Protein AF-F8B644-F1 (afdb_monomer_lite)

Radius of gyration: 28.54 Å; chains: 1; bounding box: 84×73×82 Å

Sequence (512 aa):
MIDGAVVVDAVVHPYNLAPANQNPKARDQLEAVYGAHVLATDQNRPEYLLTHDEFFSDFPFEAIADSLFVESPVDLAVIHALPNLGFARGHVTAPERAAAFRDRYPDRFRLFATVDTPITQLEQQVTQFGVDGLKLYPAFFYDDVGRGWRLDDADYATPLLEAARDLGIRNVAVHKALWLPPAPRSAFSLDDLDLPLERFPDINFHVVHAGAAFLEETATLLRRHRNLYATLESVFAYVVVRPLVFAKILGTLLRACGADQLMFGSGSNLSHPAPLLAAFDGYELPDDLVAEHGYPQLTAEDRRGPPRTAEDRRGPPRTAAGSSAGTRCACSASTQPPLPAASRTTSSPASACAVWPGPGDSYARARQRYGDEPPGRACAQSSSEERGRRRGAEPTERIGGPVNRTETAAPTEERIREALRSVPEPCGLLMRTPIDICEMGLVDEIECHAGNVRVVLVLTDTSCVHFSGLKRYITDVLTALPGVESVEVTVSTTQLWTPDRRQPAPGSPHPP

Foldseek 3Di:
DPPPFAAEAAEAEQFAQAPVFFDPVCVLVLVLLLVLLVLLDFPVCCLFRFDPNLLNHSPDPVLVVCLAVQQAVHQAYEYEWAASLLGTPGTRHDLVVLLVVCVVVVRHYAYADEDDPDLCSVVVSCVPRVHQAHEYEQWDADPSATEGDACQDPPHNVVSVVVCVVSVHQEYEYEALDDDPPHDNVSRDPPRPQVVLVVCLSHQYEYECCSLNVQLVSLVSLLVGVSYAYENASVLSCLNNFVLSNLLSVQSNCVRHNLQRYHYHPNPSSGRVHVSVVSCVVDWRDPVCCVPVVGDIQDPCSVSHDDQDPVNVPDPPPPDPDPPDDDDDDDDDDDDDDDDDDDDDDDDDDDDPPPRDDNSVSSVVSVVVPPDDDPDDDDDDDDDDDDDDDDDDDDDDDDDDDDPPDQFAADDPVVLLVLQQVAWDPVCVVVVNTGTCQQQLQFDDWDTDQQEIETEGAEQDQSPSCVVVSQVVSQVSSVPDPRHDYYHYYYDSPHHDDRVSRDDDPPDDDDD

Organism: NCBI:txid2716812

Structure (mmCIF, N/CA/C/O backbone):
data_AF-F8B644-F1
#
_entry.id   AF-F8B644-F1
#
loop_
_atom_site.group_PDB
_atom_site.id
_atom_site.type_symbol
_atom_site.label_atom_id
_atom_site.label_alt_id
_atom_site.label_comp_id
_atom_site.label_asym_id
_atom_site.label_entity_id
_atom_site.label_seq_id
_atom_site.pdbx_PDB_ins_code
_atom_site.Cartn_x
_atom_site.Cartn_y
_atom_site.Cartn_z
_atom_site.occupancy
_atom_site.B_iso_or_equiv
_atom_site.auth_seq_id
_atom_site.auth_comp_id
_atom_site.auth_asym_id
_atom_site.auth_atom_id
_atom_site.pdbx_PDB_model_num
ATOM 1 N N . MET A 1 1 ? -19.567 -8.239 -2.163 1.00 79.94 1 MET A N 1
ATOM 2 C CA . MET A 1 1 ? -19.772 -9.147 -1.013 1.00 79.94 1 MET A CA 1
ATOM 3 C C . MET A 1 1 ? -19.348 -10.561 -1.366 1.00 79.94 1 MET A C 1
ATOM 5 O O . MET A 1 1 ? -19.700 -11.032 -2.443 1.00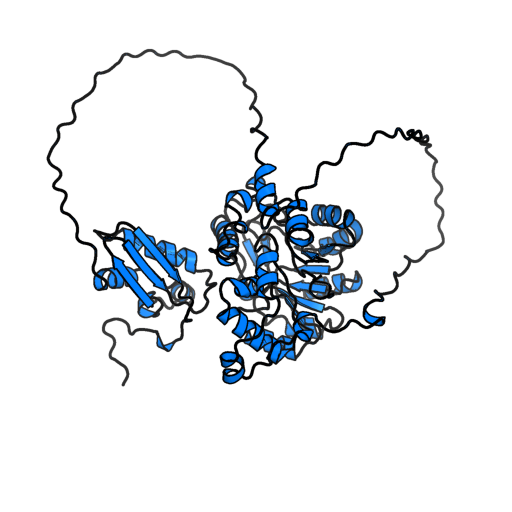 79.94 1 MET A O 1
ATOM 9 N N . ILE A 1 2 ? -18.667 -11.243 -0.446 1.00 83.81 2 ILE A N 1
ATOM 10 C CA . ILE A 1 2 ? -18.356 -12.683 -0.507 1.00 83.81 2 ILE A CA 1
ATOM 11 C C . ILE A 1 2 ? -19.071 -13.335 0.679 1.00 83.81 2 ILE A C 1
ATOM 13 O O . ILE A 1 2 ? -18.949 -12.845 1.799 1.00 83.81 2 ILE A O 1
ATOM 17 N N . ASP A 1 3 ? -19.892 -14.361 0.440 1.00 83.50 3 ASP A N 1
ATOM 18 C CA . ASP A 1 3 ? -20.683 -15.051 1.477 1.00 83.50 3 ASP A CA 1
ATOM 19 C C . ASP A 1 3 ? -21.485 -14.121 2.411 1.00 83.50 3 ASP A C 1
ATOM 21 O O . ASP A 1 3 ? -21.617 -14.350 3.614 1.00 83.50 3 ASP A O 1
ATOM 25 N N . GLY A 1 4 ? -22.020 -13.027 1.858 1.00 81.50 4 GLY A N 1
ATOM 26 C CA . GLY A 1 4 ? -22.786 -12.026 2.610 1.00 81.50 4 GLY A CA 1
ATOM 27 C C . GLY A 1 4 ? -21.948 -11.086 3.489 1.00 81.50 4 GLY A C 1
ATOM 28 O O . GLY A 1 4 ? -22.524 -10.244 4.179 1.00 81.50 4 GLY A O 1
ATOM 29 N N . ALA A 1 5 ? -20.616 -11.189 3.458 1.00 86.38 5 ALA A N 1
ATOM 30 C CA . ALA A 1 5 ? -19.706 -10.244 4.096 1.00 86.38 5 ALA A CA 1
ATOM 31 C C . ALA A 1 5 ? -19.356 -9.081 3.157 1.00 86.38 5 ALA A C 1
ATOM 33 O O . ALA A 1 5 ? -19.179 -9.262 1.949 1.00 86.38 5 ALA A O 1
ATOM 34 N N . VAL A 1 6 ? -19.245 -7.882 3.735 1.00 91.56 6 VAL A N 1
ATOM 35 C CA . VAL A 1 6 ? -18.803 -6.667 3.038 1.00 91.56 6 VAL A CA 1
ATOM 36 C C . VAL A 1 6 ? -17.295 -6.740 2.833 1.00 91.56 6 VAL A C 1
ATOM 38 O O . VAL A 1 6 ? -16.551 -6.877 3.801 1.00 91.56 6 VAL A O 1
ATOM 41 N N . VAL A 1 7 ? -16.846 -6.600 1.590 1.00 94.94 7 VAL A N 1
ATOM 42 C CA . VAL A 1 7 ? -15.426 -6.578 1.235 1.00 94.94 7 VAL A CA 1
ATOM 43 C C . VAL A 1 7 ? -14.971 -5.128 1.113 1.00 94.94 7 VAL A C 1
ATOM 45 O O . VAL A 1 7 ? -15.496 -4.366 0.297 1.00 94.94 7 VAL A O 1
ATOM 48 N N . VAL A 1 8 ? -13.993 -4.746 1.932 1.00 96.31 8 VAL A N 1
ATOM 49 C CA . VAL A 1 8 ? -13.410 -3.401 1.923 1.00 96.31 8 VAL A CA 1
ATOM 50 C C . VAL A 1 8 ? -11.985 -3.470 1.400 1.00 96.31 8 VAL A C 1
ATOM 52 O O . VAL A 1 8 ? -11.148 -4.139 1.997 1.00 96.31 8 VAL A O 1
ATOM 55 N N . ASP A 1 9 ? -11.706 -2.745 0.323 1.00 97.56 9 ASP A N 1
ATOM 56 C CA . ASP A 1 9 ? -10.340 -2.500 -0.129 1.00 97.56 9 ASP A CA 1
ATOM 57 C C . ASP A 1 9 ? -9.771 -1.289 0.625 1.00 97.56 9 ASP A C 1
ATOM 59 O O . ASP A 1 9 ? -10.172 -0.142 0.395 1.00 97.56 9 ASP A O 1
ATOM 63 N N . ALA A 1 10 ? -8.880 -1.543 1.585 1.00 97.25 10 ALA A N 1
ATOM 64 C CA . ALA A 1 10 ? -8.388 -0.516 2.498 1.00 97.25 10 ALA A CA 1
ATOM 65 C C . ALA A 1 10 ? -7.405 0.473 1.852 1.00 97.25 10 ALA A C 1
ATOM 67 O O . ALA A 1 10 ? -7.054 1.460 2.497 1.00 97.25 10 ALA A O 1
ATOM 68 N N . VAL A 1 11 ? -6.940 0.228 0.621 1.00 95.94 11 VAL A N 1
ATOM 69 C CA . VAL A 1 11 ? -6.047 1.154 -0.080 1.00 95.94 11 VAL A CA 1
ATOM 70 C C . VAL A 1 11 ? -6.108 0.971 -1.595 1.00 95.94 11 VAL A C 1
ATOM 72 O O . VAL A 1 11 ? -5.698 -0.047 -2.149 1.00 95.94 11 VAL A O 1
ATOM 75 N N . VAL A 1 12 ? -6.551 2.022 -2.283 1.00 96.19 12 VAL A N 1
ATOM 76 C CA . VAL A 1 12 ? -6.514 2.112 -3.747 1.00 96.19 12 VAL A CA 1
ATOM 77 C C . VAL A 1 12 ? -5.897 3.429 -4.197 1.00 96.19 12 VAL A C 1
ATOM 79 O O . VAL A 1 12 ? -6.034 4.458 -3.522 1.00 96.19 12 VAL A O 1
ATOM 82 N N . HIS A 1 13 ? -5.237 3.402 -5.356 1.00 91.62 13 HIS A N 1
ATOM 83 C CA . HIS A 1 13 ? -4.507 4.548 -5.873 1.00 91.62 13 HIS A CA 1
ATOM 84 C C . HIS A 1 13 ? -4.771 4.802 -7.368 1.00 91.62 13 HIS A C 1
ATOM 86 O O . HIS A 1 13 ? -4.123 4.217 -8.228 1.00 91.62 13 HIS A O 1
ATOM 92 N N . PRO A 1 14 ? -5.653 5.754 -7.709 1.00 91.88 14 PRO A N 1
ATOM 93 C CA . PRO A 1 14 ? -5.725 6.308 -9.058 1.00 91.88 14 PRO A CA 1
ATOM 94 C C . PRO A 1 14 ? -4.452 7.085 -9.380 1.00 91.88 14 PRO A C 1
ATOM 96 O O . PRO A 1 14 ? -4.345 8.274 -9.063 1.00 91.88 14 PRO A O 1
ATOM 99 N N . TYR A 1 15 ? -3.464 6.397 -9.955 1.00 94.50 15 TYR A N 1
ATOM 100 C CA . TYR A 1 15 ? -2.196 7.004 -10.336 1.00 94.50 15 TYR A CA 1
ATOM 101 C C . TYR A 1 15 ? -2.357 7.900 -11.560 1.00 94.50 15 TYR A C 1
ATOM 103 O O . TYR A 1 15 ? -2.866 7.486 -12.596 1.00 94.50 15 TYR A O 1
ATOM 111 N N . ASN A 1 16 ? -1.811 9.105 -11.467 1.00 96.25 16 ASN A N 1
ATOM 112 C CA . ASN A 1 16 ? -1.447 9.919 -12.608 1.00 96.25 16 ASN A CA 1
ATOM 113 C C . ASN A 1 16 ? 0.064 9.826 -12.819 1.00 96.25 16 ASN A C 1
ATOM 115 O O . ASN A 1 16 ? 0.829 10.609 -12.254 1.00 96.25 16 ASN A O 1
ATOM 119 N N . LEU A 1 17 ? 0.491 8.869 -13.638 1.00 95.69 17 LEU A N 1
ATOM 120 C CA . LEU A 1 17 ? 1.884 8.708 -14.060 1.00 95.69 17 LEU A CA 1
ATOM 121 C C . LEU A 1 17 ? 2.045 8.951 -15.561 1.00 95.69 17 LEU A C 1
ATOM 123 O O . LEU A 1 17 ? 3.005 8.472 -16.163 1.00 95.69 17 LEU A O 1
ATOM 127 N N . ALA A 1 18 ? 1.139 9.732 -16.159 1.00 96.75 18 ALA A N 1
ATOM 128 C CA . ALA A 1 18 ? 1.263 10.184 -17.537 1.00 96.75 18 ALA A CA 1
ATOM 129 C C . ALA A 1 18 ? 2.616 10.885 -17.759 1.00 96.75 18 ALA A C 1
ATOM 131 O O . ALA A 1 18 ? 3.085 11.586 -16.854 1.00 96.75 18 ALA A O 1
ATOM 132 N N . PRO A 1 19 ? 3.209 10.832 -18.968 1.00 96.62 19 PRO A N 1
ATOM 133 C CA . PRO A 1 19 ? 4.499 11.468 -19.255 1.00 96.62 19 PRO A CA 1
ATOM 134 C C . PRO A 1 19 ? 4.579 12.949 -18.851 1.00 96.62 19 PRO A C 1
ATOM 136 O O . PRO A 1 19 ? 5.635 13.445 -18.461 1.00 96.62 19 PRO A O 1
ATOM 139 N N . ALA A 1 20 ? 3.454 13.671 -18.890 1.00 96.75 20 ALA A N 1
ATOM 140 C CA . ALA A 1 20 ? 3.376 15.066 -18.459 1.00 96.75 20 ALA A CA 1
ATOM 141 C C . ALA A 1 20 ? 3.604 15.263 -16.946 1.00 96.75 20 ALA A C 1
ATOM 143 O O . ALA A 1 20 ? 4.133 16.306 -16.547 1.00 96.75 20 ALA A O 1
ATOM 144 N N . ASN A 1 21 ? 3.234 14.279 -16.122 1.00 96.62 21 ASN A N 1
ATOM 145 C CA . ASN A 1 21 ? 3.392 14.307 -14.671 1.00 96.62 21 ASN A CA 1
ATOM 146 C C . ASN A 1 21 ? 4.681 13.626 -14.191 1.00 96.62 21 ASN A C 1
ATOM 148 O O . ASN A 1 21 ? 4.992 13.723 -13.017 1.00 96.62 21 ASN A O 1
ATOM 152 N N . GLN A 1 22 ? 5.454 12.962 -15.050 1.00 95.75 22 GLN A N 1
ATOM 153 C CA . GLN A 1 22 ? 6.680 12.272 -14.636 1.00 95.75 22 GLN A CA 1
ATOM 154 C C . GLN A 1 22 ? 7.840 13.242 -14.364 1.00 95.75 22 GLN A C 1
ATOM 156 O O . GLN A 1 22 ? 8.078 14.200 -15.112 1.00 95.75 22 GLN A O 1
ATOM 161 N N . ASN A 1 23 ? 8.619 12.964 -13.317 1.00 92.81 23 ASN A N 1
ATOM 162 C CA . ASN A 1 23 ? 9.933 13.570 -13.141 1.00 92.81 23 ASN A CA 1
ATOM 163 C C . ASN A 1 23 ? 10.922 12.906 -14.123 1.00 92.81 23 ASN A C 1
ATOM 165 O O . ASN A 1 23 ? 11.224 11.722 -13.969 1.00 92.81 23 ASN A O 1
ATOM 169 N N . PRO A 1 24 ? 11.481 13.639 -15.106 1.00 91.44 24 PRO A N 1
ATOM 170 C CA . PRO A 1 24 ? 12.366 13.055 -16.117 1.00 91.44 24 PRO A CA 1
ATOM 171 C C . PRO A 1 24 ? 13.668 12.476 -15.543 1.00 91.44 24 PRO A C 1
ATOM 173 O O . PRO A 1 24 ? 14.325 11.683 -16.214 1.00 91.44 24 PRO A O 1
ATOM 176 N N . LYS A 1 25 ? 14.060 12.863 -14.322 1.00 90.75 25 LYS A N 1
ATOM 177 C CA . LYS A 1 25 ? 15.243 12.325 -13.635 1.00 90.75 25 LYS A CA 1
ATOM 178 C C . LYS A 1 25 ? 14.959 11.040 -12.856 1.00 90.75 25 LYS A C 1
ATOM 180 O O . LYS A 1 25 ? 15.902 10.381 -12.438 1.00 90.75 25 LYS A O 1
ATOM 185 N N . ALA A 1 26 ? 13.690 10.678 -12.679 1.00 91.44 26 ALA A N 1
ATOM 186 C CA . ALA A 1 26 ? 13.265 9.555 -11.850 1.00 91.44 26 ALA A CA 1
ATOM 187 C C . ALA A 1 26 ? 12.878 8.314 -12.675 1.00 91.44 26 ALA A C 1
ATOM 189 O O . ALA A 1 26 ? 11.984 7.557 -12.293 1.00 91.44 26 ALA A O 1
ATOM 190 N N . ARG A 1 27 ? 13.506 8.119 -13.844 1.00 90.69 27 ARG A N 1
ATOM 191 C CA . ARG A 1 27 ? 13.156 7.022 -14.760 1.00 90.69 27 ARG A CA 1
ATOM 192 C C . ARG A 1 27 ? 13.306 5.657 -14.093 1.00 90.69 27 ARG A C 1
ATOM 194 O O . ARG A 1 27 ? 12.400 4.843 -14.197 1.00 90.69 27 ARG A O 1
ATOM 201 N N . ASP A 1 28 ? 14.401 5.428 -13.377 1.00 87.44 28 ASP A N 1
ATOM 202 C CA . ASP A 1 28 ? 14.649 4.140 -12.720 1.00 87.44 28 ASP A CA 1
ATOM 203 C C . ASP A 1 28 ? 13.602 3.846 -11.632 1.00 87.44 28 ASP A C 1
ATOM 205 O O . ASP A 1 28 ? 13.178 2.705 -11.473 1.00 87.44 28 ASP A O 1
ATOM 209 N N . GLN A 1 29 ? 13.133 4.874 -10.918 1.00 88.50 29 GLN A N 1
ATOM 210 C CA . GLN A 1 29 ? 12.059 4.764 -9.931 1.00 88.50 29 GLN A CA 1
ATOM 211 C C . GLN A 1 29 ? 10.724 4.432 -10.592 1.00 88.50 29 GLN A C 1
ATOM 213 O O . GLN A 1 29 ? 10.024 3.540 -10.124 1.00 88.50 29 GLN A O 1
ATOM 218 N N . LEU A 1 30 ? 10.377 5.127 -11.679 1.00 91.25 30 LEU A N 1
ATOM 219 C CA . LEU A 1 30 ? 9.156 4.860 -12.440 1.00 91.25 30 LEU A CA 1
ATOM 220 C C . LEU A 1 30 ? 9.148 3.416 -12.952 1.00 91.25 30 LEU A C 1
ATOM 222 O O . LEU A 1 30 ? 8.190 2.686 -12.707 1.00 91.25 30 LEU A O 1
ATOM 226 N N . GLU A 1 31 ? 10.244 2.970 -13.569 1.00 91.75 31 GLU A N 1
ATOM 227 C CA . GLU A 1 31 ? 10.385 1.589 -14.042 1.00 91.75 31 GLU A CA 1
ATOM 228 C C . GLU A 1 31 ? 10.365 0.569 -12.893 1.00 91.75 31 GLU A C 1
ATOM 230 O O . GLU A 1 31 ? 9.839 -0.528 -13.061 1.00 91.75 31 GLU A O 1
ATOM 235 N N . ALA A 1 32 ? 10.876 0.911 -11.703 1.00 87.38 32 ALA A N 1
ATOM 236 C CA . ALA A 1 32 ? 10.754 0.053 -10.524 1.00 87.38 32 ALA A CA 1
ATOM 237 C C . ALA A 1 32 ? 9.293 -0.092 -10.060 1.00 87.38 32 ALA A C 1
ATOM 239 O O . ALA A 1 32 ? 8.879 -1.191 -9.691 1.00 87.38 32 ALA A O 1
ATOM 240 N N . VAL A 1 33 ? 8.500 0.983 -10.117 1.00 89.62 33 VAL A N 1
ATOM 241 C CA . VAL A 1 33 ? 7.067 0.957 -9.780 1.00 89.62 33 VAL A CA 1
ATOM 242 C C . VAL A 1 33 ? 6.277 0.121 -10.796 1.00 89.62 33 VAL A C 1
ATOM 244 O O . VAL A 1 33 ? 5.447 -0.693 -10.395 1.00 89.62 33 VAL A O 1
ATOM 247 N N . TYR A 1 34 ? 6.581 0.227 -12.094 1.00 92.81 34 TYR A N 1
ATOM 248 C CA . TYR A 1 34 ? 6.000 -0.671 -13.103 1.00 92.81 34 TYR A CA 1
ATOM 249 C C . TYR A 1 34 ? 6.461 -2.122 -12.917 1.00 92.81 34 TYR A C 1
ATOM 251 O O . TYR A 1 34 ? 5.656 -3.048 -12.970 1.00 92.81 34 TYR A O 1
ATOM 259 N N . GLY A 1 35 ? 7.742 -2.336 -12.611 1.00 89.31 35 GLY A N 1
ATOM 260 C CA . GLY A 1 35 ? 8.277 -3.654 -12.277 1.00 89.31 35 GLY A CA 1
ATOM 261 C C . GLY A 1 35 ? 7.550 -4.301 -11.096 1.00 89.31 35 GLY A C 1
ATOM 262 O O . GLY A 1 35 ? 7.285 -5.500 -11.136 1.00 89.31 35 GLY A O 1
ATOM 263 N N . ALA A 1 36 ? 7.161 -3.519 -10.084 1.00 88.44 36 ALA A N 1
ATOM 264 C CA . ALA A 1 36 ? 6.342 -4.004 -8.977 1.00 88.44 36 ALA A CA 1
ATOM 265 C C . ALA A 1 36 ? 4.959 -4.481 -9.450 1.00 88.44 36 ALA A C 1
ATOM 267 O O . ALA A 1 36 ? 4.531 -5.556 -9.039 1.00 88.44 36 ALA A O 1
ATOM 268 N N . HIS A 1 37 ? 4.299 -3.754 -10.358 1.00 92.56 37 HIS A N 1
ATOM 269 C CA . HIS A 1 37 ? 3.037 -4.196 -10.964 1.00 92.56 37 HIS A CA 1
ATOM 270 C C . HIS A 1 37 ? 3.191 -5.510 -11.745 1.00 92.56 37 HIS A C 1
ATOM 272 O O . HIS A 1 37 ? 2.410 -6.445 -11.549 1.00 92.56 37 HIS A O 1
ATOM 278 N N . VAL A 1 38 ? 4.233 -5.621 -12.575 1.00 90.06 38 VAL A N 1
ATOM 279 C CA . VAL A 1 38 ? 4.526 -6.852 -13.327 1.00 90.06 38 VAL A CA 1
ATOM 280 C C . VAL A 1 38 ? 4.739 -8.028 -12.370 1.00 90.06 38 VAL A C 1
ATOM 282 O O . VAL A 1 38 ? 4.159 -9.092 -12.566 1.00 90.06 38 VAL A O 1
ATOM 285 N N . LEU A 1 39 ? 5.534 -7.836 -11.312 1.00 86.62 39 LEU A N 1
ATOM 286 C CA . LEU A 1 39 ? 5.834 -8.872 -10.318 1.00 86.62 39 LEU A CA 1
ATOM 287 C C . LEU A 1 39 ? 4.641 -9.235 -9.428 1.00 86.62 39 LEU A C 1
ATOM 289 O O . LEU A 1 39 ? 4.623 -10.332 -8.876 1.00 86.62 39 LEU A O 1
ATOM 293 N N . ALA A 1 40 ? 3.675 -8.332 -9.273 1.00 88.12 40 ALA A N 1
ATOM 294 C CA . ALA A 1 40 ? 2.455 -8.553 -8.507 1.00 88.12 40 ALA A CA 1
ATOM 295 C C . ALA A 1 40 ? 1.319 -9.167 -9.351 1.00 88.12 40 ALA A C 1
ATOM 297 O O . ALA A 1 40 ? 0.276 -9.535 -8.812 1.00 88.12 40 ALA A O 1
ATOM 298 N N . THR A 1 41 ? 1.523 -9.313 -10.663 1.00 89.31 41 THR A N 1
ATOM 299 C CA . THR A 1 41 ? 0.541 -9.884 -11.589 1.00 89.31 41 THR A CA 1
ATOM 300 C C . THR A 1 41 ? 0.885 -11.335 -11.922 1.00 89.31 41 THR A C 1
ATOM 302 O O . THR A 1 41 ? 2.013 -11.652 -12.309 1.00 89.31 41 THR A O 1
ATOM 305 N N . ASP A 1 42 ? -0.101 -12.229 -11.804 1.00 88.75 42 ASP A N 1
ATOM 306 C CA . ASP A 1 42 ? 0.033 -13.625 -12.231 1.00 88.75 42 ASP A CA 1
ATOM 307 C C . ASP A 1 42 ? 0.259 -13.693 -13.747 1.00 88.75 42 ASP A C 1
ATOM 309 O O . ASP A 1 42 ? -0.585 -13.283 -14.543 1.00 88.75 42 ASP A O 1
ATOM 313 N N . GLN A 1 43 ? 1.406 -14.239 -14.150 1.00 85.06 43 GLN A N 1
ATOM 314 C CA . GLN A 1 43 ? 1.815 -14.329 -15.553 1.00 85.06 43 GLN A CA 1
ATOM 315 C C . GLN A 1 43 ? 0.923 -15.276 -16.373 1.00 85.06 43 GLN A C 1
ATOM 317 O O . GLN A 1 43 ? 0.893 -15.180 -17.598 1.00 85.06 43 GLN A O 1
ATOM 322 N N . ASN A 1 44 ? 0.156 -16.154 -15.715 1.00 88.06 44 ASN A N 1
ATOM 323 C CA . ASN A 1 44 ? -0.857 -16.986 -16.370 1.00 88.06 44 ASN A CA 1
ATOM 324 C C . ASN A 1 44 ? -2.170 -16.234 -16.629 1.00 88.06 44 ASN A C 1
ATOM 326 O O . ASN A 1 44 ? -3.071 -16.781 -17.267 1.00 88.06 44 ASN A O 1
ATOM 330 N N . ARG A 1 45 ? -2.286 -14.995 -16.137 1.00 89.94 45 ARG A N 1
ATOM 331 C CA . ARG A 1 45 ? -3.461 -14.129 -16.274 1.00 89.94 45 ARG A CA 1
ATOM 332 C C . ARG A 1 45 ? -3.086 -12.767 -16.870 1.00 89.94 45 ARG A C 1
ATOM 334 O O . ARG A 1 45 ? -3.252 -11.732 -16.215 1.00 89.94 45 ARG A O 1
ATOM 341 N N . PRO A 1 46 ? -2.567 -12.744 -18.113 1.00 89.12 46 PRO A N 1
ATOM 342 C CA . PRO A 1 46 ? -2.104 -11.519 -18.762 1.00 89.12 46 PRO A CA 1
ATOM 343 C C . PRO A 1 46 ? -3.223 -10.492 -18.988 1.00 89.12 46 PRO A C 1
ATOM 345 O O . PRO A 1 46 ? -2.930 -9.330 -19.253 1.00 89.12 46 PRO A O 1
ATOM 348 N N . GLU A 1 47 ? -4.500 -10.872 -18.863 1.00 91.69 47 GLU A N 1
ATOM 349 C CA . GLU A 1 47 ? -5.627 -9.937 -18.910 1.00 91.69 47 GLU A CA 1
ATOM 350 C C . GLU A 1 47 ? -5.580 -8.860 -17.811 1.00 91.69 47 GLU A C 1
ATOM 352 O O . GLU A 1 47 ? -6.110 -7.769 -18.018 1.00 91.69 47 GLU A O 1
ATOM 357 N N . TYR A 1 48 ? -4.908 -9.130 -16.686 1.00 93.31 48 TYR A N 1
ATOM 358 C CA . TYR A 1 48 ? -4.735 -8.178 -15.581 1.00 93.31 48 TYR A CA 1
ATOM 359 C C . TYR A 1 48 ? -3.412 -7.414 -15.616 1.00 93.31 48 TYR A C 1
ATOM 361 O O . TYR A 1 48 ? -3.179 -6.564 -14.755 1.00 93.31 48 TYR A O 1
ATOM 369 N N . LEU A 1 49 ? -2.549 -7.704 -16.591 1.00 92.31 49 LEU A N 1
ATOM 370 C CA . LEU A 1 49 ? -1.300 -6.983 -16.781 1.00 92.31 49 LEU A CA 1
ATOM 371 C C . LEU A 1 49 ? -1.576 -5.710 -17.588 1.00 92.31 49 LEU A C 1
ATOM 373 O O . LEU A 1 49 ? -1.980 -5.775 -18.753 1.00 92.31 49 LEU A O 1
ATOM 377 N N . LEU A 1 50 ? -1.347 -4.554 -16.970 1.00 92.06 50 LEU A N 1
ATOM 378 C CA . LEU A 1 50 ? -1.311 -3.280 -17.675 1.00 92.06 50 LEU A CA 1
ATOM 379 C C . LEU A 1 50 ? -0.057 -3.240 -18.540 1.00 92.06 50 LEU A C 1
ATOM 381 O O . LEU A 1 50 ? 1.040 -3.578 -18.089 1.00 92.06 50 LEU A O 1
ATOM 385 N N . THR A 1 51 ? -0.206 -2.800 -19.784 1.00 93.38 51 THR A N 1
ATOM 386 C CA . THR A 1 51 ? 0.963 -2.481 -20.608 1.00 93.38 51 THR A CA 1
ATOM 387 C C . THR A 1 51 ? 1.713 -1.282 -20.023 1.00 93.38 51 THR A C 1
ATOM 389 O O . THR A 1 51 ? 1.176 -0.526 -19.213 1.00 93.38 51 THR A O 1
ATOM 392 N N . HIS A 1 52 ? 2.964 -1.081 -20.446 1.00 93.12 52 HIS A N 1
ATOM 393 C CA . HIS A 1 52 ? 3.781 0.053 -19.997 1.00 93.12 52 HIS A CA 1
ATOM 394 C C . HIS A 1 52 ? 3.057 1.393 -20.223 1.00 93.12 52 HIS A C 1
ATOM 396 O O . HIS A 1 52 ? 2.909 2.172 -19.286 1.00 93.12 52 HIS A O 1
ATOM 402 N N . ASP A 1 53 ? 2.492 1.605 -21.415 1.00 93.56 53 ASP A N 1
ATOM 403 C CA . ASP A 1 53 ? 1.755 2.831 -21.750 1.00 93.56 53 ASP A CA 1
ATOM 404 C C . ASP A 1 53 ? 0.452 2.986 -20.943 1.00 93.56 53 ASP A C 1
ATOM 406 O O . ASP A 1 53 ? 0.097 4.093 -20.537 1.00 93.56 53 ASP A O 1
ATOM 410 N N . GLU A 1 54 ? -0.262 1.886 -20.677 1.00 91.81 54 GLU A N 1
ATOM 411 C CA . GLU A 1 54 ? -1.468 1.899 -19.836 1.00 91.81 54 GLU A CA 1
ATOM 412 C C . GLU A 1 54 ? -1.132 2.265 -18.386 1.00 91.81 54 GLU A C 1
ATOM 414 O O . GLU A 1 54 ? -1.831 3.072 -17.768 1.00 91.81 54 GLU A O 1
ATOM 419 N N . PHE A 1 55 ? -0.054 1.692 -17.850 1.00 93.75 55 PHE A N 1
ATOM 420 C CA . PHE A 1 55 ? 0.409 1.948 -16.492 1.00 93.75 55 PHE A CA 1
ATOM 421 C C . PHE A 1 55 ? 0.893 3.394 -16.325 1.00 93.75 55 PHE A C 1
ATOM 423 O O . PHE A 1 55 ? 0.550 4.069 -15.352 1.00 93.75 55 PHE A O 1
ATOM 430 N N . PHE A 1 56 ? 1.643 3.905 -17.304 1.00 95.06 56 PHE A N 1
ATOM 431 C CA . PHE A 1 56 ? 2.135 5.281 -17.344 1.00 95.06 56 PHE A CA 1
ATOM 432 C C . PHE A 1 56 ? 1.143 6.240 -18.017 1.00 95.06 56 PHE A C 1
ATOM 434 O O . PHE A 1 56 ? 1.497 7.029 -18.894 1.00 95.06 56 PHE A O 1
ATOM 441 N N . SER A 1 57 ? -0.106 6.212 -17.554 1.00 94.31 57 SER A N 1
ATOM 442 C CA . SER A 1 57 ? -1.187 7.098 -17.993 1.00 94.31 57 SER A CA 1
ATOM 443 C C . SER A 1 57 ? -1.733 7.958 -16.842 1.00 94.31 57 SER A C 1
ATOM 445 O O . SER A 1 57 ? -1.302 7.852 -15.689 1.00 94.31 57 SER A O 1
ATOM 447 N N . ASP A 1 58 ? -2.671 8.859 -17.149 1.00 95.00 58 ASP A N 1
ATOM 448 C CA . ASP A 1 58 ? -3.529 9.472 -16.128 1.00 95.00 58 ASP A CA 1
ATOM 449 C C . ASP A 1 58 ? -4.686 8.507 -15.859 1.00 95.00 58 ASP A C 1
ATOM 451 O O . ASP A 1 58 ? -5.748 8.617 -16.478 1.00 95.00 58 ASP A O 1
ATOM 455 N N . PHE A 1 59 ? -4.437 7.501 -15.016 1.00 92.06 59 PHE A N 1
ATOM 456 C CA . PHE A 1 59 ? -5.285 6.321 -14.933 1.00 92.06 59 PHE A CA 1
ATOM 457 C C . PHE A 1 59 ? -6.727 6.706 -14.561 1.00 92.06 59 PHE A C 1
ATOM 459 O O . PHE A 1 59 ? -6.952 7.368 -13.538 1.00 92.06 59 PHE A O 1
ATOM 466 N N . PRO A 1 60 ? -7.736 6.326 -15.368 1.00 91.31 60 PRO A N 1
ATOM 467 C CA . PRO A 1 60 ? -9.101 6.777 -15.139 1.00 91.31 60 PRO A CA 1
ATOM 468 C C . PRO A 1 60 ? -9.671 6.253 -13.818 1.00 91.31 60 PRO A C 1
ATOM 470 O O . PRO A 1 60 ? -9.678 5.051 -13.556 1.00 91.31 60 PRO A O 1
ATOM 473 N N . PHE A 1 61 ? -10.262 7.143 -13.021 1.00 93.62 61 PHE A N 1
ATOM 474 C CA . PHE A 1 61 ? -10.955 6.755 -11.788 1.00 93.62 61 PHE A CA 1
ATOM 475 C C . PHE A 1 61 ? -12.117 5.787 -12.058 1.00 93.62 61 PHE A C 1
ATOM 477 O O . PHE A 1 61 ? -12.382 4.899 -11.251 1.00 93.62 61 PHE A O 1
ATOM 484 N N . GLU A 1 62 ? -12.798 5.928 -13.200 1.00 93.38 62 GLU A N 1
ATOM 485 C CA . GLU A 1 62 ? -13.847 4.991 -13.605 1.00 93.38 62 GLU A CA 1
ATOM 486 C C . GLU A 1 62 ? -13.298 3.579 -13.864 1.00 93.38 62 GLU A C 1
ATOM 488 O O . GLU A 1 62 ? -13.959 2.614 -13.498 1.00 93.38 62 GLU A O 1
ATOM 493 N N . ALA A 1 63 ? -12.078 3.441 -14.400 1.00 92.12 63 ALA A N 1
ATOM 494 C CA . ALA A 1 63 ? -11.455 2.128 -14.586 1.00 92.12 63 ALA A CA 1
ATOM 495 C C . ALA A 1 63 ? -11.151 1.460 -13.236 1.00 92.12 63 ALA A C 1
ATOM 497 O O . ALA A 1 63 ? -11.390 0.266 -13.072 1.00 92.12 63 ALA A O 1
ATOM 498 N N . ILE A 1 64 ? -10.718 2.236 -12.234 1.00 92.12 64 ILE A N 1
ATOM 499 C CA . ILE A 1 64 ? -10.582 1.731 -10.860 1.00 92.12 64 ILE A CA 1
ATOM 500 C C . ILE A 1 64 ? -11.933 1.293 -10.298 1.00 92.12 64 ILE A C 1
ATOM 502 O O . ILE A 1 64 ? -12.034 0.191 -9.764 1.00 92.12 64 ILE A O 1
ATOM 506 N N . ALA A 1 65 ? -12.980 2.107 -10.434 1.00 94.69 65 ALA A N 1
ATOM 507 C CA . ALA A 1 65 ? -14.305 1.739 -9.940 1.00 94.69 65 ALA A CA 1
ATOM 508 C C . ALA A 1 65 ? -14.848 0.462 -10.603 1.00 94.69 65 ALA A C 1
ATOM 510 O O . ALA A 1 65 ? -15.405 -0.381 -9.901 1.00 94.69 65 ALA A O 1
ATOM 511 N N . ASP A 1 66 ? -14.643 0.291 -11.910 1.00 94.31 66 ASP A N 1
ATOM 512 C CA . ASP A 1 66 ? -15.025 -0.929 -12.624 1.00 94.31 66 ASP A CA 1
ATOM 513 C C . ASP A 1 66 ? -14.223 -2.140 -12.121 1.00 94.31 66 ASP A C 1
ATOM 515 O O . ASP A 1 66 ? -14.819 -3.162 -11.770 1.00 94.31 66 ASP A O 1
ATOM 519 N N . SER A 1 67 ? -12.897 -2.004 -11.981 1.00 94.88 67 SER A N 1
ATOM 520 C CA . SER A 1 67 ? -12.036 -3.078 -11.464 1.00 94.88 67 SER A CA 1
ATOM 521 C C . SER A 1 67 ? -12.460 -3.537 -10.064 1.00 94.88 67 SER A C 1
ATOM 523 O O . SER A 1 67 ? -12.452 -4.732 -9.770 1.00 94.88 67 SER A O 1
ATOM 525 N N . LEU A 1 68 ? -12.889 -2.600 -9.211 1.00 95.62 68 LEU A N 1
ATOM 526 C CA . LEU A 1 68 ? -13.281 -2.855 -7.827 1.00 95.62 68 LEU A CA 1
ATOM 527 C C . LEU A 1 68 ? -14.697 -3.420 -7.716 1.00 95.62 68 LEU A C 1
ATOM 529 O O . LEU A 1 68 ? -14.893 -4.430 -7.052 1.00 95.62 68 LEU A O 1
ATOM 533 N N . PHE A 1 69 ? -15.687 -2.758 -8.317 1.00 95.94 69 PHE A N 1
ATOM 534 C CA . PHE A 1 69 ? -17.102 -2.994 -8.004 1.00 95.94 69 PHE A CA 1
ATOM 535 C C . PHE A 1 69 ? -17.869 -3.757 -9.076 1.00 95.94 69 PHE A C 1
ATOM 537 O O . PHE A 1 69 ? -19.007 -4.159 -8.828 1.00 95.94 69 PHE A O 1
ATOM 544 N N . VAL A 1 70 ? -17.302 -3.881 -10.276 1.00 95.12 70 VAL A N 1
ATOM 545 C CA . VAL A 1 70 ? -17.931 -4.598 -11.387 1.00 95.12 70 VAL A CA 1
ATOM 546 C C . VAL A 1 70 ? -17.218 -5.921 -11.619 1.00 95.12 70 VAL A C 1
ATOM 548 O O . VAL A 1 70 ? -17.866 -6.958 -11.720 1.00 95.12 70 VAL A O 1
ATOM 551 N N . GLU A 1 71 ? -15.889 -5.891 -11.667 1.00 94.88 71 GLU A N 1
ATOM 552 C CA . GLU A 1 71 ? -15.061 -7.061 -11.980 1.00 94.88 71 GLU A CA 1
ATOM 553 C C . GLU A 1 71 ? -14.598 -7.819 -10.733 1.00 94.88 71 GLU A C 1
ATOM 555 O O . GLU A 1 71 ? -14.202 -8.980 -10.829 1.00 94.88 71 GLU A O 1
ATOM 560 N N . SER A 1 72 ? -14.678 -7.188 -9.560 1.00 95.31 72 SER A N 1
ATOM 561 C CA . SER A 1 72 ? -14.309 -7.786 -8.277 1.00 95.31 72 SER A CA 1
ATOM 562 C C . SER A 1 72 ? -15.467 -7.687 -7.277 1.00 95.31 72 SER A C 1
ATOM 564 O O . SER A 1 72 ? -16.346 -6.837 -7.413 1.00 95.31 72 SER A O 1
ATOM 566 N N . PRO A 1 73 ? -15.496 -8.534 -6.235 1.00 95.00 73 PRO A N 1
ATOM 567 C CA . PRO A 1 73 ? -16.561 -8.511 -5.238 1.00 95.00 73 PRO A CA 1
ATOM 568 C C . PRO A 1 73 ? -16.342 -7.452 -4.137 1.00 95.00 73 PRO A C 1
ATOM 570 O O . PRO A 1 73 ? -16.812 -7.661 -3.016 1.00 95.00 73 PRO A O 1
ATOM 573 N N . VAL A 1 74 ? -15.650 -6.340 -4.431 1.00 96.62 74 VAL A N 1
ATOM 574 C CA . VAL A 1 74 ? -15.423 -5.236 -3.479 1.00 96.62 74 VAL A CA 1
ATOM 575 C C . VAL A 1 74 ? -16.717 -4.438 -3.307 1.00 96.62 74 VAL A C 1
ATOM 577 O O . VAL A 1 74 ? -17.480 -4.254 -4.251 1.00 96.62 74 VAL A O 1
ATOM 580 N N . ASP A 1 75 ? -16.984 -3.961 -2.094 1.00 96.50 75 ASP A N 1
ATOM 581 C CA . ASP A 1 75 ? -18.186 -3.186 -1.762 1.00 96.50 75 ASP A CA 1
ATOM 582 C C . ASP A 1 75 ? -17.860 -1.742 -1.352 1.00 96.50 75 ASP A C 1
ATOM 584 O O . ASP A 1 75 ? -18.670 -0.840 -1.563 1.00 96.50 75 ASP A O 1
ATOM 588 N N . LEU A 1 76 ? -16.674 -1.513 -0.782 1.00 97.56 76 LEU A N 1
ATOM 589 C CA . LEU A 1 76 ? -16.168 -0.201 -0.378 1.00 97.56 76 LEU A CA 1
ATOM 590 C C . LEU A 1 76 ? -14.660 -0.139 -0.644 1.00 97.56 76 LEU A C 1
ATOM 592 O O . LEU A 1 76 ? -13.958 -1.112 -0.388 1.00 97.56 76 LEU A O 1
ATOM 596 N N . ALA A 1 77 ? -14.151 1.004 -1.094 1.00 97.94 77 ALA A N 1
ATOM 597 C CA . ALA A 1 77 ? -12.716 1.224 -1.247 1.00 97.94 77 ALA A CA 1
ATOM 598 C C . ALA A 1 77 ? -12.265 2.541 -0.605 1.00 97.94 77 ALA A C 1
ATOM 600 O O . ALA A 1 77 ? -13.015 3.520 -0.556 1.00 97.94 77 ALA A O 1
ATOM 601 N N . VAL A 1 78 ? -11.027 2.581 -0.118 1.00 98.38 78 VAL A N 1
ATOM 602 C CA . VAL A 1 78 ? -10.427 3.783 0.470 1.00 98.38 78 VAL A CA 1
ATOM 603 C C . VAL A 1 78 ? -9.377 4.339 -0.485 1.00 98.38 78 VAL A C 1
ATOM 605 O O . VAL A 1 78 ? -8.309 3.759 -0.672 1.00 98.38 78 VAL A O 1
ATOM 608 N N . ILE A 1 79 ? -9.680 5.480 -1.101 1.00 98.06 79 ILE A N 1
ATOM 609 C CA . ILE A 1 79 ? -8.729 6.183 -1.957 1.00 98.06 79 ILE A CA 1
ATOM 610 C C . ILE A 1 79 ? -7.699 6.852 -1.060 1.00 98.06 79 ILE A C 1
ATOM 612 O O . ILE A 1 79 ? -8.037 7.690 -0.225 1.00 98.06 79 ILE A O 1
ATOM 616 N N . HIS A 1 80 ? -6.434 6.514 -1.256 1.00 97.69 80 HIS A N 1
ATOM 617 C CA . HIS A 1 80 ? -5.331 7.218 -0.625 1.00 97.69 80 HIS A CA 1
ATOM 618 C C . HIS A 1 80 ? -4.776 8.243 -1.610 1.00 97.69 80 HIS A C 1
ATOM 620 O O . HIS A 1 80 ? -4.202 7.868 -2.638 1.00 97.69 80 HIS A O 1
ATOM 626 N N . ALA A 1 81 ? -4.929 9.531 -1.293 1.00 96.69 81 ALA A N 1
ATOM 627 C CA . ALA A 1 81 ? -4.198 10.566 -2.006 1.00 96.69 81 ALA A CA 1
ATOM 628 C C . ALA A 1 81 ? -2.686 10.349 -1.839 1.00 96.69 81 ALA A C 1
ATOM 630 O O . ALA A 1 81 ? -2.227 9.796 -0.835 1.00 96.69 81 ALA A O 1
ATOM 631 N N . LEU A 1 82 ? -1.917 10.765 -2.842 1.00 94.38 82 LEU A N 1
ATOM 632 C CA . LEU A 1 82 ? -0.475 10.559 -2.889 1.00 94.38 82 LEU A CA 1
ATOM 633 C C . LEU A 1 82 ? 0.219 11.834 -3.359 1.00 94.38 82 LEU A C 1
ATOM 635 O O . LEU A 1 82 ? -0.199 12.395 -4.380 1.00 94.38 82 LEU A O 1
ATOM 639 N N . PRO A 1 83 ? 1.294 12.265 -2.676 1.00 93.38 83 PRO A N 1
ATOM 640 C CA . PRO A 1 83 ? 2.079 13.411 -3.098 1.00 93.38 83 PRO A CA 1
ATOM 641 C C . PRO A 1 83 ? 2.912 13.036 -4.330 1.00 93.38 83 PRO A C 1
ATOM 643 O O . PRO A 1 83 ? 2.655 12.034 -4.998 1.00 93.38 83 PRO A O 1
ATOM 646 N N . ASN A 1 84 ? 3.904 13.851 -4.674 1.00 91.38 84 ASN A N 1
ATOM 647 C CA . ASN A 1 84 ? 4.707 13.623 -5.875 1.00 91.38 84 ASN A CA 1
ATOM 648 C C . ASN A 1 84 ? 5.685 12.434 -5.767 1.00 91.38 84 ASN A C 1
ATOM 650 O O . ASN A 1 84 ? 6.128 11.903 -6.786 1.00 91.38 84 ASN A O 1
ATOM 654 N N . LEU A 1 85 ? 6.013 12.004 -4.541 1.00 89.81 85 LEU A N 1
ATOM 655 C CA . LEU A 1 85 ? 6.879 10.854 -4.243 1.00 89.81 85 LEU A CA 1
ATOM 656 C C . LEU A 1 85 ? 8.280 10.897 -4.896 1.00 89.81 85 LEU A C 1
ATOM 658 O O . LEU A 1 85 ? 8.969 9.882 -4.967 1.00 89.81 85 LEU A O 1
ATOM 662 N N . GLY A 1 86 ? 8.711 12.062 -5.388 1.00 89.69 86 GLY A N 1
ATOM 663 C CA . GLY A 1 86 ? 9.984 12.283 -6.076 1.00 89.69 86 GLY A CA 1
ATOM 664 C C . GLY A 1 86 ? 10.012 11.853 -7.543 1.00 89.69 86 GLY A C 1
ATOM 665 O O . GLY A 1 86 ? 10.866 12.326 -8.294 1.00 89.69 86 GLY A O 1
ATOM 666 N N . PHE A 1 87 ? 9.078 11.002 -7.973 1.00 91.25 87 PHE A N 1
ATOM 667 C CA . PHE A 1 87 ? 8.987 10.519 -9.353 1.00 91.25 87 PHE A CA 1
ATOM 668 C C . PHE A 1 87 ? 7.868 11.163 -10.178 1.00 91.25 87 PHE A C 1
ATOM 670 O O . PHE A 1 87 ? 7.852 11.004 -11.400 1.00 91.25 87 PHE A O 1
ATOM 677 N N . ALA A 1 88 ? 6.986 11.942 -9.551 1.00 92.81 88 ALA A N 1
ATOM 678 C CA . ALA A 1 88 ? 6.037 12.814 -10.229 1.00 92.81 88 ALA A CA 1
ATOM 679 C C . ALA A 1 88 ? 6.389 14.306 -10.044 1.00 92.81 88 ALA A C 1
ATOM 681 O O . ALA A 1 88 ? 7.190 14.677 -9.189 1.00 92.81 88 ALA A O 1
ATOM 682 N N . ARG A 1 89 ? 5.811 15.177 -10.877 1.00 92.31 89 ARG A N 1
ATOM 683 C CA . ARG A 1 89 ? 5.920 16.643 -10.790 1.00 92.31 89 ARG A CA 1
ATOM 684 C C . ARG A 1 89 ? 4.852 17.225 -9.868 1.00 92.31 89 ARG A C 1
ATOM 686 O O . ARG A 1 89 ? 5.135 18.146 -9.110 1.00 92.31 89 ARG A O 1
ATOM 693 N N . GLY A 1 90 ? 3.629 16.709 -9.961 1.00 92.81 90 GLY A N 1
ATOM 694 C CA . GLY A 1 90 ? 2.524 16.982 -9.047 1.00 92.81 90 GLY A CA 1
ATOM 695 C C . GLY A 1 90 ? 2.151 15.734 -8.254 1.00 92.81 90 GLY A C 1
ATOM 696 O O . GLY A 1 90 ? 2.937 14.800 -8.151 1.00 92.81 90 GLY A O 1
ATOM 697 N N . HIS A 1 91 ? 0.936 15.697 -7.713 1.00 94.56 91 HIS A N 1
ATOM 698 C CA . HIS A 1 91 ? 0.421 14.517 -7.023 1.00 94.56 91 HIS A CA 1
ATOM 699 C C . HIS A 1 91 ? 0.411 13.286 -7.934 1.00 94.56 91 HIS A C 1
ATOM 701 O O . HIS A 1 91 ? -0.004 13.368 -9.093 1.00 94.56 91 HIS A O 1
ATOM 707 N N . VAL A 1 92 ? 0.792 12.134 -7.384 1.00 95.12 92 VAL A N 1
ATOM 708 C CA . VAL A 1 92 ? 0.512 10.836 -8.011 1.00 95.12 92 VAL A CA 1
ATOM 709 C C . VAL A 1 92 ? -0.985 10.537 -7.923 1.00 95.12 92 VAL A C 1
ATOM 711 O O . VAL A 1 92 ? -1.562 10.040 -8.881 1.00 95.12 92 VAL A O 1
ATOM 714 N N . THR A 1 93 ? -1.648 10.925 -6.832 1.00 95.81 93 THR A N 1
ATOM 715 C CA . THR A 1 93 ? -3.111 10.882 -6.705 1.00 95.81 93 THR A CA 1
ATOM 716 C C . THR A 1 93 ? -3.589 12.191 -6.091 1.00 95.81 93 THR A C 1
ATOM 718 O O . THR A 1 93 ? -3.418 12.422 -4.895 1.00 95.81 93 THR A O 1
ATOM 721 N N . ALA A 1 94 ? -4.168 13.057 -6.923 1.00 95.69 94 ALA A N 1
ATOM 722 C CA . ALA A 1 94 ? -4.568 14.407 -6.535 1.00 95.69 94 ALA A CA 1
ATOM 723 C C . ALA A 1 94 ? -5.794 14.405 -5.589 1.00 95.69 94 ALA A C 1
ATOM 725 O O . ALA A 1 94 ? -6.836 13.853 -5.975 1.00 95.69 94 ALA A O 1
ATOM 726 N N . PRO A 1 95 ? -5.715 15.027 -4.392 1.00 96.75 95 PRO A N 1
ATOM 727 C CA . PRO A 1 95 ? -6.816 15.067 -3.425 1.00 96.75 95 PRO A CA 1
ATOM 728 C C . PRO A 1 95 ? -8.129 15.611 -3.993 1.00 96.75 95 PRO A C 1
ATOM 730 O O . PRO A 1 95 ? -9.187 15.036 -3.757 1.00 96.75 95 PRO A O 1
ATOM 733 N N . GLU A 1 96 ? -8.075 16.676 -4.791 1.00 97.12 96 GLU A N 1
ATOM 734 C CA . GLU A 1 96 ? -9.246 17.341 -5.362 1.00 97.12 96 GLU A CA 1
ATOM 735 C C . GLU A 1 96 ? -9.985 16.458 -6.379 1.00 97.12 96 GLU A C 1
ATOM 737 O O . GLU A 1 96 ? -11.218 16.412 -6.396 1.00 97.12 96 GLU A O 1
ATOM 742 N N . ARG A 1 97 ? -9.245 15.693 -7.193 1.00 97.25 97 ARG A N 1
ATOM 743 C CA . ARG A 1 97 ? -9.829 14.739 -8.151 1.00 97.25 97 ARG A CA 1
ATOM 744 C C . ARG A 1 97 ? -10.426 13.544 -7.419 1.00 97.25 97 ARG A C 1
ATOM 746 O O . ARG A 1 97 ? -11.521 13.102 -7.768 1.00 97.25 97 ARG A O 1
ATOM 753 N N . ALA A 1 98 ? -9.730 13.058 -6.391 1.00 97.69 98 ALA A N 1
ATOM 754 C CA . ALA A 1 98 ? -10.204 11.964 -5.558 1.00 97.69 98 ALA A CA 1
ATOM 755 C C . ALA A 1 98 ? -11.476 12.333 -4.786 1.00 97.69 98 ALA A C 1
ATOM 757 O O . ALA A 1 98 ? -12.426 11.552 -4.780 1.00 97.69 98 ALA A O 1
ATOM 758 N N . ALA A 1 99 ? -11.543 13.543 -4.230 1.00 98.19 99 ALA A N 1
ATOM 759 C CA . ALA A 1 99 ? -12.729 14.075 -3.568 1.00 98.19 99 ALA A CA 1
ATOM 760 C C . ALA A 1 99 ? -13.909 14.177 -4.538 1.00 98.19 99 ALA A C 1
ATOM 762 O O . ALA A 1 99 ? -14.964 13.598 -4.291 1.00 98.19 99 ALA A O 1
ATOM 763 N N . ALA A 1 100 ? -13.701 14.800 -5.703 1.00 97.88 100 ALA A N 1
ATOM 764 C CA . ALA A 1 100 ? -14.737 14.930 -6.724 1.00 97.88 100 ALA A CA 1
ATOM 765 C C . ALA A 1 100 ? -15.237 13.575 -7.261 1.00 97.88 100 ALA A C 1
ATOM 767 O O . ALA A 1 100 ? -16.368 13.470 -7.742 1.00 97.88 100 ALA A O 1
ATOM 768 N N . PHE A 1 101 ? -14.407 12.528 -7.238 1.00 97.50 101 PHE A N 1
ATOM 769 C CA . PHE A 1 101 ? -14.836 11.172 -7.584 1.00 97.50 101 PHE A CA 1
ATOM 770 C C . PHE A 1 101 ? -15.597 10.496 -6.438 1.00 97.50 101 PHE A C 1
ATOM 772 O O . PHE A 1 101 ? -16.685 9.967 -6.664 1.00 97.50 101 PHE A O 1
ATOM 779 N N . ARG A 1 102 ? -15.083 10.574 -5.205 1.00 97.56 102 ARG A N 1
ATOM 780 C CA . ARG A 1 102 ? -15.748 10.066 -3.995 1.00 97.56 102 ARG A CA 1
ATOM 781 C C . ARG A 1 102 ? -17.137 10.673 -3.829 1.00 97.56 102 ARG A C 1
ATOM 783 O O . ARG A 1 102 ? -18.079 9.941 -3.563 1.00 97.56 102 ARG A O 1
ATOM 790 N N . ASP A 1 103 ? -17.292 11.974 -4.057 1.00 97.44 103 ASP A N 1
ATOM 791 C CA . ASP A 1 103 ? -18.566 12.690 -3.904 1.00 97.44 103 ASP A CA 1
ATOM 792 C C . ASP A 1 103 ? -19.642 12.238 -4.907 1.00 97.44 103 ASP A C 1
ATOM 794 O O . ASP A 1 103 ? -20.835 12.357 -4.628 1.00 97.44 103 ASP A O 1
ATOM 798 N N . ARG A 1 104 ? -19.242 11.673 -6.057 1.00 96.88 104 ARG A N 1
ATOM 799 C CA . ARG A 1 104 ? -20.168 11.029 -7.007 1.00 96.88 104 ARG A CA 1
ATOM 800 C C . ARG A 1 104 ? -20.656 9.665 -6.513 1.00 96.88 104 ARG A C 1
ATOM 802 O O . ARG A 1 104 ? -21.751 9.250 -6.881 1.00 96.88 104 ARG A O 1
ATOM 809 N N . TYR A 1 105 ? -19.866 8.988 -5.678 1.00 96.06 105 TYR A N 1
ATOM 810 C CA . TYR A 1 105 ? -20.136 7.642 -5.164 1.00 96.06 105 TYR A CA 1
ATOM 811 C C . TYR A 1 105 ? -19.841 7.536 -3.651 1.00 96.06 105 TYR A C 1
ATOM 813 O O . TYR A 1 105 ? -19.015 6.719 -3.225 1.00 96.06 105 TYR A O 1
ATOM 821 N N . PRO A 1 106 ? -20.511 8.344 -2.806 1.00 95.31 106 PRO A N 1
ATOM 822 C CA . PRO A 1 106 ? -20.149 8.505 -1.397 1.00 95.31 106 PRO A CA 1
ATOM 823 C C . PRO A 1 106 ? -20.413 7.254 -0.553 1.00 95.31 106 PRO A C 1
ATOM 825 O O . PRO A 1 106 ? -19.858 7.123 0.531 1.00 95.31 106 PRO A O 1
ATOM 828 N N . ASP A 1 107 ? -21.214 6.305 -1.036 1.00 95.38 107 ASP A N 1
ATOM 829 C CA . ASP A 1 107 ? -21.447 5.022 -0.361 1.00 95.38 107 ASP A CA 1
ATOM 830 C C . ASP A 1 107 ? -20.426 3.941 -0.753 1.00 95.38 107 ASP A C 1
ATOM 832 O O . ASP A 1 107 ? -20.446 2.845 -0.199 1.00 95.38 107 ASP A O 1
ATOM 836 N N . ARG A 1 108 ? -19.538 4.239 -1.710 1.00 96.12 108 ARG A N 1
ATOM 837 C CA . ARG A 1 108 ? -18.566 3.293 -2.279 1.00 96.12 108 ARG A CA 1
ATOM 838 C C . ARG A 1 108 ? -17.116 3.675 -2.030 1.00 96.12 108 ARG A C 1
ATOM 840 O O . ARG A 1 108 ? -16.267 2.791 -1.979 1.00 96.12 108 ARG A O 1
ATOM 847 N N . PHE A 1 109 ? -16.835 4.960 -1.834 1.00 97.94 109 PHE A N 1
ATOM 848 C CA . PHE A 1 109 ? -15.482 5.430 -1.567 1.00 97.94 109 PHE A CA 1
ATOM 849 C C . PHE A 1 109 ? -15.361 6.195 -0.255 1.00 97.94 109 PHE A C 1
ATOM 851 O O . PHE A 1 109 ? -16.238 6.966 0.140 1.00 97.94 109 PHE A O 1
ATOM 858 N N . ARG A 1 110 ? -14.219 6.011 0.398 1.00 98.19 110 ARG A N 1
ATOM 859 C CA . ARG A 1 110 ? -13.671 6.915 1.415 1.00 98.19 110 ARG A CA 1
ATOM 860 C C . ARG A 1 110 ? -12.397 7.551 0.871 1.00 98.19 110 ARG A C 1
ATOM 862 O O . ARG A 1 110 ? -11.814 7.027 -0.077 1.00 98.19 110 ARG A O 1
ATOM 869 N N . LEU A 1 111 ? -11.980 8.673 1.444 1.00 98.31 111 LEU A N 1
ATOM 870 C CA . LEU A 1 111 ? -10.805 9.414 0.987 1.00 98.31 111 LEU A CA 1
ATOM 871 C C . LEU A 1 111 ? -9.860 9.713 2.142 1.00 98.31 111 LEU A C 1
ATOM 873 O O . LEU A 1 111 ? -10.252 10.360 3.107 1.00 98.31 111 LEU A O 1
ATOM 877 N N . PHE A 1 112 ? -8.601 9.308 2.022 1.00 98.44 112 PHE A N 1
ATOM 878 C CA . PHE A 1 112 ? -7.540 9.766 2.910 1.00 98.44 112 PHE A CA 1
ATOM 879 C C . PHE A 1 112 ? -6.787 10.924 2.254 1.00 98.44 112 PHE A C 1
ATOM 881 O O . PHE A 1 112 ? -6.384 10.829 1.092 1.00 98.44 112 PHE A O 1
ATOM 888 N N . ALA A 1 113 ? -6.592 12.004 3.013 1.00 97.94 113 ALA A N 1
ATOM 889 C CA . ALA A 1 113 ? -5.731 13.118 2.632 1.00 97.94 113 ALA A CA 1
ATOM 890 C C . ALA A 1 113 ? -4.277 12.665 2.478 1.00 97.94 113 ALA A C 1
ATOM 892 O O . ALA A 1 113 ? -3.880 11.630 3.007 1.00 97.94 113 ALA A O 1
ATOM 893 N N . THR A 1 114 ? -3.467 13.487 1.824 1.00 95.25 114 THR A N 1
ATOM 894 C CA . THR A 1 114 ? -2.004 13.364 1.842 1.00 95.25 114 THR A CA 1
ATOM 895 C C . THR A 1 114 ? -1.388 14.675 2.285 1.00 95.25 114 THR A C 1
ATOM 897 O O . THR A 1 114 ? -1.950 15.731 2.019 1.00 95.25 114 THR A O 1
ATOM 900 N N . VAL A 1 115 ? -0.239 14.640 2.948 1.00 90.69 115 VAL A N 1
ATOM 901 C CA . VAL A 1 115 ? 0.424 15.852 3.441 1.00 90.69 115 VAL A CA 1
ATOM 902 C C . VAL A 1 115 ? 1.908 15.794 3.104 1.00 90.69 115 VAL A C 1
ATOM 904 O O . VAL A 1 115 ? 2.549 14.774 3.347 1.00 90.69 115 VAL A O 1
ATOM 907 N N . ASP A 1 116 ? 2.428 16.897 2.567 1.00 79.12 116 ASP A N 1
ATOM 908 C CA . ASP A 1 116 ? 3.860 17.188 2.480 1.00 79.12 116 ASP A CA 1
ATOM 909 C C . ASP A 1 116 ? 4.209 18.273 3.527 1.00 79.12 116 ASP A C 1
ATOM 911 O O . ASP A 1 116 ? 3.850 18.175 4.703 1.00 79.12 116 ASP A O 1
ATOM 915 N N . THR A 1 117 ? 4.903 19.344 3.135 1.00 73.69 117 THR A N 1
ATOM 916 C CA . THR A 1 117 ? 5.024 20.558 3.950 1.00 73.69 117 THR A CA 1
ATOM 917 C C . THR A 1 117 ? 4.387 21.733 3.206 1.00 73.69 117 THR A C 1
ATOM 919 O O . THR A 1 117 ? 4.563 21.834 1.989 1.00 73.69 117 THR A O 1
ATOM 922 N N . PRO A 1 118 ? 3.658 22.639 3.891 1.00 84.31 118 PRO A N 1
ATOM 923 C CA . PRO A 1 118 ? 3.374 22.693 5.336 1.00 84.31 118 PRO A CA 1
ATOM 924 C C . PRO A 1 118 ? 2.178 21.826 5.797 1.00 84.31 118 PRO A C 1
ATOM 926 O O . PRO A 1 118 ? 1.304 21.486 5.006 1.00 84.31 118 PRO A O 1
ATOM 929 N N . ILE A 1 119 ? 2.087 21.562 7.112 1.00 86.38 119 ILE A N 1
ATOM 930 C CA . ILE A 1 119 ? 0.996 20.790 7.762 1.00 86.38 119 ILE A CA 1
ATOM 931 C C . ILE A 1 119 ? -0.399 21.383 7.490 1.00 86.38 119 ILE A C 1
ATOM 933 O O . ILE A 1 119 ? -1.382 20.647 7.439 1.00 86.38 119 ILE A O 1
ATOM 937 N N . THR A 1 120 ? -0.500 22.693 7.235 1.00 88.19 120 THR A N 1
ATOM 938 C CA . THR A 1 120 ? -1.769 23.376 6.915 1.00 88.19 120 THR A CA 1
ATOM 939 C C . THR A 1 120 ? -2.469 22.823 5.668 1.00 88.19 120 THR A C 1
ATOM 941 O O . THR A 1 120 ? -3.669 23.034 5.495 1.00 88.19 120 THR A O 1
ATOM 944 N N . GLN A 1 121 ? -1.770 22.055 4.823 1.00 92.00 121 GLN A N 1
ATOM 945 C CA . GLN A 1 121 ? -2.383 21.272 3.745 1.00 92.00 121 GLN A CA 1
ATOM 946 C C . GLN A 1 121 ? -3.452 20.290 4.253 1.00 92.00 121 GLN A C 1
ATOM 948 O O . GLN A 1 121 ? -4.423 20.032 3.540 1.00 92.00 121 GLN A O 1
ATOM 953 N N . LEU A 1 122 ? -3.300 19.756 5.472 1.00 95.31 122 LEU A N 1
ATOM 954 C CA . LEU A 1 122 ? -4.276 18.851 6.075 1.00 95.31 122 LEU A CA 1
ATOM 955 C C . LEU A 1 122 ? -5.593 19.567 6.375 1.00 95.31 122 LEU A C 1
ATOM 957 O O . LEU A 1 122 ? -6.652 19.120 5.944 1.00 95.31 122 LEU A O 1
ATOM 961 N N . GLU A 1 123 ? -5.520 20.710 7.060 1.00 95.25 123 GLU A N 1
ATOM 962 C CA . GLU A 1 123 ? -6.682 21.548 7.379 1.00 95.25 123 GLU A CA 1
ATOM 963 C C . GLU A 1 123 ? -7.429 21.974 6.111 1.00 95.25 123 GLU A C 1
ATOM 965 O O . GLU A 1 123 ? -8.662 21.939 6.066 1.00 95.25 123 GLU A O 1
ATOM 970 N N . GLN A 1 124 ? -6.684 22.332 5.059 1.00 94.94 124 GLN A N 1
ATOM 971 C CA . GLN A 1 124 ? -7.250 22.680 3.757 1.00 94.94 124 GLN A CA 1
ATOM 972 C C . GLN A 1 124 ? -8.020 21.507 3.151 1.00 94.94 124 GLN A C 1
ATOM 974 O O . GLN A 1 124 ? -9.167 21.688 2.747 1.00 94.94 124 GLN A O 1
ATOM 979 N N . GLN A 1 125 ? -7.439 20.305 3.131 1.00 97.31 125 GLN A N 1
ATOM 980 C CA . GLN A 1 125 ? -8.101 19.119 2.584 1.00 97.31 125 GLN A CA 1
ATOM 981 C C . GLN A 1 125 ? -9.312 18.690 3.415 1.00 97.31 125 GLN A C 1
ATOM 983 O O . GLN A 1 125 ? -10.352 18.372 2.844 1.00 97.31 125 GLN A O 1
ATOM 988 N N . VAL A 1 126 ? -9.238 18.738 4.747 1.00 97.12 126 VAL A N 1
ATOM 989 C CA . VAL A 1 126 ? -10.399 18.469 5.612 1.00 97.12 126 VAL A CA 1
ATOM 990 C C . VAL A 1 126 ? -11.523 19.465 5.328 1.00 97.12 126 VAL A C 1
ATOM 992 O O . VAL A 1 126 ? -12.662 19.056 5.114 1.00 97.12 126 VAL A O 1
ATOM 995 N N . THR A 1 127 ? -11.205 20.759 5.257 1.00 96.50 127 THR A N 1
ATOM 996 C CA . THR A 1 127 ? -12.204 21.821 5.068 1.00 96.50 127 THR A CA 1
ATOM 997 C C . THR A 1 127 ? -12.821 21.805 3.671 1.00 96.50 127 THR A C 1
ATOM 999 O O . THR A 1 127 ? -14.025 22.007 3.527 1.00 96.50 127 THR A O 1
ATOM 1002 N N . GLN A 1 128 ? -12.010 21.593 2.633 1.00 97.25 128 GLN A N 1
ATOM 1003 C CA . GLN A 1 128 ? -12.461 21.673 1.242 1.00 97.25 128 GLN A CA 1
ATOM 1004 C C . GLN A 1 128 ? -13.061 20.362 0.744 1.00 97.25 128 GLN A C 1
ATOM 1006 O O . GLN A 1 128 ? -14.004 20.390 -0.043 1.00 97.25 128 GLN A O 1
ATOM 1011 N N . PHE A 1 129 ? -12.518 19.226 1.184 1.00 97.44 129 PHE A N 1
ATOM 1012 C CA . PHE A 1 129 ? -12.831 17.920 0.609 1.00 97.44 129 PHE A CA 1
ATOM 1013 C C . PHE A 1 129 ? -13.499 16.958 1.588 1.00 97.44 129 PHE A C 1
ATOM 1015 O O . PHE A 1 129 ? -14.011 15.940 1.141 1.00 97.44 129 PHE A O 1
ATOM 1022 N N . GLY A 1 130 ? -13.524 17.230 2.897 1.00 96.38 130 GLY A N 1
ATOM 1023 C CA . GLY A 1 130 ? -14.136 16.327 3.879 1.00 96.38 130 GLY A CA 1
ATOM 1024 C C . GLY A 1 130 ? -13.534 14.920 3.825 1.00 96.38 130 GLY A C 1
ATOM 1025 O O . GLY A 1 130 ? -14.200 13.969 3.406 1.00 96.38 130 GLY A O 1
ATOM 1026 N N . VAL A 1 131 ? -12.256 14.805 4.183 1.00 97.56 131 VAL A N 1
ATOM 1027 C CA . VAL A 1 131 ? -11.510 13.537 4.170 1.00 97.56 131 VAL A CA 1
ATOM 1028 C C . VAL A 1 131 ? -11.831 12.663 5.389 1.00 97.56 131 VAL A C 1
ATOM 1030 O O . VAL A 1 131 ? -12.191 13.160 6.452 1.00 97.56 131 VAL A O 1
ATOM 1033 N N . ASP A 1 132 ? -11.679 11.351 5.228 1.00 97.94 132 ASP A N 1
ATOM 1034 C CA . ASP A 1 132 ? -11.982 10.307 6.217 1.00 97.94 132 ASP A CA 1
ATOM 1035 C C . ASP A 1 132 ? -10.736 9.813 6.986 1.00 97.94 132 ASP A C 1
ATOM 1037 O O . ASP A 1 132 ? -10.847 9.102 7.990 1.00 97.94 132 ASP A O 1
ATOM 1041 N N . GLY A 1 133 ? -9.539 10.158 6.505 1.00 98.25 133 GLY A N 1
ATOM 1042 C CA . GLY A 1 133 ? -8.267 9.718 7.073 1.00 98.25 133 GLY A CA 1
ATOM 1043 C C . GLY A 1 133 ? -7.066 10.467 6.507 1.00 98.25 133 GLY A C 1
ATOM 1044 O O . GLY A 1 133 ? -7.216 11.422 5.742 1.00 98.25 133 GLY A O 1
ATOM 1045 N N . LEU A 1 134 ? -5.868 10.017 6.872 1.00 98.44 134 LEU A N 1
ATOM 1046 C CA . LEU A 1 134 ? -4.597 10.609 6.460 1.00 98.44 134 LEU A CA 1
ATOM 1047 C C . LEU A 1 134 ? -3.631 9.524 5.973 1.00 98.44 134 LEU A C 1
ATOM 1049 O O . LEU A 1 134 ? -3.384 8.546 6.670 1.00 98.44 134 LEU A O 1
ATOM 1053 N N . LYS A 1 135 ? -3.059 9.706 4.785 1.00 97.56 135 LYS A N 1
ATOM 1054 C CA . LYS A 1 135 ? -1.980 8.896 4.224 1.00 97.56 135 LYS A CA 1
ATOM 1055 C C . LYS A 1 135 ? -0.668 9.672 4.309 1.00 97.56 135 LYS A C 1
ATOM 1057 O O . LYS A 1 135 ? -0.577 10.807 3.853 1.00 97.56 135 LYS A O 1
ATOM 1062 N N . LEU A 1 136 ? 0.357 9.033 4.865 1.00 96.38 136 LEU A N 1
ATOM 1063 C CA . LEU A 1 136 ? 1.684 9.598 5.078 1.00 96.38 136 LEU A CA 1
ATOM 1064 C C . LEU A 1 136 ? 2.758 8.794 4.351 1.00 96.38 136 LEU A C 1
ATOM 1066 O O . LEU A 1 136 ? 2.751 7.556 4.351 1.00 96.38 136 LEU A O 1
ATOM 1070 N N . TYR A 1 137 ? 3.705 9.527 3.774 1.00 94.19 137 TYR A N 1
ATOM 1071 C CA . TYR A 1 137 ? 4.966 9.010 3.261 1.00 94.19 137 TYR A CA 1
ATOM 1072 C C . TYR A 1 137 ? 6.117 9.587 4.091 1.00 94.19 137 TYR A C 1
ATOM 1074 O O . TYR A 1 137 ? 6.223 10.810 4.161 1.00 94.19 137 TYR A O 1
ATOM 1082 N N . PRO A 1 138 ? 6.998 8.755 4.681 1.00 93.75 138 PRO A N 1
ATOM 1083 C CA . PRO A 1 138 ? 8.126 9.196 5.514 1.00 93.75 138 PRO A CA 1
ATOM 1084 C C . PRO A 1 138 ? 9.243 9.960 4.785 1.00 93.75 138 PRO A C 1
ATOM 1086 O O . PRO A 1 138 ? 10.388 9.974 5.229 1.00 93.75 138 PRO A O 1
ATOM 1089 N N . ALA A 1 139 ? 8.964 10.570 3.638 1.00 92.62 139 ALA A N 1
ATOM 1090 C CA . ALA A 1 139 ? 9.915 11.400 2.925 1.00 92.62 139 ALA A CA 1
ATOM 1091 C C . ALA A 1 139 ? 9.194 12.508 2.167 1.00 92.62 139 ALA A C 1
ATOM 1093 O O . ALA A 1 139 ? 8.172 12.266 1.530 1.00 92.62 139 ALA A O 1
ATOM 1094 N N . PHE A 1 140 ? 9.781 13.699 2.196 1.00 90.81 140 PHE A N 1
ATOM 1095 C CA . PHE A 1 140 ? 9.428 14.776 1.285 1.00 90.81 140 PHE A CA 1
ATOM 1096 C C . PHE A 1 140 ? 10.395 14.814 0.121 1.00 90.81 140 PHE A C 1
ATOM 1098 O O . PHE A 1 140 ? 11.570 14.472 0.271 1.00 90.81 140 PHE A O 1
ATOM 1105 N N . PHE A 1 141 ? 9.920 15.312 -1.010 1.00 88.44 141 PHE A N 1
ATOM 1106 C CA . PHE A 1 141 ? 10.718 15.418 -2.216 1.00 88.44 141 PHE A CA 1
ATOM 1107 C C . PHE A 1 141 ? 10.659 16.846 -2.743 1.00 88.44 141 PHE A C 1
ATOM 1109 O O . PHE A 1 141 ? 9.606 17.317 -3.173 1.00 88.44 141 PHE A O 1
ATOM 1116 N N . TYR A 1 142 ? 11.805 17.522 -2.693 1.00 83.94 142 TYR A N 1
ATOM 1117 C CA . TYR A 1 142 ? 11.993 18.885 -3.187 1.00 83.94 142 TYR A CA 1
ATOM 1118 C C . TYR A 1 142 ? 13.295 18.939 -3.976 1.00 83.94 142 TYR A C 1
ATOM 1120 O O . TYR A 1 142 ? 14.296 18.393 -3.520 1.00 83.94 142 TYR A O 1
ATOM 1128 N N . ASP A 1 143 ? 13.286 19.579 -5.147 1.00 79.94 143 ASP A N 1
ATOM 1129 C CA . ASP A 1 143 ? 14.482 19.770 -5.981 1.00 79.94 143 ASP A CA 1
ATOM 1130 C C . ASP A 1 143 ? 15.292 18.475 -6.218 1.00 79.94 143 ASP A C 1
ATOM 1132 O O . ASP A 1 143 ? 16.519 18.465 -6.141 1.00 79.94 143 ASP A O 1
ATOM 1136 N N . ASP A 1 144 ? 14.593 17.361 -6.477 1.00 74.31 144 ASP A N 1
ATOM 1137 C CA . ASP A 1 144 ? 15.152 16.005 -6.642 1.00 74.31 144 ASP A CA 1
ATOM 1138 C C . ASP A 1 144 ? 15.847 15.413 -5.395 1.00 74.31 144 ASP A C 1
ATOM 1140 O O . ASP A 1 144 ? 16.485 14.361 -5.469 1.00 74.31 144 ASP A O 1
ATOM 1144 N N . VAL A 1 145 ? 15.699 16.047 -4.229 1.00 79.94 145 VAL A N 1
ATOM 1145 C CA . VAL A 1 145 ? 16.213 15.569 -2.941 1.00 79.94 145 VAL A CA 1
ATOM 1146 C C . VAL A 1 145 ? 15.083 14.954 -2.123 1.00 79.94 145 VAL A C 1
ATOM 1148 O O . VAL A 1 145 ? 14.095 15.614 -1.799 1.00 79.94 145 VAL A O 1
ATOM 1151 N N . GLY A 1 146 ? 15.256 13.686 -1.742 1.00 87.06 146 GLY A N 1
ATOM 1152 C CA . GLY A 1 146 ? 14.394 13.013 -0.776 1.00 87.06 146 GLY A CA 1
ATOM 1153 C C . GLY A 1 146 ? 14.853 13.298 0.654 1.00 87.06 146 GLY A C 1
ATOM 1154 O O . GLY A 1 146 ? 15.895 12.804 1.083 1.00 87.06 146 GLY A O 1
ATOM 1155 N N . ARG A 1 147 ? 14.081 14.073 1.419 1.00 91.19 147 ARG A N 1
ATOM 1156 C CA . ARG A 1 147 ? 14.324 14.317 2.847 1.00 91.19 147 ARG A CA 1
ATOM 1157 C C . ARG A 1 147 ? 13.398 13.446 3.684 1.00 91.19 147 ARG A C 1
ATOM 1159 O O . ARG A 1 147 ? 12.197 13.688 3.738 1.00 91.19 147 ARG A O 1
ATOM 1166 N N . GLY A 1 148 ? 13.976 12.457 4.356 1.00 92.81 148 GLY A N 1
ATOM 1167 C CA . GLY A 1 148 ? 13.244 11.600 5.283 1.00 92.81 148 GLY A CA 1
ATOM 1168 C C . GLY A 1 148 ? 12.842 12.316 6.568 1.00 92.81 148 GLY A C 1
ATOM 1169 O O . GLY A 1 148 ? 13.524 13.245 7.005 1.00 92.81 148 GLY A O 1
ATOM 1170 N N . TRP A 1 149 ? 11.765 11.840 7.181 1.00 94.25 149 TRP A N 1
ATOM 1171 C CA . TRP A 1 149 ? 11.305 12.238 8.510 1.00 94.25 149 TRP A CA 1
ATOM 1172 C C . TRP A 1 149 ? 10.802 11.002 9.269 1.00 94.25 149 TRP A C 1
ATOM 1174 O O . TRP A 1 149 ? 10.548 9.960 8.663 1.00 94.25 149 TRP A O 1
ATOM 1184 N N . ARG A 1 150 ? 10.714 11.098 10.598 1.00 96.00 150 ARG A N 1
ATOM 1185 C CA . ARG A 1 150 ? 10.317 9.989 11.479 1.00 96.00 150 ARG A CA 1
ATOM 1186 C C . ARG A 1 150 ? 8.949 10.247 12.094 1.00 96.00 150 ARG A C 1
ATOM 1188 O O . ARG A 1 150 ? 8.624 11.390 12.396 1.00 96.00 150 ARG A O 1
ATOM 1195 N N . LEU A 1 151 ? 8.166 9.200 12.329 1.00 96.75 151 LEU A N 1
ATOM 1196 C CA . LEU A 1 151 ? 6.834 9.322 12.930 1.00 96.75 151 LEU A CA 1
ATOM 1197 C C . LEU A 1 151 ? 6.876 9.706 14.422 1.00 96.75 151 LEU A C 1
ATOM 1199 O O . LEU A 1 151 ? 5.903 10.248 14.938 1.00 96.75 151 LEU A O 1
ATOM 1203 N N . ASP A 1 152 ? 8.007 9.487 15.094 1.00 96.75 152 ASP A N 1
ATOM 1204 C CA . ASP A 1 152 ? 8.265 9.921 16.471 1.00 96.75 152 ASP A CA 1
ATOM 1205 C C . ASP A 1 152 ? 8.893 11.327 16.574 1.00 96.75 152 ASP A C 1
ATOM 1207 O O . ASP A 1 152 ? 9.204 11.785 17.676 1.00 96.75 152 ASP A O 1
ATOM 1211 N N . ASP A 1 153 ? 9.056 12.033 15.449 1.00 95.50 153 ASP A N 1
ATOM 1212 C CA . ASP A 1 153 ? 9.628 13.378 15.408 1.00 95.50 153 ASP A CA 1
ATOM 1213 C C . ASP A 1 153 ? 8.736 14.381 16.168 1.00 95.50 153 ASP A C 1
ATOM 1215 O O . ASP A 1 153 ? 7.532 14.522 15.913 1.00 95.50 153 ASP A O 1
ATOM 1219 N N . ALA A 1 154 ? 9.334 15.076 17.137 1.00 95.25 154 ALA A N 1
ATOM 1220 C CA . ALA A 1 154 ? 8.627 16.014 18.002 1.00 95.25 154 ALA A CA 1
ATOM 1221 C C . ALA A 1 154 ? 8.288 17.344 17.309 1.00 95.25 154 ALA A C 1
ATOM 1223 O O . ALA A 1 154 ? 7.318 17.989 17.701 1.00 95.25 154 ALA A O 1
ATOM 1224 N N . ASP A 1 155 ? 9.051 17.738 16.290 1.00 92.75 155 ASP A N 1
ATOM 1225 C CA . ASP A 1 155 ? 8.947 19.045 15.639 1.00 92.75 155 ASP A CA 1
ATOM 1226 C C . ASP A 1 155 ? 8.021 19.009 14.415 1.00 92.75 155 ASP A C 1
ATOM 1228 O O . ASP A 1 155 ? 7.425 20.026 14.056 1.00 92.75 155 ASP A O 1
ATOM 1232 N N . TYR A 1 156 ? 7.880 17.847 13.770 1.00 93.00 156 TYR A N 1
ATOM 1233 C CA . TYR A 1 156 ? 7.011 17.671 12.604 1.00 93.00 156 TYR A CA 1
ATOM 1234 C C . TYR A 1 156 ? 5.868 16.677 12.829 1.00 93.00 156 TYR A C 1
ATOM 1236 O O . TYR A 1 156 ? 4.698 17.040 12.690 1.00 93.00 156 TYR A O 1
ATOM 1244 N N . ALA A 1 157 ? 6.184 15.421 13.160 1.00 95.31 157 ALA A N 1
ATOM 1245 C CA . ALA A 1 157 ? 5.190 14.350 13.161 1.00 95.31 157 ALA A CA 1
ATOM 1246 C C . ALA A 1 157 ? 4.186 14.495 14.308 1.00 95.31 157 ALA A C 1
ATOM 1248 O O . ALA A 1 157 ? 2.988 14.316 14.101 1.00 95.31 157 ALA A O 1
ATOM 1249 N N . THR A 1 158 ? 4.653 14.884 15.497 1.00 96.31 158 THR A N 1
ATOM 1250 C CA . THR A 1 158 ? 3.770 15.126 16.646 1.00 96.31 158 THR A CA 1
ATOM 1251 C C . THR A 1 158 ? 2.748 16.238 16.359 1.00 96.31 158 THR A C 1
ATOM 1253 O O . THR A 1 158 ? 1.557 15.940 16.454 1.00 96.31 158 THR A O 1
ATOM 1256 N N . PRO A 1 159 ? 3.139 17.459 15.928 1.00 96.19 159 PRO A N 1
ATOM 1257 C CA . PRO A 1 159 ? 2.173 18.498 15.559 1.00 96.19 159 PRO A CA 1
ATOM 1258 C C . PRO A 1 159 ? 1.202 18.077 14.451 1.00 96.19 159 PRO A C 1
ATOM 1260 O O . PRO A 1 159 ? 0.028 18.436 14.485 1.00 96.19 159 PRO A O 1
ATOM 1263 N N . LEU A 1 160 ? 1.668 17.299 13.467 1.00 96.75 160 LEU A N 1
ATOM 1264 C CA . LEU A 1 160 ? 0.815 16.777 12.399 1.00 96.75 160 LEU A CA 1
ATOM 1265 C C . LEU A 1 160 ? -0.253 15.812 12.935 1.00 96.75 160 LEU A C 1
ATOM 1267 O O . LEU A 1 160 ? -1.413 15.906 12.537 1.00 96.75 160 LEU A O 1
ATOM 1271 N N . LEU A 1 161 ? 0.121 14.894 13.830 1.00 97.62 161 LEU A N 1
ATOM 1272 C CA . LEU A 1 161 ? -0.806 13.935 14.438 1.00 97.62 161 LEU A CA 1
ATOM 1273 C C . LEU A 1 161 ? -1.781 14.614 15.411 1.00 97.62 161 LEU A C 1
ATOM 1275 O O . LEU A 1 161 ? -2.955 14.249 15.440 1.00 97.62 161 LEU A O 1
ATOM 1279 N N . GLU A 1 162 ? -1.337 15.635 16.150 1.00 97.56 162 GLU A N 1
ATOM 1280 C CA . GLU A 1 162 ? -2.218 16.481 16.966 1.00 97.56 162 GLU A CA 1
ATOM 1281 C C . GLU A 1 162 ? -3.240 17.217 16.096 1.00 97.56 162 GLU A C 1
ATOM 1283 O O . GLU A 1 162 ? -4.438 17.132 16.363 1.00 97.56 162 GLU A O 1
ATOM 1288 N N . ALA A 1 163 ? -2.796 17.846 15.003 1.00 96.81 163 ALA A N 1
ATOM 1289 C CA . ALA A 1 163 ? -3.690 18.500 14.053 1.00 96.81 163 ALA A CA 1
ATOM 1290 C C . ALA A 1 163 ? -4.681 17.506 13.426 1.00 96.81 163 ALA A C 1
ATOM 1292 O O . ALA A 1 163 ? -5.872 17.797 13.329 1.00 96.81 163 ALA A O 1
ATOM 1293 N N . ALA A 1 164 ? -4.223 16.310 13.039 1.00 97.19 164 ALA A N 1
ATOM 1294 C CA . ALA A 1 164 ? -5.093 15.257 12.524 1.00 97.19 164 ALA A CA 1
ATOM 1295 C C . ALA A 1 164 ? -6.179 14.879 13.545 1.00 97.19 164 ALA A C 1
ATOM 1297 O O . ALA A 1 164 ? -7.364 14.875 13.203 1.00 97.19 164 ALA A O 1
ATOM 1298 N N . ARG A 1 165 ? -5.794 14.637 14.805 1.00 97.25 165 ARG A N 1
ATOM 1299 C CA . ARG A 1 165 ? -6.730 14.326 15.892 1.00 97.25 165 ARG A CA 1
ATOM 1300 C C . ARG A 1 165 ? -7.749 15.443 16.110 1.00 97.25 165 ARG A C 1
ATOM 1302 O O . ARG A 1 165 ? -8.945 15.163 16.192 1.00 97.25 165 ARG A O 1
ATOM 1309 N N . ASP A 1 166 ? -7.297 16.693 16.171 1.00 97.19 166 ASP A N 1
ATOM 1310 C CA . ASP A 1 166 ? -8.150 17.860 16.431 1.00 97.19 166 ASP A CA 1
ATOM 1311 C C . ASP A 1 166 ? -9.143 18.117 15.284 1.00 97.19 166 ASP A C 1
ATOM 1313 O O . ASP A 1 166 ? -10.274 18.550 15.513 1.00 97.19 166 ASP A O 1
ATOM 1317 N N . LEU A 1 167 ? -8.763 17.764 14.053 1.00 97.06 167 LEU A N 1
ATOM 1318 C CA . LEU A 1 167 ? -9.634 17.765 12.874 1.00 97.06 167 LEU A CA 1
ATOM 1319 C C . LEU A 1 167 ? -10.577 16.548 12.809 1.00 97.06 167 LEU A C 1
ATOM 1321 O O . LEU A 1 167 ? -11.389 16.446 11.890 1.00 97.06 167 LEU A O 1
ATOM 1325 N N . GLY A 1 168 ? -10.499 15.631 13.777 1.00 96.56 168 GLY A N 1
ATOM 1326 C CA . GLY A 1 168 ? -11.349 14.445 13.872 1.00 96.56 168 GLY A CA 1
ATOM 1327 C C . GLY A 1 168 ? -10.876 13.248 13.044 1.00 96.56 168 GLY A C 1
ATOM 1328 O O . GLY A 1 168 ? -11.628 12.281 12.899 1.00 96.56 168 GLY A O 1
ATOM 1329 N N . ILE A 1 169 ? -9.649 13.276 12.517 1.00 97.44 169 ILE A N 1
ATOM 1330 C CA . ILE A 1 169 ? -9.050 12.140 11.815 1.00 97.44 169 ILE A CA 1
ATOM 1331 C C . ILE A 1 169 ? -8.649 11.077 12.834 1.00 97.44 169 ILE A C 1
ATOM 1333 O O . ILE A 1 169 ? -7.882 11.331 13.758 1.00 97.44 169 ILE A O 1
ATOM 1337 N N . ARG A 1 170 ? -9.150 9.858 12.626 1.00 96.81 170 ARG A N 1
ATOM 1338 C CA . ARG A 1 170 ? -8.856 8.696 13.478 1.00 96.81 170 ARG A CA 1
ATOM 1339 C C . ARG A 1 170 ? -8.086 7.593 12.775 1.00 96.81 170 ARG A C 1
ATOM 1341 O O . ARG A 1 170 ? -7.726 6.632 13.429 1.00 96.81 170 ARG A O 1
ATOM 1348 N N . ASN A 1 171 ? -7.867 7.689 11.467 1.00 98.44 171 ASN A N 1
ATOM 1349 C CA . ASN A 1 171 ? -7.148 6.670 10.707 1.00 98.44 171 ASN A CA 1
ATOM 1350 C C . ASN A 1 171 ? -5.965 7.317 9.990 1.00 98.44 171 ASN A C 1
ATOM 1352 O O . ASN A 1 171 ? -6.155 8.218 9.169 1.00 98.44 171 ASN A O 1
ATOM 1356 N N . VAL A 1 172 ? -4.758 6.856 10.310 1.00 98.62 172 VAL A N 1
ATOM 1357 C CA . VAL A 1 172 ? -3.499 7.357 9.755 1.00 98.62 172 VAL A CA 1
ATOM 1358 C C . VAL A 1 172 ? -2.723 6.193 9.149 1.00 98.62 172 VAL A C 1
ATOM 1360 O O . VAL A 1 172 ? -2.152 5.368 9.854 1.00 98.62 172 VAL A O 1
ATOM 1363 N N . ALA A 1 173 ? -2.680 6.121 7.824 1.00 98.31 173 ALA A N 1
ATOM 1364 C CA . ALA A 1 173 ? -1.910 5.123 7.100 1.00 98.31 173 ALA A CA 1
ATOM 1365 C C . ALA A 1 173 ? -0.502 5.639 6.798 1.00 98.31 173 ALA A C 1
ATOM 1367 O O . ALA A 1 173 ? -0.341 6.683 6.175 1.00 98.31 173 ALA A O 1
ATOM 1368 N N . VAL A 1 174 ? 0.532 4.884 7.154 1.00 97.50 174 VAL A N 1
ATOM 1369 C CA . VAL A 1 174 ? 1.936 5.260 6.957 1.00 97.50 174 VAL A CA 1
ATOM 1370 C C . VAL A 1 174 ? 2.591 4.263 6.008 1.00 97.50 174 VAL A C 1
ATOM 1372 O O . VAL A 1 174 ? 2.449 3.049 6.150 1.00 97.50 174 VAL A O 1
ATOM 1375 N N . HIS A 1 175 ? 3.263 4.767 4.973 1.00 95.56 175 HIS A N 1
ATOM 1376 C CA . HIS A 1 175 ? 4.060 3.931 4.078 1.00 95.56 175 HIS A CA 1
ATOM 1377 C C . HIS A 1 175 ? 5.373 3.546 4.771 1.00 95.56 175 HIS A C 1
ATOM 1379 O O . HIS A 1 175 ? 6.198 4.411 5.041 1.00 95.56 175 HIS A O 1
ATOM 1385 N N . LYS A 1 176 ? 5.571 2.263 5.072 1.00 91.94 176 LYS A N 1
ATOM 1386 C CA . LYS A 1 176 ? 6.767 1.743 5.752 1.00 91.94 176 LYS A CA 1
ATOM 1387 C C . LYS A 1 176 ? 7.263 0.481 5.052 1.00 91.94 176 LYS A C 1
ATOM 1389 O O . LYS A 1 176 ? 6.561 -0.055 4.200 1.00 91.94 176 LYS A O 1
ATOM 1394 N N . ALA A 1 177 ? 8.460 0.024 5.420 1.00 84.50 177 ALA A N 1
ATOM 1395 C CA . ALA A 1 177 ? 9.129 -1.183 4.918 1.00 84.50 177 ALA A CA 1
ATOM 1396 C C . ALA A 1 177 ? 9.543 -1.175 3.434 1.00 84.50 177 ALA A C 1
ATOM 1398 O O . ALA A 1 177 ? 10.645 -1.621 3.121 1.00 84.50 177 ALA A O 1
ATOM 1399 N N . LEU A 1 178 ? 8.726 -0.627 2.535 1.00 83.94 178 LEU A N 1
ATOM 1400 C CA . LEU A 1 178 ? 9.055 -0.452 1.125 1.00 83.94 178 LEU A CA 1
ATOM 1401 C C . LEU A 1 178 ? 9.619 0.953 0.885 1.00 83.94 178 LEU A C 1
ATOM 1403 O O . LEU A 1 178 ? 9.037 1.946 1.313 1.00 83.94 178 LEU A O 1
ATOM 1407 N N . TRP A 1 179 ? 10.770 1.038 0.221 1.00 86.06 179 TRP A N 1
ATOM 1408 C CA . TRP A 1 179 ? 11.497 2.289 0.011 1.00 86.06 179 TRP A CA 1
ATOM 1409 C C . TRP A 1 179 ? 12.050 2.385 -1.412 1.00 86.06 179 TRP A C 1
ATOM 1411 O O . TRP A 1 179 ? 12.557 1.400 -1.949 1.00 86.06 179 TRP A O 1
ATOM 1421 N N . LEU A 1 180 ? 12.025 3.596 -1.979 1.00 80.75 180 LEU A N 1
ATOM 1422 C CA . LEU A 1 180 ? 12.677 3.935 -3.243 1.00 80.75 180 LEU A CA 1
ATOM 1423 C C . LEU A 1 180 ? 13.579 5.177 -3.082 1.00 80.75 180 LEU A C 1
ATOM 1425 O O . LEU A 1 180 ? 13.183 6.148 -2.426 1.00 80.75 180 LEU A O 1
ATOM 1429 N N . PRO A 1 181 ? 14.780 5.196 -3.693 1.00 79.31 181 PRO A N 1
ATOM 1430 C CA . PRO A 1 181 ? 15.606 6.402 -3.755 1.00 79.31 181 PRO A CA 1
ATOM 1431 C C . PRO A 1 181 ? 14.879 7.501 -4.550 1.00 79.31 181 PRO A C 1
ATOM 1433 O O . PRO A 1 181 ? 14.146 7.173 -5.480 1.00 79.31 181 PRO A O 1
ATOM 1436 N N . PRO A 1 182 ? 15.089 8.800 -4.270 1.00 82.38 182 PRO A N 1
ATOM 1437 C CA . PRO A 1 182 ? 16.155 9.374 -3.446 1.00 82.38 182 PRO A CA 1
ATOM 1438 C C . PRO A 1 182 ? 15.806 9.553 -1.961 1.00 82.38 182 PRO A C 1
ATOM 1440 O O . PRO A 1 182 ? 16.575 10.192 -1.245 1.00 82.38 182 PRO A O 1
ATOM 1443 N N . ALA A 1 183 ? 14.676 9.033 -1.470 1.00 87.56 183 ALA A N 1
ATOM 1444 C CA . ALA A 1 183 ? 14.405 9.082 -0.033 1.00 87.56 183 ALA A CA 1
ATOM 1445 C C . ALA A 1 183 ? 15.518 8.360 0.753 1.00 87.56 183 ALA A C 1
ATOM 1447 O O . ALA A 1 183 ? 16.193 7.503 0.194 1.00 87.56 183 ALA A O 1
ATOM 1448 N N . PRO A 1 184 ? 15.735 8.629 2.043 1.00 87.88 184 PRO A N 1
ATOM 1449 C CA . PRO A 1 184 ? 16.633 7.813 2.849 1.00 87.88 184 PRO A CA 1
ATOM 1450 C C . PRO A 1 184 ? 15.913 6.546 3.326 1.00 87.88 184 PRO A C 1
ATOM 1452 O O . PRO A 1 184 ? 14.832 6.621 3.909 1.00 87.88 184 PRO A O 1
ATOM 1455 N N . ARG A 1 185 ? 16.545 5.379 3.147 1.00 87.38 185 ARG A N 1
ATOM 1456 C CA . ARG A 1 185 ? 16.003 4.080 3.590 1.00 87.38 185 ARG A CA 1
ATOM 1457 C C . ARG A 1 185 ? 15.594 4.078 5.068 1.00 87.38 185 ARG A C 1
ATOM 1459 O O . ARG A 1 185 ? 14.585 3.476 5.420 1.00 87.38 185 ARG A O 1
ATOM 1466 N N . SER A 1 186 ? 16.352 4.763 5.926 1.00 88.94 186 SER A N 1
ATOM 1467 C CA . SER A 1 186 ? 16.109 4.809 7.374 1.00 88.94 186 SER A CA 1
ATOM 1468 C C . SER A 1 186 ? 14.741 5.377 7.756 1.00 88.94 186 SER A C 1
ATOM 1470 O O . SER A 1 186 ? 14.195 4.974 8.776 1.00 88.94 186 SER A O 1
ATOM 1472 N N . ALA A 1 187 ? 14.146 6.251 6.939 1.00 91.75 187 ALA A N 1
ATOM 1473 C CA . ALA A 1 187 ? 12.829 6.819 7.235 1.00 91.75 187 ALA A CA 1
ATOM 1474 C C . ALA A 1 187 ? 11.682 5.791 7.137 1.00 91.75 187 ALA A C 1
ATOM 1476 O O . ALA A 1 187 ? 10.593 5.998 7.671 1.00 91.75 187 ALA A O 1
ATOM 1477 N N . PHE A 1 188 ? 11.932 4.650 6.492 1.00 92.69 188 PHE A N 1
ATOM 1478 C CA . PHE A 1 188 ? 10.957 3.578 6.291 1.00 92.69 188 PHE A CA 1
ATOM 1479 C C . PHE A 1 188 ? 11.116 2.429 7.303 1.00 92.69 188 PHE A C 1
ATOM 1481 O O . PHE A 1 188 ? 10.381 1.445 7.209 1.00 92.69 188 PHE A O 1
ATOM 1488 N N . SER A 1 189 ? 12.036 2.571 8.272 1.00 90.69 189 SER A N 1
ATOM 1489 C CA . SER A 1 189 ? 12.158 1.704 9.457 1.00 90.69 189 SER A CA 1
ATOM 1490 C C . SER A 1 189 ? 10.893 1.762 10.322 1.00 90.69 189 SER A C 1
ATOM 1492 O O . SER A 1 189 ? 10.132 2.727 10.242 1.00 90.69 189 SER A O 1
ATOM 1494 N N . LEU A 1 190 ? 10.677 0.741 11.152 1.00 93.50 190 LEU A N 1
ATOM 1495 C CA . LEU A 1 190 ? 9.550 0.660 12.093 1.00 93.50 190 LEU A CA 1
ATOM 1496 C C . LEU A 1 190 ? 9.899 1.124 13.513 1.00 93.50 190 LEU A C 1
ATOM 1498 O O . LEU A 1 190 ? 9.019 1.192 14.369 1.00 93.50 190 LEU A O 1
ATOM 1502 N N . ASP A 1 191 ? 11.168 1.444 13.771 1.00 94.06 191 ASP A N 1
ATOM 1503 C CA . ASP A 1 191 ? 11.662 1.856 15.093 1.00 94.06 191 ASP A CA 1
ATOM 1504 C C . ASP A 1 191 ? 11.119 3.211 15.590 1.00 94.06 191 ASP A C 1
ATOM 1506 O O . ASP A 1 191 ? 11.392 3.599 16.722 1.00 94.06 191 ASP A O 1
ATOM 1510 N N . ASP A 1 192 ? 10.344 3.922 14.772 1.00 96.50 192 ASP A N 1
ATOM 1511 C CA . ASP A 1 192 ? 9.704 5.200 15.093 1.00 96.50 192 ASP A CA 1
ATOM 1512 C C . ASP A 1 192 ? 8.195 5.083 15.365 1.00 96.50 192 ASP A C 1
ATOM 1514 O O . ASP A 1 192 ? 7.523 6.100 15.528 1.00 96.50 192 ASP A O 1
ATOM 1518 N N . LEU A 1 193 ? 7.643 3.863 15.396 1.00 96.62 193 LEU A N 1
ATOM 1519 C CA . LEU A 1 193 ? 6.204 3.639 15.572 1.00 96.62 193 LEU A CA 1
ATOM 1520 C C . LEU A 1 193 ? 5.771 3.500 17.039 1.00 96.62 193 LEU A C 1
ATOM 1522 O O . LEU A 1 193 ? 4.657 3.893 17.368 1.00 96.62 193 LEU A O 1
ATOM 1526 N N . ASP A 1 194 ? 6.617 2.960 17.923 1.00 95.38 194 ASP A N 1
ATOM 1527 C CA . ASP A 1 194 ? 6.227 2.611 19.306 1.00 95.38 194 ASP A CA 1
ATOM 1528 C C . ASP A 1 194 ? 5.727 3.849 20.083 1.00 95.38 194 ASP A C 1
ATOM 1530 O O . ASP A 1 194 ? 4.640 3.837 20.656 1.00 95.38 194 ASP A O 1
ATOM 1534 N N . LEU A 1 195 ? 6.462 4.967 20.013 1.00 96.56 195 LEU A N 1
ATOM 1535 C CA . LEU A 1 195 ? 6.113 6.207 20.716 1.00 96.56 195 LEU A CA 1
ATOM 1536 C C . LEU A 1 195 ? 4.793 6.857 20.242 1.00 96.56 195 LEU A C 1
ATOM 1538 O O . LEU A 1 195 ? 3.969 7.191 21.098 1.00 96.56 195 LEU A O 1
ATOM 1542 N N . PRO A 1 196 ? 4.552 7.097 18.934 1.00 97.31 196 PRO A N 1
ATOM 1543 C CA . PRO A 1 196 ? 3.286 7.676 18.486 1.00 97.31 196 PRO A CA 1
ATOM 1544 C C . PRO A 1 196 ? 2.085 6.759 18.756 1.00 97.31 196 PRO A C 1
ATOM 1546 O O . PRO A 1 196 ? 1.015 7.275 19.079 1.00 97.31 196 PRO A O 1
ATOM 1549 N N . LEU A 1 197 ? 2.254 5.431 18.704 1.00 97.81 197 LEU A N 1
ATOM 1550 C CA . LEU A 1 197 ? 1.189 4.479 19.042 1.00 97.81 197 LEU A CA 1
ATOM 1551 C C . LEU A 1 197 ? 0.725 4.619 20.496 1.00 97.81 197 LEU A C 1
ATOM 1553 O O . LEU A 1 197 ? -0.481 4.634 20.745 1.00 97.81 197 LEU A O 1
ATOM 1557 N N . GLU A 1 198 ? 1.662 4.791 21.434 1.00 96.94 198 GLU A N 1
ATOM 1558 C CA . GLU A 1 198 ? 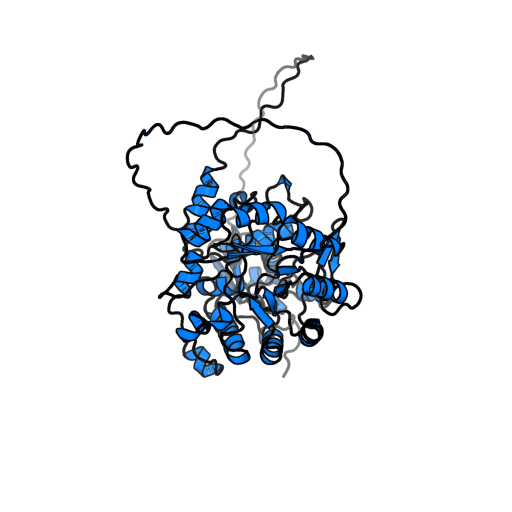1.353 5.039 22.849 1.00 96.94 198 GLU A CA 1
ATOM 1559 C C . GLU A 1 198 ? 0.778 6.440 23.089 1.00 96.94 198 GLU A C 1
ATOM 1561 O O . GLU A 1 198 ? -0.112 6.620 23.923 1.00 96.94 198 GLU A O 1
ATOM 1566 N N . ARG A 1 199 ? 1.289 7.449 22.373 1.00 97.44 199 ARG A N 1
ATOM 1567 C CA . ARG A 1 199 ? 0.888 8.852 22.551 1.00 97.44 199 ARG A CA 1
ATOM 1568 C C . ARG A 1 199 ? -0.516 9.142 22.022 1.00 97.44 199 ARG A C 1
ATOM 1570 O O . ARG A 1 199 ? -1.213 9.974 22.604 1.00 97.44 199 ARG A O 1
ATOM 1577 N N . PHE A 1 200 ? -0.917 8.483 20.938 1.00 98.00 200 PHE A N 1
ATOM 1578 C CA . PHE A 1 200 ? -2.192 8.703 20.254 1.00 98.00 200 PHE A CA 1
ATOM 1579 C C . PHE A 1 200 ? -3.034 7.416 20.218 1.00 98.00 200 PHE A C 1
ATOM 1581 O O . PHE A 1 200 ? -3.299 6.878 19.140 1.00 98.00 200 PHE A O 1
ATOM 1588 N N . PRO A 1 201 ? -3.482 6.901 21.381 1.00 96.69 201 PRO A N 1
ATOM 1589 C CA . PRO A 1 201 ? -4.242 5.650 21.454 1.00 96.69 201 PRO A CA 1
ATOM 1590 C C . PRO A 1 201 ? -5.626 5.741 20.788 1.00 96.69 201 PRO A C 1
ATOM 1592 O O . PRO A 1 201 ? -6.266 4.722 20.546 1.00 96.69 201 PRO A O 1
ATOM 1595 N N . ASP A 1 202 ? -6.104 6.956 20.513 1.00 95.69 202 ASP A N 1
ATOM 1596 C CA . ASP A 1 202 ? -7.364 7.254 19.833 1.00 95.69 202 ASP A CA 1
ATOM 1597 C C . ASP A 1 202 ? -7.247 7.332 18.299 1.00 95.69 202 ASP A C 1
ATOM 1599 O O . ASP A 1 202 ? -8.268 7.412 17.608 1.00 95.69 202 ASP A O 1
ATOM 1603 N N . ILE A 1 203 ? -6.022 7.266 17.766 1.00 98.31 203 ILE A N 1
ATOM 1604 C CA . ILE A 1 203 ? -5.742 7.135 16.335 1.00 98.31 203 ILE A CA 1
ATOM 1605 C C . ILE A 1 203 ? -5.413 5.673 16.021 1.00 98.31 203 ILE A C 1
ATOM 1607 O O . ILE A 1 203 ? -4.524 5.077 16.626 1.00 98.31 203 ILE A O 1
ATOM 1611 N N . ASN A 1 204 ? -6.090 5.124 15.016 1.00 98.44 204 ASN A N 1
ATOM 1612 C CA . ASN A 1 204 ? -5.735 3.877 14.356 1.00 98.44 204 ASN A CA 1
ATOM 1613 C C . ASN A 1 204 ? -4.628 4.141 13.331 1.00 98.44 204 ASN A C 1
ATOM 1615 O O . ASN A 1 204 ? -4.824 4.860 12.347 1.00 98.44 204 ASN A O 1
ATOM 1619 N N . PHE A 1 205 ? -3.468 3.536 13.538 1.00 98.62 205 PHE A N 1
ATOM 1620 C CA . PHE A 1 205 ? -2.343 3.605 12.619 1.00 98.62 205 PHE A CA 1
ATOM 1621 C C . PHE A 1 205 ? -2.333 2.391 11.707 1.00 98.62 205 PHE A C 1
ATOM 1623 O O . PHE A 1 205 ? -2.494 1.264 12.166 1.00 98.62 205 PHE A O 1
ATOM 1630 N N . HIS A 1 206 ? -2.128 2.602 10.410 1.00 98.06 206 HIS A N 1
ATOM 1631 C CA . HIS A 1 206 ? -2.017 1.517 9.443 1.00 98.06 206 HIS A CA 1
ATOM 1632 C C . HIS A 1 206 ? -0.591 1.465 8.897 1.00 98.06 206 HIS A C 1
ATOM 1634 O O . HIS A 1 206 ? -0.124 2.428 8.289 1.00 98.06 206 HIS A O 1
ATOM 1640 N N . VAL A 1 207 ? 0.093 0.337 9.057 1.00 97.44 207 VAL A N 1
ATOM 1641 C CA . VAL A 1 207 ? 1.369 0.072 8.386 1.00 97.44 207 VAL A CA 1
ATOM 1642 C C . VAL A 1 207 ? 1.056 -0.562 7.039 1.00 97.44 207 VAL A C 1
ATOM 1644 O O . VAL A 1 207 ? 0.584 -1.699 6.963 1.00 97.44 207 VAL A O 1
ATOM 1647 N N . VAL A 1 208 ? 1.275 0.200 5.968 1.00 95.62 208 VAL A N 1
ATOM 1648 C CA . VAL A 1 208 ? 1.050 -0.280 4.597 1.00 95.62 208 VAL A CA 1
ATOM 1649 C C . VAL A 1 208 ? 2.183 -1.219 4.175 1.00 95.62 208 VAL A C 1
ATOM 1651 O O . VAL A 1 208 ? 3.322 -1.022 4.596 1.00 95.62 208 VAL A O 1
ATOM 1654 N N . HIS A 1 209 ? 1.848 -2.248 3.388 1.00 92.00 209 HIS A N 1
ATOM 1655 C CA . HIS A 1 209 ? 2.687 -3.417 3.055 1.00 92.00 209 HIS A CA 1
ATOM 1656 C C . HIS A 1 209 ? 2.953 -4.343 4.241 1.00 92.00 209 HIS A C 1
ATOM 1658 O O . HIS A 1 209 ? 3.948 -5.066 4.266 1.00 92.00 209 HIS A O 1
ATOM 1664 N N . ALA A 1 210 ? 2.099 -4.261 5.264 1.00 93.31 210 ALA A N 1
ATOM 1665 C CA . ALA A 1 210 ? 2.173 -5.028 6.504 1.00 93.31 210 ALA A CA 1
ATOM 1666 C C . ALA A 1 210 ? 3.543 -5.013 7.201 1.00 93.31 210 ALA A C 1
ATOM 1668 O O . ALA A 1 210 ? 3.850 -5.918 7.969 1.00 93.31 210 ALA A O 1
ATOM 1669 N N . GLY A 1 211 ? 4.381 -4.014 6.903 1.00 90.00 211 GLY A N 1
ATOM 1670 C CA . GLY A 1 211 ? 5.741 -3.931 7.418 1.00 90.00 211 GLY A CA 1
ATOM 1671 C C . GLY A 1 211 ? 6.607 -5.133 7.029 1.00 90.00 211 GLY A C 1
ATOM 1672 O O . GLY A 1 211 ? 7.567 -5.425 7.730 1.00 90.00 211 GLY A O 1
ATOM 1673 N N . ALA A 1 212 ? 6.288 -5.839 5.937 1.00 87.75 212 ALA A N 1
ATOM 1674 C CA . ALA A 1 212 ? 6.792 -7.188 5.673 1.00 87.75 212 ALA A CA 1
ATOM 1675 C C . ALA A 1 212 ? 8.325 -7.313 5.591 1.00 87.75 212 ALA A C 1
ATOM 1677 O O . ALA A 1 212 ? 8.859 -8.357 5.954 1.00 87.75 212 ALA A O 1
ATOM 1678 N N . ALA A 1 213 ? 9.047 -6.258 5.192 1.00 84.25 213 ALA A N 1
ATOM 1679 C CA . ALA A 1 213 ? 10.519 -6.251 5.217 1.00 84.25 213 ALA A CA 1
ATOM 1680 C C . ALA A 1 213 ? 11.115 -6.284 6.645 1.00 84.25 213 ALA A C 1
ATOM 1682 O O . ALA A 1 213 ? 12.303 -6.543 6.814 1.00 84.25 213 ALA A O 1
ATOM 1683 N N . PHE A 1 214 ? 10.289 -6.017 7.658 1.00 89.06 214 PHE A N 1
ATOM 1684 C CA . PHE A 1 214 ? 10.578 -6.022 9.094 1.00 89.06 214 PHE A CA 1
ATOM 1685 C C . PHE A 1 214 ? 9.487 -6.834 9.818 1.00 89.06 214 PHE A C 1
ATOM 1687 O O . PHE A 1 214 ? 8.784 -6.339 10.705 1.00 89.06 214 PHE A O 1
ATOM 1694 N N . LEU A 1 215 ? 9.233 -8.055 9.331 1.00 91.50 215 LEU A N 1
ATOM 1695 C CA . LEU A 1 215 ? 8.059 -8.846 9.710 1.00 91.50 215 LEU A CA 1
ATOM 1696 C C . LEU A 1 215 ? 7.988 -9.129 11.217 1.00 91.50 215 LEU A C 1
ATOM 1698 O O . LEU A 1 215 ? 6.925 -8.968 11.811 1.00 91.50 215 LEU A O 1
ATOM 1702 N N . GLU A 1 216 ? 9.095 -9.526 11.845 1.00 91.62 216 GLU A N 1
ATOM 1703 C CA . GLU A 1 216 ? 9.123 -9.876 13.274 1.00 91.62 216 GLU A CA 1
ATOM 1704 C C . GLU A 1 216 ? 8.970 -8.637 14.172 1.00 91.62 216 GLU A C 1
ATOM 1706 O O . GLU A 1 216 ? 8.257 -8.667 15.182 1.00 91.62 216 GLU A O 1
ATOM 1711 N N . GLU A 1 217 ? 9.570 -7.510 13.782 1.00 94.62 217 GLU A N 1
ATOM 1712 C CA . GLU A 1 217 ? 9.378 -6.219 14.441 1.00 94.62 217 GLU A CA 1
ATOM 1713 C C . GLU A 1 217 ? 7.923 -5.755 14.314 1.00 94.62 217 GLU A C 1
ATOM 1715 O O . GLU A 1 217 ? 7.314 -5.340 15.303 1.00 94.62 217 GLU A O 1
ATOM 1720 N N . THR A 1 218 ? 7.330 -5.905 13.126 1.00 95.94 218 THR A N 1
ATOM 1721 C CA . THR A 1 218 ? 5.910 -5.607 12.896 1.00 95.94 218 THR A CA 1
ATOM 1722 C C . THR A 1 218 ? 5.019 -6.474 13.777 1.00 95.94 218 THR A C 1
ATOM 1724 O O . THR A 1 218 ? 4.125 -5.956 14.445 1.00 95.94 218 THR A O 1
ATOM 1727 N N . ALA A 1 219 ? 5.284 -7.782 13.843 1.00 96.31 219 ALA A N 1
ATOM 1728 C CA . ALA A 1 219 ? 4.534 -8.714 14.680 1.00 96.31 219 ALA A CA 1
ATOM 1729 C C . ALA A 1 219 ? 4.631 -8.334 16.170 1.00 96.31 219 ALA A C 1
ATOM 1731 O O . ALA A 1 219 ? 3.646 -8.406 16.910 1.00 96.31 219 ALA A O 1
ATOM 1732 N N . THR A 1 220 ? 5.806 -7.880 16.611 1.00 96.44 220 THR A N 1
ATOM 1733 C CA . THR A 1 220 ? 6.034 -7.410 17.984 1.00 96.44 220 THR A CA 1
ATOM 1734 C C . THR A 1 220 ? 5.225 -6.150 18.296 1.00 96.44 220 THR A C 1
ATOM 1736 O O . THR A 1 220 ? 4.588 -6.084 19.351 1.00 96.44 220 THR A O 1
ATOM 1739 N N . LEU A 1 221 ? 5.203 -5.175 17.382 1.00 97.56 221 LEU A N 1
ATOM 1740 C CA . LEU A 1 221 ? 4.408 -3.954 17.532 1.00 97.56 221 LEU A CA 1
ATOM 1741 C C . LEU A 1 221 ? 2.903 -4.253 17.537 1.00 97.56 221 LEU A C 1
ATOM 1743 O O . LEU A 1 221 ? 2.199 -3.779 18.425 1.00 97.56 221 LEU A O 1
ATOM 1747 N N . LEU A 1 222 ? 2.414 -5.083 16.611 1.00 97.44 222 LEU A N 1
ATOM 1748 C CA . LEU A 1 222 ? 0.996 -5.457 16.520 1.00 97.44 222 LEU A CA 1
ATOM 1749 C C . LEU A 1 222 ? 0.493 -6.161 17.785 1.00 97.44 222 LEU A C 1
ATOM 1751 O O . LEU A 1 222 ? -0.618 -5.898 18.236 1.00 97.44 222 LEU A O 1
ATOM 1755 N N . ARG A 1 223 ? 1.326 -7.012 18.401 1.00 96.12 223 ARG A N 1
ATOM 1756 C CA . ARG A 1 223 ? 0.992 -7.682 19.668 1.00 96.12 223 ARG A CA 1
ATOM 1757 C C . ARG A 1 223 ? 0.846 -6.699 20.834 1.00 96.12 223 ARG A C 1
ATOM 1759 O O . ARG A 1 223 ? 0.077 -6.957 21.759 1.00 96.12 223 ARG A O 1
ATOM 1766 N N . ARG A 1 224 ? 1.618 -5.608 20.826 1.00 96.38 224 ARG A N 1
ATOM 1767 C CA . ARG A 1 224 ? 1.638 -4.591 21.892 1.00 96.38 224 ARG A CA 1
ATOM 1768 C C . ARG A 1 224 ? 0.530 -3.554 21.724 1.00 96.38 224 ARG A C 1
ATOM 1770 O O . ARG A 1 224 ? -0.071 -3.152 22.717 1.00 96.38 224 ARG A O 1
ATOM 1777 N N . HIS A 1 225 ? 0.246 -3.150 20.487 1.00 97.19 225 HIS A N 1
ATOM 1778 C CA . HIS A 1 225 ? -0.574 -1.978 20.184 1.00 97.19 225 HIS A CA 1
ATOM 1779 C C . HIS A 1 225 ? -1.864 -2.357 19.474 1.00 97.19 225 HIS A C 1
ATOM 1781 O O . HIS A 1 225 ? -1.857 -2.723 18.303 1.00 97.19 225 HIS A O 1
ATOM 1787 N N . ARG A 1 226 ? -2.996 -2.217 20.171 1.00 95.56 226 ARG A N 1
ATOM 1788 C CA . ARG A 1 226 ? -4.332 -2.515 19.618 1.00 95.56 226 ARG A CA 1
ATOM 1789 C C . ARG A 1 226 ? -4.817 -1.491 18.590 1.00 95.56 226 ARG A C 1
ATOM 1791 O O . ARG A 1 226 ? -5.757 -1.779 17.860 1.00 95.56 226 ARG A O 1
ATOM 1798 N N . ASN A 1 227 ? -4.187 -0.321 18.537 1.00 97.81 227 ASN A N 1
ATOM 1799 C CA . ASN A 1 227 ? -4.450 0.734 17.562 1.00 97.81 227 ASN A CA 1
ATOM 1800 C C . ASN A 1 227 ? -3.516 0.671 16.337 1.00 97.81 227 ASN A C 1
ATOM 1802 O O . ASN A 1 227 ? -3.509 1.605 15.542 1.00 97.81 227 ASN A O 1
ATOM 1806 N N . LEU A 1 228 ? -2.738 -0.404 16.161 1.00 98.31 228 LEU A N 1
ATOM 1807 C CA . LEU A 1 228 ? -1.924 -0.639 14.966 1.00 98.31 228 LEU A CA 1
ATOM 1808 C C . LEU A 1 228 ? -2.576 -1.690 14.063 1.00 98.31 228 LEU A C 1
ATOM 1810 O O . LEU A 1 228 ? -2.969 -2.748 14.535 1.00 98.31 228 LEU A O 1
ATOM 1814 N N . TYR A 1 229 ? -2.633 -1.441 12.761 1.00 98.38 229 TYR A N 1
ATOM 1815 C CA . TYR A 1 229 ? -3.201 -2.356 11.774 1.00 98.38 229 TYR A CA 1
ATOM 1816 C C . TYR A 1 229 ? -2.204 -2.594 10.637 1.00 98.38 229 TYR A C 1
ATOM 1818 O O . TYR A 1 229 ? -1.570 -1.659 10.145 1.00 98.38 229 TYR A O 1
ATOM 1826 N N . ALA A 1 230 ? -2.077 -3.833 10.175 1.00 97.69 230 ALA A N 1
ATOM 1827 C CA . ALA A 1 230 ? -1.271 -4.191 9.015 1.00 97.69 230 ALA A CA 1
ATOM 1828 C C . ALA A 1 230 ? -2.143 -4.203 7.755 1.00 97.69 230 ALA A C 1
ATOM 1830 O O . ALA A 1 230 ? -3.044 -5.026 7.613 1.00 97.69 230 ALA A O 1
ATOM 1831 N N . THR A 1 231 ? -1.870 -3.293 6.818 1.00 97.31 231 THR A N 1
ATOM 1832 C CA . THR A 1 231 ? -2.521 -3.304 5.499 1.00 97.31 231 THR A CA 1
ATOM 1833 C C . THR A 1 231 ? -1.668 -4.113 4.538 1.00 97.31 231 THR A C 1
ATOM 1835 O O . THR A 1 231 ? -0.542 -3.708 4.250 1.00 97.31 231 THR A O 1
ATOM 1838 N N . LEU A 1 232 ? -2.187 -5.243 4.058 1.00 95.44 232 LEU A N 1
ATOM 1839 C CA . LEU A 1 232 ? -1.417 -6.208 3.274 1.00 95.44 232 LEU A CA 1
ATOM 1840 C C . LEU A 1 232 ? -1.007 -5.633 1.906 1.00 95.44 232 LEU A C 1
ATOM 1842 O O . LEU A 1 232 ? 0.153 -5.774 1.544 1.00 95.44 232 LEU A O 1
ATOM 1846 N N . GLU A 1 233 ? -1.892 -4.925 1.194 1.00 94.12 233 GLU A N 1
ATOM 1847 C CA . GLU A 1 233 ? -1.619 -4.296 -0.121 1.00 94.12 233 GLU A CA 1
ATOM 1848 C C . GLU A 1 233 ? -0.732 -5.158 -1.048 1.00 94.12 233 GLU A C 1
ATOM 1850 O O . GLU A 1 233 ? -1.137 -6.255 -1.421 1.00 94.12 233 GLU A O 1
ATOM 1855 N N . SER A 1 234 ? 0.489 -4.725 -1.375 1.00 89.94 234 SER A N 1
ATOM 1856 C CA . SER A 1 234 ? 1.444 -5.447 -2.224 1.00 89.94 234 SER A CA 1
ATOM 1857 C C . SER A 1 234 ? 1.781 -6.849 -1.714 1.00 89.94 234 SER A C 1
ATOM 1859 O O . SER A 1 234 ? 1.988 -7.761 -2.511 1.00 89.94 234 SER A O 1
ATOM 1861 N N . VAL A 1 235 ? 1.768 -7.066 -0.396 1.00 93.44 235 VAL A N 1
ATOM 1862 C CA . VAL A 1 235 ? 1.920 -8.399 0.206 1.00 93.44 235 VAL A CA 1
ATOM 1863 C C . VAL A 1 235 ? 0.734 -9.286 -0.143 1.00 93.44 235 VAL A C 1
ATOM 1865 O O . VAL A 1 235 ? 0.905 -10.488 -0.320 1.00 93.44 235 VAL A O 1
ATOM 1868 N N . PHE A 1 236 ? -0.469 -8.725 -0.278 1.00 96.25 236 PHE A N 1
ATOM 1869 C CA . PHE A 1 236 ? -1.652 -9.501 -0.636 1.00 96.25 236 PHE A CA 1
ATOM 1870 C C . PHE A 1 236 ? -1.539 -10.097 -2.040 1.00 96.25 236 PHE A C 1
ATOM 1872 O O . PHE A 1 236 ? -1.996 -11.215 -2.257 1.00 96.25 236 PHE A O 1
ATOM 1879 N N . ALA A 1 237 ? -0.850 -9.425 -2.969 1.00 93.88 237 ALA A N 1
ATOM 1880 C CA . ALA A 1 237 ? -0.577 -9.976 -4.296 1.00 93.88 237 ALA A CA 1
ATOM 1881 C C . ALA A 1 237 ? 0.193 -11.308 -4.242 1.00 93.88 237 ALA A C 1
ATOM 1883 O O . ALA A 1 237 ? 0.026 -12.169 -5.108 1.00 93.88 237 ALA A O 1
ATOM 1884 N N . TYR A 1 238 ? 0.987 -11.539 -3.190 1.00 94.44 238 TYR A N 1
ATOM 1885 C CA . TYR A 1 238 ? 1.728 -12.788 -3.022 1.00 94.44 238 TYR A CA 1
ATOM 1886 C C . TYR A 1 238 ? 0.824 -14.014 -2.904 1.00 94.44 238 TYR A C 1
ATOM 1888 O O . TYR A 1 238 ? 1.303 -15.108 -3.184 1.00 94.44 238 TYR A O 1
ATOM 1896 N N . VAL A 1 239 ? -0.465 -13.863 -2.578 1.00 95.94 239 VAL A N 1
ATOM 1897 C CA . VAL A 1 239 ? -1.409 -14.991 -2.585 1.00 95.94 239 VAL A CA 1
ATOM 1898 C C . VAL A 1 239 ? -1.453 -15.694 -3.949 1.00 95.94 239 VAL A C 1
ATOM 1900 O O . VAL A 1 239 ? -1.580 -16.914 -3.991 1.00 95.94 239 VAL A O 1
ATOM 1903 N N . VAL A 1 240 ? -1.267 -14.954 -5.054 1.00 94.12 240 VAL A N 1
ATOM 1904 C CA . VAL A 1 240 ? -1.227 -15.523 -6.412 1.00 94.12 240 VAL A CA 1
ATOM 1905 C C . VAL A 1 240 ? 0.193 -15.715 -6.940 1.00 94.12 240 VAL A C 1
ATOM 1907 O O . VAL A 1 240 ? 0.468 -16.734 -7.566 1.00 94.12 240 VAL A O 1
ATOM 1910 N N . VAL A 1 241 ? 1.118 -14.780 -6.685 1.00 90.00 241 VAL A N 1
ATOM 1911 C CA . VAL A 1 241 ? 2.465 -14.843 -7.293 1.00 90.00 241 VAL A CA 1
ATOM 1912 C C . VAL A 1 241 ? 3.508 -15.577 -6.444 1.00 90.00 241 VAL A C 1
ATOM 1914 O O . VAL A 1 241 ? 4.514 -16.042 -6.977 1.00 90.00 241 VAL A O 1
ATOM 1917 N N . ARG A 1 242 ? 3.320 -15.658 -5.118 1.00 90.38 242 ARG A N 1
ATOM 1918 C CA . ARG A 1 242 ? 4.292 -16.205 -4.145 1.00 90.38 242 ARG A CA 1
ATOM 1919 C C . ARG A 1 242 ? 3.587 -16.852 -2.932 1.00 90.38 242 ARG A C 1
ATOM 1921 O O . ARG A 1 242 ? 3.829 -16.436 -1.793 1.00 90.38 242 ARG A O 1
ATOM 1928 N N . PRO A 1 243 ? 2.737 -17.875 -3.128 1.00 91.81 243 PRO A N 1
ATOM 1929 C CA . PRO A 1 243 ? 1.809 -18.359 -2.099 1.00 91.81 243 PRO A CA 1
ATOM 1930 C C . PRO A 1 243 ? 2.492 -18.855 -0.814 1.00 91.81 243 PRO A C 1
ATOM 1932 O O . PRO A 1 243 ? 1.998 -18.596 0.279 1.00 91.81 243 PRO A O 1
ATOM 1935 N N . LEU A 1 244 ? 3.668 -19.490 -0.901 1.00 90.12 244 LEU A N 1
ATOM 1936 C CA . LEU A 1 244 ? 4.416 -19.920 0.293 1.00 90.12 244 LEU A CA 1
ATOM 1937 C C . LEU A 1 244 ? 4.956 -18.739 1.113 1.00 90.12 244 LEU A C 1
ATOM 1939 O O . LEU A 1 244 ? 4.969 -18.788 2.342 1.00 90.12 244 LEU A O 1
ATOM 1943 N N . VAL A 1 245 ? 5.390 -17.663 0.447 1.00 90.75 245 VAL A N 1
ATOM 1944 C CA . VAL A 1 245 ? 5.840 -16.435 1.123 1.00 90.75 245 VAL A CA 1
ATOM 1945 C C . VAL A 1 245 ? 4.647 -15.749 1.782 1.00 90.75 245 VAL A C 1
ATOM 1947 O O . VAL A 1 245 ? 4.734 -15.355 2.944 1.00 90.75 245 VAL A O 1
ATOM 1950 N N . PHE A 1 246 ? 3.519 -15.670 1.071 1.00 95.94 246 PHE A N 1
ATOM 1951 C CA . PHE A 1 246 ? 2.266 -15.156 1.617 1.00 95.94 246 PHE A CA 1
ATOM 1952 C C . PHE A 1 246 ? 1.834 -15.925 2.870 1.00 95.94 246 PHE A C 1
ATOM 1954 O O . PHE A 1 246 ? 1.565 -15.306 3.896 1.00 95.94 246 PHE A O 1
ATOM 1961 N N . ALA A 1 247 ? 1.850 -17.261 2.822 1.00 95.69 247 ALA A N 1
ATOM 1962 C CA . ALA A 1 247 ? 1.496 -18.113 3.952 1.00 95.69 247 ALA A CA 1
ATOM 1963 C C . ALA A 1 247 ? 2.376 -17.856 5.185 1.00 95.69 247 ALA A C 1
ATOM 1965 O O . ALA A 1 247 ? 1.855 -17.730 6.292 1.00 95.69 247 ALA A O 1
ATOM 1966 N N . LYS A 1 248 ? 3.696 -17.717 5.004 1.00 94.75 248 LYS A N 1
ATOM 1967 C CA . LYS A 1 248 ? 4.626 -17.408 6.104 1.00 94.75 248 LYS A CA 1
ATOM 1968 C C . LYS A 1 248 ? 4.366 -16.029 6.711 1.00 94.75 248 LYS A C 1
ATOM 1970 O O . LYS A 1 248 ? 4.312 -15.903 7.932 1.00 94.75 248 LYS A O 1
ATOM 1975 N N . ILE A 1 249 ? 4.162 -15.005 5.877 1.00 96.25 249 ILE A N 1
ATOM 1976 C CA . ILE A 1 249 ? 3.855 -13.649 6.355 1.00 96.25 249 ILE A CA 1
ATOM 1977 C C . ILE A 1 249 ? 2.522 -13.643 7.110 1.00 96.25 249 ILE A C 1
ATOM 1979 O O . ILE A 1 249 ? 2.469 -13.215 8.264 1.00 96.25 249 ILE A O 1
ATOM 1983 N N . LEU A 1 250 ? 1.459 -14.162 6.491 1.00 97.88 250 LEU A N 1
ATOM 1984 C CA . LEU A 1 250 ? 0.125 -14.190 7.078 1.00 97.88 250 LEU A CA 1
ATOM 1985 C C . LEU A 1 250 ? 0.096 -15.012 8.373 1.00 97.88 250 LEU A C 1
ATOM 1987 O O . LEU A 1 250 ? -0.433 -14.538 9.373 1.00 97.88 250 LEU A O 1
ATOM 1991 N N . GLY A 1 251 ? 0.715 -16.195 8.393 1.00 97.25 251 GLY A N 1
ATOM 1992 C CA . GLY A 1 251 ? 0.809 -17.043 9.583 1.00 97.25 251 GLY A CA 1
ATOM 1993 C C . GLY A 1 251 ? 1.529 -16.357 10.747 1.00 97.25 251 GLY A C 1
ATOM 1994 O O . GLY A 1 251 ? 1.042 -16.385 11.882 1.00 97.25 251 GLY A O 1
ATOM 1995 N N . THR A 1 252 ? 2.646 -15.670 10.478 1.00 97.06 252 THR A N 1
ATOM 1996 C CA . THR A 1 252 ? 3.369 -14.897 11.501 1.00 97.06 252 THR A CA 1
ATOM 1997 C C . THR A 1 252 ? 2.515 -13.757 12.062 1.00 97.06 252 THR A C 1
ATOM 1999 O O . THR A 1 252 ? 2.467 -13.580 13.283 1.00 97.06 252 THR A O 1
ATOM 2002 N N . LEU A 1 253 ? 1.802 -13.018 11.206 1.00 97.44 253 LEU A N 1
ATOM 2003 C CA . LEU A 1 253 ? 0.933 -11.915 11.625 1.00 97.44 253 LEU A CA 1
ATOM 2004 C C . LEU A 1 253 ? -0.297 -12.404 12.407 1.00 97.44 253 LEU A C 1
ATOM 2006 O O . LEU A 1 253 ? -0.589 -11.865 13.476 1.00 97.44 253 LEU A O 1
ATOM 2010 N N . LEU A 1 254 ? -0.964 -13.468 11.947 1.00 96.69 254 LEU A N 1
ATOM 2011 C CA . LEU A 1 254 ? -2.102 -14.078 12.647 1.00 96.69 254 LEU A CA 1
ATOM 2012 C C . LEU A 1 254 ? -1.703 -14.572 14.039 1.00 96.69 254 LEU A C 1
ATOM 2014 O O . LEU A 1 254 ? -2.405 -14.314 15.013 1.00 96.69 254 LEU A O 1
ATOM 2018 N N . ARG A 1 255 ? -0.539 -15.220 14.169 1.00 95.94 255 ARG A N 1
ATOM 2019 C CA . ARG A 1 255 ? -0.007 -15.637 15.475 1.00 95.94 255 ARG A CA 1
ATOM 2020 C C . ARG A 1 255 ? 0.244 -14.447 16.407 1.00 95.94 255 ARG A C 1
ATOM 2022 O O . ARG A 1 255 ? 0.193 -14.599 17.626 1.00 95.94 255 ARG A O 1
ATOM 2029 N N . ALA A 1 256 ? 0.570 -13.279 15.859 1.00 95.50 256 ALA A N 1
ATOM 2030 C CA . ALA A 1 256 ? 0.891 -12.099 16.647 1.00 95.50 256 ALA A CA 1
ATOM 2031 C C . ALA A 1 256 ? -0.335 -11.296 17.094 1.00 95.50 256 ALA A C 1
ATOM 2033 O O . ALA A 1 256 ? -0.334 -10.820 18.229 1.00 95.50 256 ALA A O 1
ATOM 2034 N N . CYS A 1 257 ? -1.343 -11.144 16.230 1.00 94.38 257 CYS A N 1
ATOM 2035 C CA . CYS A 1 257 ? -2.466 -10.226 16.462 1.00 94.38 257 CYS A CA 1
ATOM 2036 C C . CYS A 1 257 ? -3.855 -10.756 16.067 1.00 94.38 257 CYS A C 1
ATOM 2038 O O . CYS A 1 257 ? -4.845 -10.053 16.254 1.00 94.38 257 CYS A O 1
ATOM 2040 N N . GLY A 1 258 ? -3.955 -11.988 15.560 1.00 93.94 2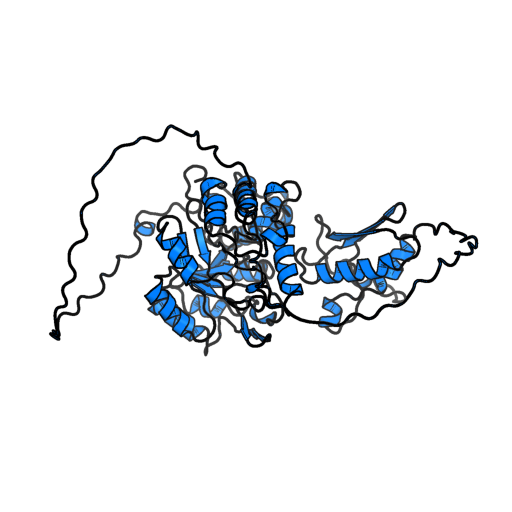58 GLY A N 1
ATOM 2041 C CA . GLY A 1 258 ? -5.190 -12.500 14.963 1.00 93.94 258 GLY A CA 1
ATOM 2042 C C . GLY A 1 258 ? -5.555 -11.766 13.669 1.00 93.94 258 GLY A C 1
ATOM 2043 O O . GLY A 1 258 ? -4.727 -11.070 13.083 1.00 93.94 258 GLY A O 1
ATOM 2044 N N . ALA A 1 259 ? -6.793 -11.936 13.204 1.00 94.06 259 ALA A N 1
ATOM 2045 C CA . ALA A 1 259 ? -7.268 -11.313 11.967 1.00 94.06 259 ALA A CA 1
ATOM 2046 C C . ALA A 1 259 ? -7.765 -9.866 12.147 1.00 94.06 259 ALA A C 1
ATOM 2048 O O . ALA A 1 259 ? -7.764 -9.099 11.188 1.00 94.06 259 ALA A O 1
ATOM 2049 N N . ASP A 1 260 ? -8.131 -9.462 13.369 1.00 91.06 260 ASP A N 1
ATOM 2050 C CA . ASP A 1 260 ? -8.761 -8.161 13.661 1.00 91.06 260 ASP A CA 1
ATOM 2051 C C . ASP A 1 260 ? -7.899 -6.945 13.288 1.00 91.06 260 ASP A C 1
ATOM 2053 O O . ASP A 1 260 ? -8.426 -5.861 13.036 1.00 91.06 260 ASP A O 1
ATOM 2057 N N . GLN A 1 261 ? -6.574 -7.109 13.278 1.00 95.38 261 GLN A N 1
ATOM 2058 C CA . GLN A 1 261 ? -5.615 -6.048 12.962 1.00 95.38 261 GLN A CA 1
ATOM 2059 C C . GLN A 1 261 ? -5.061 -6.157 11.533 1.00 95.38 261 GLN A C 1
ATOM 2061 O O . GLN A 1 261 ? -4.138 -5.423 11.179 1.00 95.38 261 GLN A O 1
ATOM 2066 N N . LEU A 1 262 ? -5.603 -7.048 10.697 1.00 96.69 262 LEU A N 1
ATOM 2067 C CA . LEU A 1 262 ? -5.158 -7.263 9.320 1.00 96.69 262 LEU A CA 1
ATOM 2068 C C . LEU A 1 262 ? -6.183 -6.704 8.335 1.00 96.69 262 LEU A C 1
ATOM 2070 O O . LEU A 1 262 ? -7.386 -6.893 8.486 1.00 96.69 262 LEU A O 1
ATOM 2074 N N . MET A 1 263 ? -5.705 -6.014 7.302 1.00 96.50 263 MET A N 1
ATOM 2075 C CA . MET A 1 263 ? -6.565 -5.401 6.293 1.00 96.50 263 MET A CA 1
ATOM 2076 C C . MET A 1 263 ? -6.142 -5.803 4.886 1.00 96.50 263 MET A C 1
ATOM 2078 O O . MET A 1 263 ? -4.973 -5.680 4.510 1.00 96.50 263 MET A O 1
ATOM 2082 N N . PHE A 1 264 ? -7.122 -6.232 4.093 1.00 96.62 264 PHE A N 1
ATOM 2083 C CA . PHE A 1 264 ? -6.971 -6.383 2.653 1.00 96.62 264 PHE A CA 1
ATOM 2084 C C . PHE A 1 264 ? -6.788 -5.011 1.991 1.00 96.62 264 PHE A C 1
ATOM 2086 O O . PHE A 1 264 ? -7.459 -4.038 2.338 1.00 96.62 264 PHE A O 1
ATOM 2093 N N . GLY A 1 265 ? -5.899 -4.953 1.006 1.00 95.62 265 GLY A N 1
ATOM 2094 C CA . GLY A 1 265 ? -5.830 -3.858 0.052 1.00 95.62 265 GLY A CA 1
ATOM 2095 C C . GLY A 1 265 ? -5.304 -4.379 -1.276 1.00 95.62 265 GLY A C 1
ATOM 2096 O O . GLY A 1 265 ? -4.477 -5.290 -1.272 1.00 95.62 265 GLY A O 1
ATOM 2097 N N . SER A 1 266 ? -5.768 -3.832 -2.396 1.00 94.25 266 SER A N 1
ATOM 2098 C CA . SER A 1 266 ? -5.211 -4.179 -3.714 1.00 94.25 266 SER A CA 1
ATOM 2099 C C . SER A 1 266 ? -4.094 -3.238 -4.154 1.00 94.25 266 SER A C 1
ATOM 2101 O O . SER A 1 266 ? -3.241 -3.629 -4.947 1.00 94.25 266 SER A O 1
ATOM 2103 N N . GLY A 1 267 ? -4.118 -1.983 -3.689 1.00 87.31 267 GLY A N 1
ATOM 2104 C CA . GLY A 1 267 ? -3.265 -0.930 -4.237 1.00 87.31 267 GLY A CA 1
ATOM 2105 C C . GLY A 1 267 ? -3.609 -0.598 -5.694 1.00 87.31 267 GLY A C 1
ATOM 2106 O O . GLY A 1 267 ? -2.713 -0.204 -6.436 1.00 87.31 267 GLY A O 1
ATOM 2107 N N . SER A 1 268 ? -4.873 -0.818 -6.107 1.00 73.94 268 SER A N 1
ATOM 2108 C CA . SER A 1 268 ? -5.364 -0.768 -7.500 1.00 73.94 268 SER A CA 1
ATOM 2109 C C . SER A 1 268 ? -4.625 0.246 -8.372 1.00 73.94 268 SER A C 1
ATOM 2111 O O . SER A 1 268 ? -4.543 1.413 -7.999 1.00 73.94 268 SER A O 1
ATOM 2113 N N . ASN A 1 269 ? -4.140 -0.265 -9.512 1.00 80.62 269 ASN A N 1
ATOM 2114 C CA . ASN A 1 269 ? -3.011 0.131 -10.372 1.00 80.62 269 ASN A CA 1
ATOM 2115 C C . ASN A 1 269 ? -1.786 -0.775 -10.186 1.00 80.62 269 ASN A C 1
ATOM 2117 O O . ASN A 1 269 ? -1.178 -1.146 -11.183 1.00 80.62 269 ASN A O 1
ATOM 2121 N N . LEU A 1 270 ? -1.456 -1.204 -8.961 1.00 85.62 270 LEU A N 1
ATOM 2122 C CA . LEU A 1 270 ? -0.399 -2.205 -8.736 1.00 85.62 270 LEU A CA 1
ATOM 2123 C C . LEU A 1 270 ? -0.883 -3.642 -8.946 1.00 85.62 270 LEU A C 1
ATOM 2125 O O . LEU A 1 270 ? -0.148 -4.470 -9.481 1.00 85.62 270 LEU A O 1
ATOM 2129 N N . SER A 1 271 ? -2.109 -3.967 -8.542 1.00 91.44 271 SER A N 1
ATOM 2130 C CA . SER A 1 271 ? -2.697 -5.292 -8.752 1.00 91.44 271 SER A CA 1
ATOM 2131 C C . SER A 1 271 ? -4.206 -5.200 -8.911 1.00 91.44 271 SER A C 1
ATOM 2133 O O . SER A 1 271 ? -4.872 -4.445 -8.201 1.00 91.44 271 SER A O 1
ATOM 2135 N N . HIS A 1 272 ? -4.756 -5.989 -9.833 1.00 95.19 272 HIS A N 1
ATOM 2136 C CA . HIS A 1 272 ? -6.201 -6.091 -9.992 1.00 95.19 272 HIS A CA 1
ATOM 2137 C C . HIS A 1 272 ? -6.796 -6.908 -8.824 1.00 95.19 272 HIS A C 1
ATOM 2139 O O . HIS A 1 272 ? -6.281 -7.988 -8.537 1.00 95.19 272 HIS A O 1
ATOM 2145 N N . PRO A 1 273 ? -7.879 -6.465 -8.155 1.00 95.69 273 PRO A N 1
ATOM 2146 C CA . PRO A 1 273 ? -8.403 -7.149 -6.966 1.00 95.69 273 PRO A CA 1
ATOM 2147 C C . PRO A 1 273 ? -9.021 -8.528 -7.251 1.00 95.69 273 PRO A C 1
ATOM 2149 O O . PRO A 1 273 ? -8.881 -9.436 -6.435 1.00 95.69 273 PRO A O 1
ATOM 2152 N N . ALA A 1 274 ? -9.673 -8.710 -8.404 1.00 95.31 274 ALA A N 1
ATOM 2153 C CA . ALA A 1 274 ? -10.360 -9.955 -8.771 1.00 95.31 274 ALA A CA 1
ATOM 2154 C C . ALA A 1 274 ? -9.521 -11.241 -8.612 1.00 95.31 274 ALA A C 1
ATOM 2156 O O . ALA A 1 274 ? -9.975 -12.136 -7.897 1.00 95.31 274 ALA A O 1
ATOM 2157 N N . PRO A 1 275 ? -8.324 -11.384 -9.224 1.00 95.19 275 PRO A N 1
ATOM 2158 C CA . PRO A 1 275 ? -7.521 -12.598 -9.067 1.00 95.19 275 PRO A CA 1
ATOM 2159 C C . PRO A 1 275 ? -7.075 -12.822 -7.619 1.00 95.19 275 PRO A C 1
ATOM 2161 O O . PRO A 1 275 ? -7.008 -13.966 -7.180 1.00 95.19 275 PRO A O 1
ATOM 2164 N N . LEU A 1 276 ? -6.817 -11.748 -6.870 1.00 95.88 276 LEU A N 1
ATOM 2165 C CA . LEU A 1 276 ? -6.358 -11.838 -5.487 1.00 95.88 276 LEU A CA 1
ATOM 2166 C C . LEU A 1 276 ? -7.463 -12.351 -4.566 1.00 95.88 276 LEU A C 1
ATOM 2168 O O . LEU A 1 276 ? -7.257 -13.290 -3.804 1.00 95.88 276 LEU A O 1
ATOM 2172 N N . LEU A 1 277 ? -8.653 -11.754 -4.664 1.00 95.88 277 LEU A N 1
ATOM 2173 C CA . LEU A 1 277 ? -9.811 -12.153 -3.869 1.00 95.88 277 LEU A CA 1
ATOM 2174 C C . LEU A 1 277 ? -10.295 -13.554 -4.251 1.00 95.88 277 LEU A C 1
ATOM 2176 O O . LEU A 1 277 ? -10.678 -14.307 -3.366 1.00 95.88 277 LEU A O 1
ATOM 2180 N N . ALA A 1 278 ? -10.222 -13.930 -5.532 1.00 94.88 278 ALA A N 1
ATOM 2181 C CA . ALA A 1 278 ? -10.549 -15.285 -5.972 1.00 94.88 278 ALA A CA 1
ATOM 2182 C C . ALA A 1 278 ? -9.583 -16.339 -5.406 1.00 94.88 278 ALA A C 1
ATOM 2184 O O . ALA A 1 278 ? -10.018 -17.425 -5.046 1.00 94.88 278 ALA A O 1
ATOM 2185 N N . ALA A 1 279 ? -8.287 -16.028 -5.312 1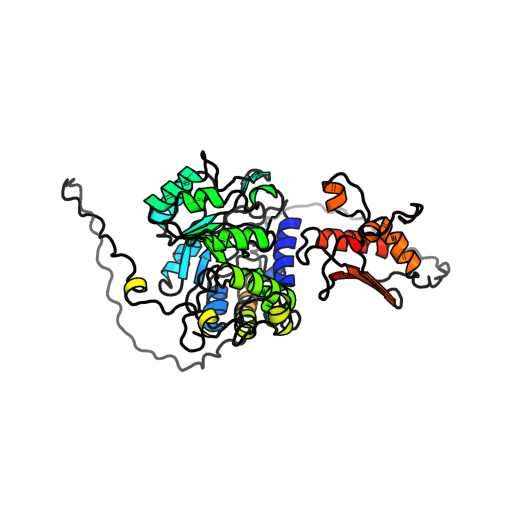.00 95.25 279 ALA A N 1
ATOM 2186 C CA . ALA A 1 279 ? -7.302 -16.929 -4.715 1.00 95.25 279 ALA A CA 1
ATOM 2187 C C . ALA A 1 279 ? -7.376 -16.975 -3.181 1.00 95.25 279 ALA A C 1
ATOM 2189 O O . ALA A 1 279 ? -6.995 -17.975 -2.576 1.00 95.25 279 ALA A O 1
ATOM 2190 N N . PHE A 1 280 ? -7.854 -15.899 -2.551 1.00 95.81 280 PHE A N 1
ATOM 2191 C CA . PHE A 1 280 ? -8.045 -15.839 -1.104 1.00 95.81 280 PHE A CA 1
ATOM 2192 C C . PHE A 1 280 ? -9.393 -16.423 -0.642 1.00 95.81 280 PHE A C 1
ATOM 2194 O O . PHE A 1 280 ? -9.565 -16.740 0.539 1.00 95.81 280 PHE A O 1
ATOM 2201 N N . ASP A 1 281 ? -10.358 -16.575 -1.550 1.00 92.31 281 ASP A N 1
ATOM 2202 C CA . ASP A 1 281 ? -11.642 -17.197 -1.245 1.00 92.31 281 ASP A CA 1
ATOM 2203 C C . ASP A 1 281 ? -11.448 -18.667 -0.848 1.00 92.31 281 ASP A C 1
ATOM 2205 O O . ASP A 1 281 ? -10.812 -19.451 -1.549 1.00 92.31 281 ASP A O 1
ATOM 2209 N N . GLY A 1 282 ? -11.946 -19.030 0.333 1.00 90.56 282 GLY A N 1
ATOM 2210 C CA . GLY A 1 282 ? -11.692 -20.343 0.929 1.00 90.56 282 GLY A CA 1
ATOM 2211 C C . GLY A 1 282 ? -10.231 -20.628 1.313 1.00 90.56 282 GLY A C 1
ATOM 2212 O O . GLY A 1 282 ? -9.939 -21.766 1.664 1.00 90.56 282 GLY A O 1
ATOM 2213 N N . TYR A 1 283 ? -9.326 -19.642 1.282 1.00 95.56 283 TYR A N 1
ATOM 2214 C CA . TYR A 1 283 ? -7.903 -19.861 1.562 1.00 95.56 283 TYR A CA 1
ATOM 2215 C C . TYR A 1 283 ? -7.654 -20.374 2.983 1.00 95.56 283 TYR A C 1
ATOM 2217 O O . TYR A 1 283 ? -8.154 -19.807 3.959 1.00 95.56 283 TYR A O 1
ATOM 2225 N N . GLU A 1 284 ? -6.810 -21.395 3.090 1.00 95.56 284 GLU A N 1
ATOM 2226 C CA . GLU A 1 284 ? -6.300 -21.959 4.338 1.00 95.56 284 GLU A CA 1
ATOM 2227 C C . GLU A 1 284 ? -4.768 -21.942 4.300 1.00 95.56 284 GLU A C 1
ATOM 2229 O O . GLU A 1 284 ? -4.150 -22.072 3.240 1.00 95.56 284 GLU A O 1
ATOM 2234 N N . LEU A 1 285 ? -4.139 -21.754 5.459 1.00 96.19 285 LEU A N 1
ATOM 2235 C CA . LEU A 1 285 ? -2.695 -21.902 5.572 1.00 96.19 285 LEU A CA 1
ATOM 2236 C C . LEU A 1 285 ? -2.313 -23.374 5.349 1.00 96.19 285 LEU A C 1
ATOM 2238 O O . LEU A 1 285 ? -2.987 -24.249 5.899 1.00 96.19 285 LEU A O 1
ATOM 2242 N N . PRO A 1 286 ? -1.226 -23.653 4.606 1.00 95.94 286 PRO A N 1
ATOM 2243 C CA . PRO A 1 286 ? -0.713 -25.008 4.437 1.00 95.94 286 PRO A CA 1
ATOM 2244 C C . PRO A 1 286 ? -0.462 -25.713 5.780 1.00 95.94 286 PRO A C 1
ATOM 2246 O O . PRO A 1 286 ? 0.162 -25.144 6.680 1.00 95.94 286 PRO A O 1
ATOM 2249 N N . ASP A 1 287 ? -0.946 -26.953 5.908 1.00 96.62 287 ASP A N 1
ATOM 2250 C CA . ASP A 1 287 ? -0.886 -27.739 7.152 1.00 96.62 287 ASP A CA 1
ATOM 2251 C C . ASP A 1 287 ? 0.550 -27.972 7.649 1.00 96.62 287 ASP A C 1
ATOM 2253 O O . ASP A 1 287 ? 0.799 -28.026 8.855 1.00 96.62 287 ASP A O 1
ATOM 2257 N N . ASP A 1 288 ? 1.506 -28.093 6.728 1.00 95.06 288 ASP A N 1
ATOM 2258 C CA . ASP A 1 288 ? 2.928 -28.242 7.028 1.00 95.06 288 ASP A CA 1
ATOM 2259 C C . ASP A 1 288 ? 3.500 -26.986 7.698 1.00 95.06 288 ASP A C 1
ATOM 2261 O O . ASP A 1 288 ? 4.144 -27.097 8.740 1.00 95.06 288 ASP A O 1
ATOM 2265 N N . LEU A 1 289 ? 3.190 -25.793 7.183 1.00 92.50 289 LEU A N 1
ATOM 2266 C CA . LEU A 1 289 ? 3.602 -24.523 7.790 1.00 92.50 289 LEU A CA 1
ATOM 2267 C C . LEU A 1 289 ? 2.913 -24.274 9.136 1.00 92.50 289 LEU A C 1
ATOM 2269 O O . LEU A 1 289 ? 3.537 -23.743 10.059 1.00 92.50 289 LEU A O 1
ATOM 2273 N N . VAL A 1 290 ? 1.642 -24.667 9.267 1.00 95.69 290 VAL A N 1
ATOM 2274 C CA . VAL A 1 290 ? 0.910 -24.634 10.543 1.00 95.69 290 VAL A CA 1
ATOM 2275 C C . VAL A 1 290 ? 1.614 -25.507 11.583 1.00 95.69 290 VAL A C 1
ATOM 2277 O O . VAL A 1 290 ? 1.885 -25.036 12.690 1.00 95.69 290 VAL A O 1
ATOM 2280 N N . ALA A 1 291 ? 1.962 -26.746 11.226 1.00 93.94 291 ALA A N 1
ATOM 2281 C CA . ALA A 1 291 ? 2.637 -27.681 12.120 1.00 93.94 291 ALA A CA 1
ATOM 2282 C C . ALA A 1 291 ? 4.077 -27.255 12.458 1.00 93.94 291 ALA A C 1
ATOM 2284 O O . ALA A 1 291 ? 4.475 -27.332 13.620 1.00 93.94 291 ALA A O 1
ATOM 2285 N N . GLU A 1 292 ? 4.849 -26.792 11.471 1.00 93.44 292 GLU A N 1
ATOM 2286 C CA . GLU A 1 292 ? 6.257 -26.407 11.632 1.00 93.44 292 GLU A CA 1
ATOM 2287 C C . GLU A 1 292 ? 6.419 -25.146 12.489 1.00 93.44 292 GLU A C 1
ATOM 2289 O O . GLU A 1 292 ? 7.249 -25.105 13.400 1.00 93.44 292 GLU A O 1
ATOM 2294 N N . HIS A 1 293 ? 5.629 -24.105 12.216 1.00 90.56 293 HIS A N 1
ATOM 2295 C CA . HIS A 1 293 ? 5.800 -22.788 12.836 1.00 90.56 293 HIS A CA 1
ATOM 2296 C C . HIS A 1 293 ? 4.781 -22.484 13.943 1.00 90.56 293 HIS A C 1
ATOM 2298 O O . HIS A 1 293 ? 4.826 -21.402 14.547 1.00 90.56 293 HIS A O 1
ATOM 2304 N N . GLY A 1 294 ? 3.858 -23.411 14.216 1.00 92.94 294 GLY A N 1
ATOM 2305 C CA . GLY A 1 294 ? 2.794 -23.235 15.204 1.00 92.94 294 GLY A CA 1
ATOM 2306 C C . GLY A 1 294 ? 1.862 -22.074 14.860 1.00 92.94 294 GLY A C 1
ATOM 2307 O O . GLY A 1 294 ? 1.450 -21.327 15.751 1.00 92.94 294 GLY A O 1
ATOM 2308 N N . TYR A 1 295 ? 1.594 -21.854 13.572 1.00 96.50 295 TYR A N 1
ATOM 2309 C CA . TYR A 1 295 ? 0.654 -20.823 13.143 1.00 96.50 295 TYR A CA 1
ATOM 2310 C C . TYR A 1 295 ? -0.785 -21.231 13.482 1.00 96.50 295 TYR A C 1
ATOM 2312 O O . TYR A 1 295 ? -1.124 -22.408 13.376 1.00 96.50 295 TYR A O 1
ATOM 2320 N N . PRO A 1 296 ? -1.660 -20.293 13.879 1.00 95.31 296 PRO A N 1
ATOM 2321 C CA . PRO A 1 296 ? -3.089 -20.578 13.897 1.00 95.31 296 PRO A CA 1
ATOM 2322 C C . PRO A 1 296 ? -3.586 -20.790 12.460 1.00 95.31 296 PRO A C 1
ATOM 2324 O O . PRO A 1 296 ? -3.123 -20.109 11.547 1.00 95.31 296 PRO A O 1
ATOM 2327 N N . GLN A 1 297 ? -4.532 -21.709 12.258 1.00 95.19 297 GLN A N 1
ATOM 2328 C CA . GLN A 1 297 ? -5.197 -21.863 10.961 1.00 95.19 297 GLN A CA 1
ATOM 2329 C C . GLN A 1 297 ? -6.102 -20.650 10.687 1.00 95.19 297 GLN A C 1
ATOM 2331 O O . GLN A 1 297 ? -6.711 -20.117 11.614 1.00 95.19 297 GLN A O 1
ATOM 2336 N N . LEU A 1 298 ? -6.207 -20.231 9.423 1.00 94.50 298 LEU A N 1
ATOM 2337 C CA . LEU A 1 298 ? -7.091 -19.147 8.999 1.00 94.50 298 LEU A CA 1
ATOM 2338 C C . LEU A 1 298 ? -8.525 -19.664 8.841 1.00 94.50 298 LEU A C 1
ATOM 2340 O O . LEU A 1 298 ? -8.829 -20.454 7.946 1.00 94.50 298 LEU A O 1
ATOM 2344 N N . THR A 1 299 ? -9.430 -19.192 9.690 1.00 92.06 299 THR A N 1
ATOM 2345 C CA . THR A 1 299 ? -10.832 -19.609 9.650 1.00 92.06 299 THR A CA 1
ATOM 2346 C C . THR A 1 299 ? -11.662 -18.769 8.676 1.00 92.06 299 THR A C 1
ATOM 2348 O O . THR A 1 299 ? -11.282 -17.682 8.238 1.00 92.06 299 THR A O 1
ATOM 2351 N N . ALA A 1 300 ? -12.870 -19.241 8.362 1.00 89.19 300 ALA A N 1
ATOM 2352 C CA . ALA A 1 300 ? -13.834 -18.443 7.606 1.00 89.19 300 ALA A CA 1
ATOM 2353 C C . ALA A 1 300 ? -14.291 -17.179 8.363 1.00 89.19 300 ALA A C 1
ATOM 2355 O O . ALA A 1 300 ? -14.720 -16.218 7.732 1.00 89.19 300 ALA A O 1
ATOM 2356 N N . GLU A 1 301 ? -14.238 -17.179 9.699 1.00 88.12 301 GLU A N 1
ATOM 2357 C CA . GLU A 1 301 ? -14.517 -15.989 10.510 1.00 88.12 301 GLU A CA 1
ATOM 2358 C C . GLU A 1 301 ? -13.394 -14.961 10.370 1.00 88.12 301 GLU A C 1
ATOM 2360 O O . GLU A 1 301 ? -13.679 -13.807 10.058 1.00 88.12 301 GLU A O 1
ATOM 2365 N N . ASP A 1 302 ? -12.138 -15.402 10.454 1.00 91.19 302 ASP A N 1
ATOM 2366 C CA . ASP A 1 302 ? -10.963 -14.549 10.249 1.00 91.19 302 ASP A CA 1
ATOM 2367 C C . ASP A 1 302 ? -10.998 -13.846 8.885 1.00 91.19 302 ASP A C 1
ATOM 2369 O O . ASP A 1 302 ? -10.754 -12.645 8.795 1.00 91.19 302 ASP A O 1
ATOM 2373 N N . ARG A 1 303 ? -11.375 -14.567 7.817 1.00 90.00 303 ARG A N 1
ATOM 2374 C CA . ARG A 1 303 ? -11.505 -13.990 6.464 1.00 90.00 303 ARG A CA 1
ATOM 2375 C C . ARG A 1 303 ? -12.616 -12.941 6.347 1.00 90.00 303 ARG A C 1
ATOM 2377 O O . ARG A 1 303 ? -12.509 -12.041 5.518 1.00 90.00 303 ARG A O 1
ATOM 2384 N N . ARG A 1 304 ? -13.689 -13.051 7.138 1.00 82.00 304 ARG A N 1
ATOM 2385 C CA . ARG A 1 304 ? -14.813 -12.093 7.132 1.00 82.00 304 ARG A CA 1
ATOM 2386 C C . ARG A 1 304 ? -14.573 -10.886 8.042 1.00 82.00 304 ARG A C 1
ATOM 2388 O O . ARG A 1 304 ? -15.210 -9.852 7.841 1.00 82.00 304 ARG A O 1
ATOM 2395 N N . GLY A 1 305 ? -13.684 -11.024 9.024 1.00 68.69 305 GLY A N 1
ATOM 2396 C CA . GLY A 1 305 ? -13.522 -10.082 10.125 1.00 68.69 305 GLY A CA 1
ATOM 2397 C C . GLY A 1 305 ? -14.623 -10.224 11.189 1.00 68.69 305 GLY A C 1
ATOM 2398 O O . GLY A 1 305 ? -15.642 -10.891 10.965 1.00 68.69 305 GLY A O 1
ATOM 2399 N N . PRO A 1 306 ? -14.448 -9.594 12.362 1.00 53.59 306 PRO A N 1
ATOM 2400 C CA . PRO A 1 306 ? -15.356 -9.767 13.487 1.00 53.59 306 PRO A CA 1
ATOM 2401 C C . PRO A 1 306 ? -16.760 -9.224 13.163 1.00 53.59 306 PRO A C 1
ATOM 2403 O O . PRO A 1 306 ? -16.901 -8.189 12.494 1.00 53.59 306 PRO A O 1
ATOM 2406 N N . PRO A 1 307 ? -17.837 -9.869 13.653 1.00 46.69 307 PRO A N 1
ATOM 2407 C CA . PRO A 1 307 ? -19.193 -9.364 13.487 1.00 46.69 307 PRO A CA 1
ATOM 2408 C C . PRO A 1 307 ? -19.339 -8.007 14.187 1.00 46.69 307 PRO A C 1
ATOM 2410 O O . PRO A 1 307 ? -19.430 -7.922 15.408 1.00 46.69 307 PRO A O 1
ATOM 2413 N N . ARG A 1 308 ? -19.395 -6.924 13.401 1.00 46.25 308 ARG A N 1
ATOM 2414 C CA . ARG A 1 308 ? -19.614 -5.567 13.926 1.00 46.25 308 ARG A CA 1
ATOM 2415 C C . ARG A 1 308 ? -20.943 -5.484 14.669 1.00 46.25 308 ARG A C 1
ATOM 2417 O O . ARG A 1 308 ? -22.006 -5.708 14.068 1.00 46.25 308 ARG A O 1
ATOM 2424 N N . THR A 1 309 ? -20.881 -5.114 15.945 1.00 39.00 309 THR A N 1
ATOM 2425 C CA . THR A 1 309 ? -22.052 -4.899 16.797 1.00 39.00 309 THR A CA 1
ATOM 2426 C C . THR A 1 309 ? -22.870 -3.696 16.308 1.00 39.00 309 THR A C 1
ATOM 2428 O O . THR A 1 309 ? -22.428 -2.892 15.485 1.00 39.00 309 THR A O 1
ATOM 2431 N N . ALA A 1 310 ? -24.106 -3.547 16.793 1.00 34.25 310 ALA A N 1
ATOM 2432 C CA . ALA A 1 310 ? -24.938 -2.387 16.456 1.00 34.25 310 ALA A CA 1
ATOM 2433 C C . ALA A 1 310 ? -24.343 -1.050 16.952 1.00 34.25 310 ALA A C 1
ATOM 2435 O O . ALA A 1 310 ? -24.715 0.001 16.428 1.00 34.25 310 ALA A O 1
ATOM 2436 N N . GLU A 1 311 ? -23.431 -1.083 17.928 1.00 32.06 311 GLU A N 1
ATOM 2437 C CA . GLU A 1 311 ? -22.653 0.072 18.390 1.00 32.06 311 GLU A CA 1
ATOM 2438 C C . GLU A 1 311 ? -21.529 0.428 17.412 1.00 32.06 311 GLU A C 1
ATOM 2440 O O . GLU A 1 311 ? -21.414 1.596 17.054 1.00 32.06 311 GLU A O 1
ATOM 2445 N N . ASP A 1 312 ? -20.830 -0.559 16.842 1.00 39.50 312 ASP A N 1
ATOM 2446 C CA . ASP A 1 312 ? -19.805 -0.334 15.804 1.00 39.50 312 ASP A CA 1
ATOM 2447 C C . ASP A 1 312 ? -20.385 0.224 14.489 1.00 39.50 312 ASP A C 1
ATOM 2449 O O . ASP A 1 312 ? -19.681 0.835 13.683 1.00 39.50 312 ASP A O 1
ATOM 2453 N N . ARG A 1 313 ? -21.686 0.003 14.241 1.00 38.00 313 ARG A N 1
ATOM 2454 C CA . ARG A 1 313 ? -22.419 0.500 13.057 1.00 38.00 313 ARG A CA 1
ATOM 2455 C C . ARG A 1 313 ? -22.973 1.910 13.232 1.00 38.00 313 ARG A C 1
ATOM 2457 O O . ARG A 1 313 ? -23.308 2.561 12.240 1.00 38.00 313 ARG A O 1
ATOM 2464 N N . ARG A 1 314 ? -23.092 2.394 14.470 1.00 35.56 314 ARG A N 1
ATOM 2465 C CA . ARG A 1 314 ? -23.391 3.800 14.733 1.00 35.56 314 ARG A CA 1
ATOM 2466 C C . ARG A 1 314 ? -22.074 4.545 14.592 1.00 35.56 314 ARG A C 1
ATOM 2468 O O . ARG A 1 314 ? -21.322 4.679 15.549 1.00 35.56 314 ARG A O 1
ATOM 2475 N N . GLY A 1 315 ? -21.801 5.049 13.388 1.00 36.72 315 GLY A N 1
ATOM 2476 C CA . GLY A 1 315 ? -20.818 6.121 13.247 1.00 36.72 315 GLY A CA 1
ATOM 2477 C C . GLY A 1 315 ? -21.085 7.206 14.306 1.00 36.72 315 GLY A C 1
ATOM 2478 O O . GLY A 1 315 ? -22.235 7.353 14.746 1.00 36.72 315 GLY A O 1
ATOM 2479 N N . PRO A 1 316 ? -20.056 7.939 14.764 1.00 34.09 316 PRO A N 1
ATOM 2480 C CA . PRO A 1 316 ? -20.236 8.928 15.817 1.00 34.09 316 PRO A CA 1
ATOM 2481 C C . PRO A 1 316 ? -21.356 9.908 15.437 1.00 34.09 316 PRO A C 1
ATOM 2483 O O . PRO A 1 316 ? -21.553 10.184 14.246 1.00 34.09 316 PRO A O 1
ATOM 2486 N N . PRO A 1 317 ? -22.117 10.427 16.420 1.00 29.56 317 PRO A N 1
ATOM 2487 C CA . PRO A 1 317 ? -23.150 11.409 16.141 1.00 29.56 317 PRO A CA 1
ATOM 2488 C C . PRO A 1 317 ? -22.515 12.544 15.345 1.00 29.56 317 PRO A C 1
ATOM 2490 O O . PRO A 1 317 ? -21.516 13.117 15.780 1.00 29.56 317 PRO A O 1
ATOM 2493 N N . ARG A 1 318 ? -23.078 12.850 14.168 1.00 32.47 318 ARG A N 1
ATOM 2494 C CA . ARG A 1 318 ? -22.715 14.056 13.422 1.00 32.47 318 ARG A CA 1
ATOM 2495 C C . ARG A 1 318 ? -22.917 15.211 14.392 1.00 32.47 318 ARG A C 1
ATOM 2497 O O . ARG A 1 318 ? -24.058 15.532 14.725 1.00 32.47 318 ARG A O 1
ATOM 2504 N N . THR A 1 319 ? -21.832 15.788 14.893 1.00 32.75 319 THR A N 1
ATOM 2505 C CA . THR A 1 319 ? -21.907 17.037 15.632 1.00 32.75 319 THR A CA 1
ATOM 2506 C C . THR A 1 319 ? -22.457 18.047 14.640 1.00 32.75 319 THR A C 1
ATOM 2508 O O . THR A 1 319 ? -21.824 18.392 13.643 1.00 32.75 319 THR A O 1
ATOM 2511 N N . ALA A 1 320 ? -23.714 18.441 14.842 1.00 33.59 320 ALA A N 1
ATOM 2512 C CA . ALA A 1 320 ? -24.257 19.589 14.149 1.00 33.59 320 ALA A CA 1
ATOM 2513 C C . ALA A 1 320 ? -23.300 20.743 14.446 1.00 33.59 320 ALA A C 1
ATOM 2515 O O . ALA A 1 320 ? -23.065 21.053 15.617 1.00 33.59 320 ALA A O 1
ATOM 2516 N N . ALA A 1 321 ? -22.706 21.313 13.397 1.00 33.25 321 ALA A N 1
ATOM 2517 C CA . ALA A 1 321 ? -21.932 22.536 13.498 1.00 33.25 321 ALA A CA 1
ATOM 2518 C C . ALA A 1 321 ? -22.715 23.512 14.384 1.00 33.25 321 ALA A C 1
ATOM 2520 O O . ALA A 1 321 ? -23.883 23.804 14.112 1.00 33.25 321 ALA A O 1
ATOM 2521 N N . GLY A 1 322 ? -22.101 23.908 15.501 1.00 29.19 322 GLY A N 1
ATOM 2522 C CA . GLY A 1 322 ? -22.748 24.722 16.515 1.00 29.19 322 GLY A CA 1
ATOM 2523 C C . GLY A 1 322 ? -23.360 25.961 15.878 1.00 29.19 322 GLY A C 1
ATOM 2524 O O . GLY A 1 322 ? -22.670 26.741 15.225 1.00 29.19 322 GLY A O 1
ATOM 2525 N N . SER A 1 323 ? -24.664 26.148 16.075 1.00 33.41 323 SER A N 1
ATOM 2526 C CA . SER A 1 323 ? -25.307 27.419 15.785 1.00 33.41 323 SER A CA 1
ATOM 2527 C C . SER A 1 323 ? -24.774 28.453 16.778 1.00 33.41 323 SER A C 1
ATOM 2529 O O . SER A 1 323 ? -25.278 28.575 17.897 1.00 33.41 323 SER A O 1
ATOM 2531 N N . SER A 1 324 ? -23.748 29.206 16.396 1.00 30.52 324 SER A N 1
ATOM 2532 C CA . SER A 1 324 ? -23.450 30.469 17.057 1.00 30.52 324 SER A CA 1
ATOM 2533 C C . SER A 1 324 ? -24.469 31.498 16.568 1.00 30.52 324 SER A C 1
ATOM 2535 O O . SER A 1 324 ? -24.434 32.013 15.451 1.00 30.52 324 SER A O 1
ATOM 2537 N N . ALA A 1 325 ? -25.458 31.755 17.417 1.00 28.39 325 ALA A N 1
ATOM 2538 C CA . ALA A 1 325 ? -26.369 32.864 17.238 1.00 28.39 325 ALA A CA 1
ATOM 2539 C C . ALA A 1 325 ? -25.606 34.189 17.405 1.00 28.39 325 ALA A C 1
ATOM 2541 O O . ALA A 1 325 ? -25.072 34.472 18.472 1.00 28.39 325 ALA A O 1
ATOM 2542 N N . GLY A 1 326 ? -25.650 35.029 16.369 1.00 26.34 326 GLY A N 1
ATOM 2543 C CA . GLY A 1 326 ? -25.668 36.482 16.526 1.00 26.34 326 GLY A CA 1
ATOM 2544 C C . GLY A 1 326 ? -24.373 37.231 16.218 1.00 26.34 326 GLY A C 1
ATOM 2545 O O . GLY A 1 326 ? -23.580 37.504 17.106 1.00 26.34 326 GLY A O 1
ATOM 2546 N N . THR A 1 327 ? -24.261 37.740 14.990 1.00 25.92 327 THR A N 1
ATOM 2547 C CA . THR A 1 327 ? -24.221 39.192 14.724 1.00 25.92 327 THR A CA 1
ATOM 2548 C C . THR A 1 327 ? -24.637 39.409 13.270 1.00 25.92 327 THR A C 1
ATOM 2550 O O . THR A 1 327 ? -23.986 38.942 12.341 1.00 25.92 327 THR A O 1
ATOM 2553 N N . ARG A 1 328 ? -25.783 40.070 13.070 1.00 26.28 328 ARG A N 1
ATOM 2554 C CA . ARG A 1 328 ? -26.289 40.434 11.742 1.00 26.28 328 ARG A CA 1
ATOM 2555 C C . ARG A 1 328 ? -25.435 41.578 11.208 1.00 26.28 328 ARG A C 1
ATOM 2557 O O . ARG A 1 328 ? -25.450 42.653 11.798 1.00 26.28 328 ARG A O 1
ATOM 2564 N N . CYS A 1 329 ? -24.771 41.371 10.078 1.00 22.33 329 CYS A N 1
ATOM 2565 C CA . CYS A 1 329 ? -24.317 42.467 9.233 1.00 22.33 329 CYS A CA 1
ATOM 2566 C C . CYS A 1 329 ? -25.197 42.472 7.980 1.00 22.33 329 CYS A C 1
ATOM 2568 O O . CYS A 1 329 ? -25.222 41.507 7.219 1.00 22.33 329 CYS A O 1
ATOM 2570 N N . ALA A 1 330 ? -26.000 43.521 7.834 1.00 26.67 330 ALA A N 1
ATOM 2571 C CA . ALA A 1 330 ? -26.842 43.747 6.674 1.00 26.67 330 ALA A CA 1
ATOM 2572 C C . ALA A 1 330 ? -26.009 44.408 5.575 1.00 26.67 330 ALA A C 1
ATOM 2574 O O . ALA A 1 330 ? -25.476 45.481 5.824 1.00 26.67 330 ALA A O 1
ATOM 2575 N N . CYS A 1 331 ? -25.955 43.816 4.378 1.00 23.97 331 CYS A N 1
ATOM 2576 C CA . CYS A 1 331 ? -25.688 44.544 3.135 1.00 23.97 331 CYS A CA 1
ATOM 2577 C C . CYS A 1 331 ? -26.220 43.783 1.904 1.00 23.97 331 CYS A C 1
ATOM 2579 O O . CYS A 1 331 ? -25.785 42.679 1.598 1.00 23.97 331 CYS A O 1
ATOM 2581 N N . SER A 1 332 ? -27.161 44.451 1.227 1.00 27.25 332 SER A N 1
ATOM 2582 C CA . SER A 1 332 ? -27.522 44.406 -0.202 1.00 27.25 332 SER A CA 1
ATOM 2583 C C . SER A 1 332 ? -27.870 43.070 -0.873 1.00 27.25 332 SER A C 1
ATOM 2585 O O . SER A 1 332 ? -27.013 42.281 -1.259 1.00 27.25 332 SER A O 1
ATOM 2587 N N . ALA A 1 333 ? -29.169 42.932 -1.141 1.00 25.78 333 ALA A N 1
ATOM 2588 C CA . ALA A 1 333 ? -29.762 42.000 -2.085 1.00 25.78 333 ALA A CA 1
ATOM 2589 C C . ALA A 1 333 ? -29.298 42.257 -3.531 1.00 25.78 333 ALA A C 1
ATOM 2591 O O . ALA A 1 333 ? -29.273 43.395 -3.997 1.00 25.78 333 ALA A O 1
ATOM 2592 N N . SER A 1 334 ? -29.018 41.169 -4.247 1.00 27.22 334 SER A N 1
ATOM 2593 C CA . SER A 1 334 ? -28.895 41.114 -5.702 1.00 27.22 334 SER A CA 1
ATOM 2594 C C . SER A 1 334 ? -29.697 39.904 -6.183 1.00 27.22 334 SER A C 1
ATOM 2596 O O . SER A 1 334 ? -29.436 38.763 -5.809 1.00 27.22 334 SER A O 1
ATOM 2598 N N . THR A 1 335 ? -30.754 40.200 -6.927 1.00 27.72 335 THR A N 1
ATOM 2599 C CA . THR A 1 335 ? -31.767 39.298 -7.480 1.00 27.72 335 THR A CA 1
ATOM 2600 C C . THR A 1 335 ? -31.206 38.477 -8.644 1.00 27.72 335 THR A C 1
ATOM 2602 O O . THR A 1 335 ? -30.751 39.056 -9.627 1.00 27.72 335 THR A O 1
ATOM 2605 N N . GLN A 1 336 ? -31.327 37.146 -8.592 1.00 30.61 336 GLN A N 1
ATOM 2606 C CA . GLN A 1 336 ? -31.253 36.280 -9.778 1.00 30.61 336 GLN A CA 1
ATOM 2607 C C . GLN A 1 336 ? -32.637 35.663 -10.073 1.00 30.61 336 GLN A C 1
ATOM 2609 O O . GLN A 1 336 ? -33.335 35.280 -9.132 1.00 30.61 336 GLN A O 1
ATOM 2614 N N . PRO A 1 337 ? -33.067 35.594 -11.349 1.00 27.66 337 PRO A N 1
ATOM 2615 C CA . PRO A 1 337 ? -34.383 35.083 -11.732 1.00 27.66 337 PRO A CA 1
ATOM 2616 C C . PRO A 1 337 ? -34.424 33.540 -11.790 1.00 27.66 337 PRO A C 1
ATOM 2618 O O . PRO A 1 337 ? -33.382 32.904 -11.956 1.00 27.66 337 PRO A O 1
ATOM 2621 N N . PRO A 1 338 ? -35.616 32.918 -11.680 1.00 28.62 338 PRO A N 1
ATOM 2622 C CA . PRO A 1 338 ? -35.756 31.464 -11.672 1.00 28.62 338 PRO A CA 1
ATOM 2623 C C . PRO A 1 338 ? -35.583 30.851 -13.072 1.00 28.62 338 PRO A C 1
ATOM 2625 O O . PRO A 1 338 ? -36.094 31.371 -14.064 1.00 28.62 338 PRO A O 1
ATOM 2628 N N . LEU A 1 339 ? -34.889 29.711 -13.134 1.00 31.36 339 LEU A N 1
ATOM 2629 C CA . LEU A 1 339 ? -34.752 28.875 -14.332 1.00 31.36 339 LEU A CA 1
ATOM 2630 C C . LEU A 1 339 ? -36.073 28.137 -14.650 1.00 31.36 339 LEU A C 1
ATOM 2632 O O . LEU A 1 339 ? -36.774 27.727 -13.721 1.00 31.36 339 LEU A O 1
ATOM 2636 N N . PRO A 1 340 ? -36.431 27.941 -15.935 1.00 27.97 340 PRO A N 1
ATOM 2637 C CA . PRO A 1 340 ? -37.709 27.352 -16.321 1.00 27.97 340 PRO A CA 1
ATOM 2638 C C . PRO A 1 340 ? -37.727 25.822 -16.193 1.00 27.97 340 PRO A C 1
ATOM 2640 O O . PRO A 1 340 ? -36.743 25.131 -16.455 1.00 27.97 340 PRO A O 1
ATOM 2643 N N . ALA A 1 341 ? -38.898 25.299 -15.827 1.00 30.50 341 ALA A N 1
ATOM 2644 C CA . ALA A 1 341 ? -39.200 23.876 -15.747 1.00 30.50 341 ALA A CA 1
ATOM 2645 C C . ALA A 1 341 ? -39.166 23.220 -17.139 1.00 30.50 341 ALA A C 1
ATOM 2647 O O . ALA A 1 341 ? -39.933 23.595 -18.027 1.00 30.50 341 ALA A O 1
ATOM 2648 N N . ALA A 1 342 ? -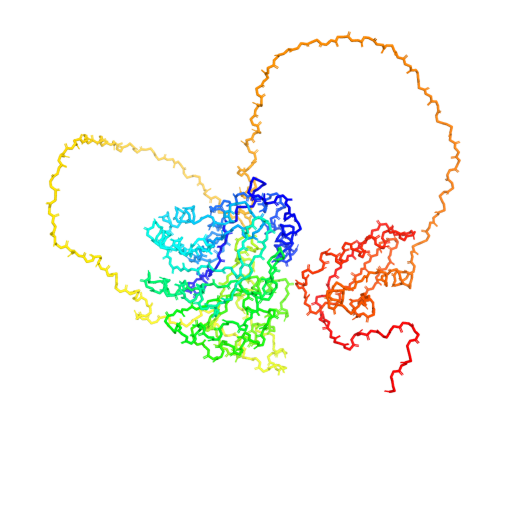38.309 22.214 -17.318 1.00 28.77 342 ALA A N 1
ATOM 2649 C CA . ALA A 1 342 ? -38.277 21.404 -18.529 1.00 28.77 342 ALA A CA 1
ATOM 2650 C C . ALA A 1 342 ? -39.322 20.277 -18.463 1.00 28.77 342 ALA A C 1
ATOM 2652 O O . ALA A 1 342 ? -39.350 19.452 -17.547 1.00 28.77 342 ALA A O 1
ATOM 2653 N N . SER A 1 343 ? -40.194 20.275 -19.467 1.00 26.48 343 SER A N 1
ATOM 2654 C CA . SER A 1 343 ? -41.245 19.303 -19.751 1.00 26.48 343 SER A CA 1
ATOM 2655 C C . SER A 1 343 ? -40.709 17.886 -19.964 1.00 26.48 343 SER A C 1
ATOM 2657 O O . SER A 1 343 ? -39.810 17.669 -20.777 1.00 26.48 343 SER A O 1
ATOM 2659 N N . ARG A 1 344 ? -41.333 16.905 -19.304 1.00 28.56 344 ARG A N 1
ATOM 2660 C CA . ARG A 1 344 ? -41.118 15.476 -19.564 1.00 28.56 344 ARG A CA 1
ATOM 2661 C C . ARG A 1 344 ? -41.651 15.121 -20.952 1.00 28.56 344 ARG A C 1
ATOM 2663 O O . ARG A 1 344 ? -42.860 15.114 -21.159 1.00 28.56 344 ARG A O 1
ATOM 2670 N N . THR A 1 345 ? -40.759 14.783 -21.875 1.00 25.75 345 THR A N 1
ATOM 2671 C CA . THR A 1 345 ? -41.101 14.018 -23.077 1.00 25.75 345 THR A CA 1
ATOM 2672 C C . THR A 1 345 ? -40.538 12.612 -22.914 1.00 25.75 345 THR A C 1
ATOM 2674 O O . THR A 1 345 ? -39.354 12.407 -22.670 1.00 25.75 345 THR A O 1
ATOM 2677 N N . THR A 1 346 ? -41.435 11.633 -22.948 1.00 28.91 346 THR A N 1
ATOM 2678 C CA . THR A 1 346 ? -41.130 10.207 -22.885 1.00 28.91 346 THR A CA 1
ATOM 2679 C C . THR A 1 346 ? -40.781 9.710 -24.282 1.00 28.91 346 THR A C 1
ATOM 2681 O O . THR A 1 346 ? -41.669 9.545 -25.116 1.00 28.91 346 THR A O 1
ATOM 2684 N N . SER A 1 347 ? -39.508 9.424 -24.524 1.00 25.94 347 SER A N 1
ATOM 2685 C CA . SER A 1 347 ? -39.075 8.546 -25.613 1.00 25.94 347 SER A CA 1
ATOM 2686 C C . SER A 1 347 ? -38.199 7.452 -25.017 1.00 25.94 347 SER A C 1
ATOM 2688 O O . SER A 1 347 ? -37.114 7.721 -24.507 1.00 25.94 347 SER A O 1
ATOM 2690 N N . SER A 1 348 ? -38.714 6.226 -25.027 1.00 28.48 348 SER A N 1
ATOM 2691 C CA . SER A 1 348 ? -38.018 5.023 -24.579 1.00 28.48 348 SER A CA 1
ATOM 2692 C C . SER A 1 348 ? -36.954 4.636 -25.615 1.00 28.48 348 SER A C 1
ATOM 2694 O O . SER A 1 348 ? -37.324 4.451 -26.777 1.00 28.48 348 SER A O 1
ATOM 2696 N N . PRO A 1 349 ? -35.662 4.500 -25.261 1.00 27.73 349 PRO A N 1
ATOM 2697 C CA . PRO A 1 349 ? -34.717 3.793 -26.105 1.00 27.73 349 PRO A CA 1
ATOM 2698 C C . PRO A 1 349 ? -34.793 2.296 -25.793 1.00 27.73 349 PRO A C 1
ATOM 2700 O O . PRO A 1 349 ? -34.823 1.876 -24.636 1.00 27.73 349 PRO A O 1
ATOM 2703 N N . ALA A 1 350 ? -34.854 1.510 -26.862 1.00 24.58 350 ALA A N 1
ATOM 2704 C CA . ALA A 1 350 ? -34.850 0.059 -26.855 1.00 24.58 350 ALA A CA 1
ATOM 2705 C C . ALA A 1 350 ? -33.691 -0.519 -26.022 1.00 24.58 350 ALA A C 1
ATOM 2707 O O . ALA A 1 350 ? -32.584 0.018 -26.018 1.00 24.58 350 ALA A O 1
ATOM 2708 N N . SER A 1 351 ? -33.963 -1.643 -25.351 1.00 29.45 351 SER A N 1
ATOM 2709 C CA . SER A 1 351 ? -32.972 -2.489 -24.680 1.00 29.45 351 SER A CA 1
ATOM 2710 C C . SER A 1 351 ? -31.806 -2.820 -25.613 1.00 29.45 351 SER A C 1
ATOM 2712 O O . SER A 1 351 ? -31.916 -3.699 -26.464 1.00 29.45 351 SER A O 1
ATOM 2714 N N . ALA A 1 352 ? -30.671 -2.158 -25.411 1.00 24.45 352 ALA A N 1
ATOM 2715 C CA . ALA A 1 352 ? -29.385 -2.775 -25.671 1.00 24.45 352 ALA A CA 1
ATOM 2716 C C . ALA A 1 352 ? -29.098 -3.675 -24.464 1.00 24.45 352 ALA A C 1
ATOM 2718 O O . ALA A 1 352 ? -29.021 -3.184 -23.337 1.00 24.45 352 ALA A O 1
ATOM 2719 N N . CYS A 1 353 ? -29.004 -4.991 -24.673 1.00 23.56 353 CYS A N 1
ATOM 2720 C CA . CYS A 1 353 ? -28.425 -5.889 -23.677 1.00 23.56 353 CYS A CA 1
ATOM 2721 C C . CYS A 1 353 ? -27.053 -5.328 -23.294 1.00 23.56 353 CYS A C 1
ATOM 2723 O O . CYS A 1 353 ? -26.141 -5.327 -24.119 1.00 23.56 353 CYS A O 1
ATOM 2725 N N . ALA A 1 354 ? -26.923 -4.818 -22.069 1.00 25.92 354 ALA A N 1
ATOM 2726 C CA . ALA A 1 354 ? -25.628 -4.483 -21.509 1.00 25.92 354 ALA A CA 1
ATOM 2727 C C . ALA A 1 354 ? -24.822 -5.784 -21.453 1.00 25.92 354 ALA A C 1
ATOM 2729 O O . ALA A 1 354 ? -25.161 -6.702 -20.704 1.00 25.92 354 ALA A O 1
ATOM 2730 N N . VAL A 1 355 ? -23.812 -5.893 -22.313 1.00 29.69 355 VAL A N 1
ATOM 2731 C CA . VAL A 1 355 ? -22.787 -6.923 -22.180 1.00 29.69 355 VAL A CA 1
ATOM 2732 C C . VAL A 1 355 ? -22.061 -6.589 -20.883 1.00 29.69 355 VAL A C 1
ATOM 2734 O O . VAL A 1 355 ? -21.445 -5.529 -20.774 1.00 29.69 355 VAL A O 1
ATOM 2737 N N . TRP A 1 356 ? -22.230 -7.437 -19.871 1.00 30.30 356 TRP A N 1
ATOM 2738 C CA . TRP A 1 356 ? -21.471 -7.317 -18.634 1.00 30.30 356 TRP A CA 1
ATOM 2739 C C . TRP A 1 356 ? -19.989 -7.492 -18.977 1.00 30.30 356 TRP A C 1
ATOM 2741 O O . TRP A 1 356 ? -19.666 -8.426 -19.716 1.00 30.30 356 TRP A O 1
ATOM 2751 N N . PRO A 1 357 ? -19.112 -6.596 -18.509 1.00 41.38 357 PRO A N 1
ATOM 2752 C CA . PRO A 1 357 ? -17.691 -6.707 -18.786 1.00 41.38 357 PRO A CA 1
ATOM 2753 C C . PRO A 1 357 ? -17.123 -8.021 -18.248 1.00 41.38 357 PRO A C 1
ATOM 2755 O O . PRO A 1 357 ? -17.492 -8.474 -17.163 1.00 41.38 357 PRO A O 1
ATOM 2758 N N . GLY A 1 358 ? -16.260 -8.640 -19.044 1.00 35.84 358 GLY A N 1
ATOM 2759 C CA . GLY A 1 358 ? -15.478 -9.805 -18.673 1.00 35.84 358 GLY A CA 1
ATOM 2760 C C . GLY A 1 358 ? -14.287 -9.450 -17.771 1.00 35.84 358 GLY A C 1
ATOM 2761 O O . GLY A 1 358 ? -13.978 -8.278 -17.556 1.00 35.84 358 GLY A O 1
ATOM 2762 N N . PRO A 1 359 ? -13.601 -10.461 -17.217 1.00 47.22 359 PRO A N 1
ATOM 2763 C CA . PRO A 1 359 ? -12.424 -10.252 -16.375 1.00 47.22 359 PRO A CA 1
ATOM 2764 C C . PRO A 1 359 ? -11.330 -9.444 -17.096 1.00 47.22 359 PRO A C 1
ATOM 2766 O O . PRO A 1 359 ? -10.905 -9.831 -18.183 1.00 47.22 359 PRO A O 1
ATOM 2769 N N . GLY A 1 360 ? -10.868 -8.343 -16.491 1.00 53.56 360 GLY A N 1
ATOM 2770 C CA . GLY A 1 360 ? -9.825 -7.479 -17.060 1.00 53.56 360 GLY A CA 1
ATOM 2771 C C . GLY A 1 360 ? -10.340 -6.446 -18.070 1.00 53.56 360 GLY A C 1
ATOM 2772 O O . GLY A 1 360 ? -9.546 -5.693 -18.637 1.00 53.56 360 GLY A O 1
ATOM 2773 N N . ASP A 1 361 ? -11.657 -6.355 -18.290 1.00 61.81 361 ASP A N 1
ATOM 2774 C CA . ASP A 1 361 ? -12.249 -5.398 -19.230 1.00 61.81 361 ASP A CA 1
ATOM 2775 C C . ASP A 1 361 ? -12.134 -3.940 -18.768 1.00 61.81 361 ASP A C 1
ATOM 2777 O O . ASP A 1 361 ? -12.208 -3.032 -19.592 1.00 61.81 361 ASP A O 1
ATOM 2781 N N . SER A 1 362 ? -11.954 -3.662 -17.479 1.00 65.31 362 SER A N 1
ATOM 2782 C CA . SER A 1 362 ? -11.696 -2.314 -16.957 1.00 65.31 362 SER A CA 1
ATOM 2783 C C . SER A 1 362 ? -10.329 -1.827 -17.420 1.00 65.31 362 SER A C 1
ATOM 2785 O O . SER A 1 362 ? -10.197 -0.721 -17.952 1.00 65.31 362 SER A O 1
ATOM 2787 N N . TYR A 1 363 ? -9.334 -2.707 -17.317 1.00 58.09 363 TYR A N 1
ATOM 2788 C CA . TYR A 1 363 ? -7.985 -2.489 -17.820 1.00 58.09 363 TYR A CA 1
ATOM 2789 C C . TYR A 1 363 ? -8.014 -2.462 -19.355 1.00 58.09 363 TYR A C 1
ATOM 2791 O O . TYR A 1 363 ? -7.400 -1.587 -19.957 1.00 58.09 363 TYR A O 1
ATOM 2799 N N . ALA A 1 364 ? -8.842 -3.295 -20.004 1.00 53.41 364 ALA A N 1
ATOM 2800 C CA . ALA A 1 364 ? -9.055 -3.263 -21.452 1.00 53.41 364 ALA A CA 1
ATOM 2801 C C . ALA A 1 364 ? -9.794 -2.003 -21.962 1.00 53.41 364 ALA A C 1
ATOM 2803 O O . ALA A 1 364 ? -9.529 -1.534 -23.064 1.00 53.41 364 ALA A O 1
ATOM 2804 N N . ARG A 1 365 ? -10.715 -1.414 -21.193 1.00 52.28 365 ARG A N 1
ATOM 2805 C CA . ARG A 1 365 ? -11.427 -0.172 -21.552 1.00 52.28 365 ARG A CA 1
ATOM 2806 C C . ARG A 1 365 ? -10.586 1.070 -21.312 1.00 52.28 365 ARG A C 1
ATOM 2808 O O . ARG A 1 365 ? -10.723 2.030 -22.074 1.00 52.28 365 ARG A O 1
ATOM 2815 N N . ALA A 1 366 ? -9.655 1.028 -20.355 1.00 49.22 366 ALA A N 1
ATOM 2816 C CA . ALA A 1 366 ? -8.557 1.991 -20.319 1.00 49.22 366 ALA A CA 1
ATOM 2817 C C . ALA A 1 366 ? -7.792 1.995 -21.663 1.00 49.22 366 ALA A C 1
ATOM 2819 O O . ALA A 1 366 ? -7.446 3.071 -22.147 1.00 49.22 366 ALA A O 1
ATOM 2820 N N . ARG A 1 367 ? -7.673 0.842 -22.351 1.00 45.72 367 ARG A N 1
ATOM 2821 C CA . ARG A 1 367 ? -7.075 0.745 -23.707 1.00 45.72 367 ARG A CA 1
ATOM 2822 C C . ARG A 1 367 ? -7.858 1.495 -24.781 1.00 45.72 367 ARG A C 1
ATOM 2824 O O . ARG A 1 367 ? -7.263 2.019 -25.713 1.00 45.72 367 ARG A O 1
ATOM 2831 N N . GLN A 1 368 ? -9.187 1.546 -24.683 1.00 40.81 368 GLN A N 1
ATOM 2832 C CA . GLN A 1 368 ? -10.038 2.126 -25.732 1.00 40.81 368 GLN A CA 1
ATOM 2833 C C . GLN A 1 368 ? -10.209 3.643 -25.601 1.00 40.81 368 GLN A C 1
ATOM 2835 O O . GLN A 1 368 ? -10.356 4.331 -26.608 1.00 40.81 368 GLN A O 1
ATOM 2840 N N . ARG A 1 369 ? -10.151 4.196 -24.382 1.00 44.53 369 ARG A N 1
ATOM 2841 C CA . ARG A 1 369 ? -10.379 5.637 -24.160 1.00 44.53 369 ARG A CA 1
ATOM 2842 C C . ARG A 1 369 ? -9.246 6.529 -24.690 1.00 44.53 369 ARG A C 1
ATOM 2844 O O . ARG A 1 369 ? -9.480 7.713 -24.906 1.00 44.53 369 ARG A O 1
ATOM 2851 N N . TYR A 1 370 ? -8.065 5.961 -24.945 1.00 42.28 370 TYR A N 1
ATOM 2852 C CA . TYR A 1 370 ? -6.899 6.650 -25.517 1.00 42.28 370 TYR A CA 1
ATOM 2853 C C . TYR A 1 370 ? -6.656 6.341 -27.008 1.00 42.28 370 TYR A C 1
ATOM 2855 O O . TYR A 1 370 ? -5.637 6.747 -27.559 1.00 42.28 370 TYR A O 1
ATOM 2863 N N . GLY A 1 371 ? -7.590 5.654 -27.680 1.00 36.28 371 GLY A N 1
ATOM 2864 C CA . GLY A 1 371 ? -7.461 5.281 -29.092 1.00 36.28 371 GLY A CA 1
ATOM 2865 C C . GLY A 1 371 ? -7.868 6.343 -30.124 1.00 36.28 371 GLY A C 1
ATOM 2866 O O . GLY A 1 371 ? -7.561 6.152 -31.294 1.00 36.28 371 GLY A O 1
ATOM 2867 N N . ASP A 1 372 ? -8.522 7.446 -29.734 1.00 31.61 372 ASP A N 1
ATOM 2868 C CA . ASP A 1 372 ? -9.214 8.336 -30.691 1.00 31.61 372 ASP A CA 1
ATOM 2869 C C . ASP A 1 372 ? -9.017 9.853 -30.454 1.00 31.61 372 ASP A C 1
ATOM 2871 O O . ASP A 1 372 ? -9.942 10.643 -30.631 1.00 31.61 372 ASP A O 1
ATOM 2875 N N . GLU A 1 373 ? -7.801 10.317 -30.140 1.00 25.88 373 GLU A N 1
ATOM 2876 C CA . GLU A 1 373 ? -7.424 11.714 -30.436 1.00 25.88 373 GLU A CA 1
ATOM 2877 C C . GLU A 1 373 ? -5.998 11.806 -31.013 1.00 25.88 373 GLU A C 1
ATOM 2879 O O . GLU A 1 373 ? -5.022 11.533 -30.312 1.00 25.88 373 GLU A O 1
ATOM 2884 N N . PRO A 1 374 ? -5.825 12.205 -32.291 1.00 27.88 374 PRO A N 1
ATOM 2885 C CA . PRO A 1 374 ? -4.501 12.490 -32.823 1.00 27.88 374 PRO A CA 1
ATOM 2886 C C . PRO A 1 374 ? -3.948 13.772 -32.174 1.00 27.88 374 PRO A C 1
ATOM 2888 O O . PRO A 1 374 ? -4.703 14.731 -31.985 1.00 27.88 374 PRO A O 1
ATOM 2891 N N . PRO A 1 375 ? -2.633 13.860 -31.887 1.00 31.89 375 PRO A N 1
ATOM 2892 C CA . PRO A 1 375 ? -2.040 15.087 -31.375 1.00 31.89 375 PRO A CA 1
ATOM 2893 C C . PRO A 1 375 ? -2.294 16.232 -32.361 1.00 31.89 375 PRO A C 1
ATOM 2895 O O . PRO A 1 375 ? -2.027 16.128 -33.563 1.00 31.89 375 PRO A O 1
ATOM 2898 N N . GLY A 1 376 ? -2.863 17.315 -31.830 1.00 28.55 376 GLY A N 1
ATOM 2899 C CA . GLY A 1 376 ? -3.277 18.494 -32.574 1.00 28.55 376 GLY A CA 1
ATOM 2900 C C . GLY A 1 376 ? -2.199 18.991 -33.534 1.00 28.55 376 GLY A C 1
ATOM 2901 O O . GLY A 1 376 ? -1.031 19.152 -33.181 1.00 28.55 376 GLY A O 1
ATOM 2902 N N . ARG A 1 377 ? -2.627 19.249 -34.773 1.00 27.56 377 ARG A N 1
ATOM 2903 C CA . ARG A 1 377 ? -1.831 19.873 -35.831 1.00 27.56 377 ARG A CA 1
ATOM 2904 C C . ARG A 1 377 ? -1.175 21.150 -35.307 1.00 27.56 377 ARG A C 1
ATOM 2906 O O . ARG A 1 377 ? -1.849 22.159 -35.107 1.00 27.56 377 ARG A O 1
ATOM 2913 N N . ALA A 1 378 ? 0.145 21.120 -35.153 1.00 27.64 378 ALA A N 1
ATOM 2914 C CA . ALA A 1 378 ? 0.932 22.333 -35.032 1.00 27.64 378 ALA A CA 1
ATOM 2915 C C . ALA A 1 378 ? 0.742 23.173 -36.305 1.00 27.64 378 ALA A C 1
ATOM 2917 O O . ALA A 1 378 ? 0.878 22.692 -37.432 1.00 27.64 378 ALA A O 1
ATOM 2918 N N . CYS A 1 379 ? 0.352 24.423 -36.083 1.00 23.50 379 CYS A N 1
ATOM 2919 C CA . CYS A 1 379 ? 0.062 25.432 -37.084 1.00 23.50 379 CYS A CA 1
ATOM 2920 C C . CYS A 1 379 ? 1.269 25.643 -38.012 1.00 23.50 379 CYS A C 1
ATOM 2922 O O . CYS A 1 379 ? 2.365 25.971 -37.560 1.00 23.50 379 CYS A O 1
ATOM 2924 N N . ALA A 1 380 ? 1.058 25.455 -39.314 1.00 24.25 380 ALA A N 1
ATOM 2925 C CA . ALA A 1 380 ? 2.026 25.801 -40.340 1.00 24.25 380 ALA A CA 1
ATOM 2926 C C . ALA A 1 380 ? 2.112 27.328 -40.472 1.00 24.25 380 ALA A C 1
ATOM 2928 O O . ALA A 1 380 ? 1.124 27.983 -40.801 1.00 24.25 380 ALA A O 1
ATOM 2929 N N . GLN A 1 381 ? 3.308 27.880 -40.281 1.00 26.02 381 GLN A N 1
ATOM 2930 C CA . GLN A 1 381 ? 3.675 29.185 -40.820 1.00 26.02 381 GLN A CA 1
ATOM 2931 C C . GLN A 1 381 ? 4.764 28.982 -41.883 1.00 26.02 381 GLN A C 1
ATOM 2933 O O . GLN A 1 381 ? 5.860 28.504 -41.603 1.00 26.02 381 GLN A O 1
ATOM 2938 N N . SER A 1 382 ? 4.394 29.306 -43.125 1.00 23.19 382 SER A N 1
ATOM 2939 C CA . SER A 1 382 ? 5.256 29.637 -44.273 1.00 23.19 382 SER A CA 1
ATOM 2940 C C . SER A 1 382 ? 6.307 30.675 -43.857 1.00 23.19 382 SER A C 1
ATOM 2942 O O . SER A 1 382 ? 5.986 31.520 -43.029 1.00 23.19 382 SER A O 1
ATOM 2944 N N . SER A 1 383 ? 7.553 30.740 -44.322 1.00 23.92 383 SER A N 1
ATOM 2945 C CA . SER A 1 383 ? 8.188 30.755 -45.662 1.00 23.92 383 SER A CA 1
ATOM 2946 C C . SER A 1 383 ? 9.671 31.120 -45.359 1.00 23.92 383 SER A C 1
ATOM 2948 O O . SER A 1 383 ? 9.911 31.698 -44.305 1.00 23.92 383 SER A O 1
ATOM 2950 N N . SER A 1 384 ? 10.741 30.868 -46.113 1.00 22.94 384 SER A N 1
ATOM 2951 C CA . SER A 1 384 ? 11.015 30.923 -47.553 1.00 22.94 384 SER A CA 1
ATOM 2952 C C . SER A 1 384 ? 12.478 30.482 -47.776 1.00 22.94 384 SER A C 1
ATOM 2954 O O . SER A 1 384 ? 13.321 30.838 -46.962 1.00 22.94 384 SER A O 1
ATOM 2956 N N . GLU A 1 385 ? 12.735 29.810 -48.910 1.00 25.84 385 GLU A N 1
ATOM 2957 C CA . GLU A 1 385 ? 13.979 29.822 -49.726 1.00 25.84 385 GLU A CA 1
ATOM 2958 C C . GLU A 1 385 ? 15.290 29.322 -49.066 1.00 25.84 385 GLU A C 1
ATOM 2960 O O . GLU A 1 385 ? 15.678 29.726 -47.987 1.00 25.84 385 GLU A O 1
ATOM 2965 N N . GLU A 1 386 ? 16.024 28.363 -49.643 1.00 24.88 386 GLU A N 1
ATOM 2966 C CA . GLU A 1 386 ? 16.848 28.587 -50.837 1.00 24.88 386 GLU A CA 1
ATOM 2967 C C . GLU A 1 386 ? 17.194 27.267 -51.564 1.00 24.88 386 GLU A C 1
ATOM 2969 O O . GLU A 1 386 ? 17.539 26.249 -50.962 1.00 24.88 386 GLU A O 1
ATOM 2974 N N . ARG A 1 387 ? 17.111 27.283 -52.901 1.00 26.41 387 ARG A N 1
ATOM 2975 C CA . ARG A 1 387 ? 17.482 26.168 -53.790 1.00 26.41 387 ARG A CA 1
ATOM 2976 C C . ARG A 1 387 ? 18.986 26.173 -54.069 1.00 26.41 387 ARG A C 1
ATOM 2978 O O . ARG A 1 387 ? 19.477 27.075 -54.735 1.00 26.41 387 ARG A O 1
ATOM 2985 N N . GLY A 1 388 ? 19.670 25.079 -53.736 1.00 25.91 388 GLY A N 1
ATOM 2986 C CA . GLY A 1 388 ? 21.017 24.766 -54.223 1.00 25.91 388 GLY A CA 1
ATOM 2987 C C . GLY A 1 388 ? 21.080 23.392 -54.897 1.00 25.91 388 GLY A C 1
ATOM 2988 O O . GLY A 1 388 ? 21.054 22.364 -54.232 1.00 25.91 388 GLY A O 1
ATOM 2989 N N . ARG A 1 389 ? 21.170 23.365 -56.234 1.00 27.48 389 ARG A N 1
ATOM 2990 C CA . ARG A 1 389 ? 21.463 22.170 -57.056 1.00 27.48 389 ARG A CA 1
ATOM 2991 C C . ARG A 1 389 ? 22.872 21.623 -56.775 1.00 27.48 389 ARG A C 1
ATOM 2993 O O . ARG A 1 389 ? 23.806 22.416 -56.786 1.00 27.48 389 ARG A O 1
ATOM 3000 N N . ARG A 1 390 ? 23.039 20.290 -56.756 1.00 28.59 390 ARG A N 1
ATOM 3001 C CA . ARG A 1 390 ? 24.219 19.513 -57.238 1.00 28.59 390 ARG A CA 1
ATOM 3002 C C . ARG A 1 390 ? 23.805 18.031 -57.340 1.00 28.59 390 ARG A C 1
ATOM 3004 O O . ARG A 1 390 ? 23.316 17.477 -56.370 1.00 28.59 390 ARG A O 1
ATOM 3011 N N . ARG A 1 391 ? 23.593 17.512 -58.558 1.00 26.59 391 ARG A N 1
ATOM 3012 C CA . ARG A 1 391 ? 24.490 16.647 -59.367 1.00 26.59 391 ARG A CA 1
ATOM 3013 C C . ARG A 1 391 ? 24.917 15.358 -58.649 1.00 26.59 391 ARG A C 1
ATOM 3015 O O . ARG A 1 391 ? 25.582 15.419 -57.626 1.00 26.59 391 ARG A O 1
ATOM 3022 N N . GLY A 1 392 ? 24.502 14.231 -59.233 1.00 28.47 392 GLY A N 1
ATOM 3023 C CA . GLY A 1 392 ? 24.701 12.877 -58.725 1.00 28.47 392 GLY A CA 1
ATOM 3024 C C . GLY A 1 392 ? 26.132 12.353 -58.809 1.00 28.47 392 GLY A C 1
ATOM 3025 O O . GLY A 1 392 ? 26.982 12.921 -59.496 1.00 28.47 392 GLY A O 1
ATOM 3026 N N . ALA A 1 393 ? 26.339 11.241 -58.109 1.00 27.39 393 ALA A N 1
ATOM 3027 C CA . ALA A 1 393 ? 27.496 10.367 -58.206 1.00 27.39 393 ALA A CA 1
ATOM 3028 C C . ALA A 1 393 ? 27.029 8.903 -58.075 1.00 27.39 393 ALA A C 1
ATOM 3030 O O . ALA A 1 393 ? 26.080 8.608 -57.348 1.00 27.39 393 ALA A O 1
ATOM 3031 N N . GLU A 1 394 ? 27.678 8.048 -58.856 1.00 28.33 394 GLU A N 1
ATOM 3032 C CA . GLU A 1 394 ? 27.431 6.625 -59.118 1.00 28.33 394 GLU A CA 1
ATOM 3033 C C . GLU A 1 394 ? 27.745 5.690 -57.927 1.00 28.33 394 GLU A C 1
ATOM 3035 O O . GLU A 1 394 ? 28.412 6.109 -56.977 1.00 28.33 394 GLU A O 1
ATOM 3040 N N . PRO A 1 395 ? 27.284 4.420 -57.960 1.00 28.53 395 PRO A N 1
ATOM 3041 C CA . PRO A 1 395 ? 27.469 3.473 -56.866 1.00 28.53 395 PRO A CA 1
ATOM 3042 C C . PRO A 1 395 ? 28.837 2.781 -56.946 1.00 28.53 395 PRO A C 1
ATOM 3044 O O . PRO A 1 395 ? 29.204 2.224 -57.978 1.00 28.53 395 PRO A O 1
ATOM 3047 N N . THR A 1 396 ? 29.583 2.771 -55.842 1.00 29.95 396 THR A N 1
ATOM 3048 C CA . THR A 1 396 ? 30.830 2.009 -55.717 1.00 29.95 396 THR A CA 1
ATOM 3049 C C . THR A 1 396 ? 30.571 0.575 -55.253 1.00 29.95 396 THR A C 1
ATOM 3051 O O . THR A 1 396 ? 29.861 0.316 -54.278 1.00 29.95 396 THR A O 1
ATOM 3054 N N . GLU A 1 397 ? 31.167 -0.360 -55.990 1.00 29.25 397 GLU A N 1
ATOM 3055 C CA . GLU A 1 397 ? 31.175 -1.803 -55.763 1.00 29.25 397 GLU A CA 1
ATOM 3056 C C . GLU A 1 397 ? 31.754 -2.178 -54.388 1.00 29.25 397 GLU A C 1
ATOM 3058 O O . GLU A 1 397 ? 32.806 -1.691 -53.969 1.00 29.25 397 GLU A O 1
ATOM 3063 N N . ARG A 1 398 ? 31.082 -3.105 -53.692 1.00 30.56 398 ARG A N 1
ATOM 3064 C CA . ARG A 1 398 ? 31.623 -3.790 -52.512 1.00 30.56 398 ARG A CA 1
ATOM 3065 C C . ARG A 1 398 ? 32.420 -5.011 -52.966 1.00 30.56 398 ARG A C 1
ATOM 3067 O O . ARG A 1 398 ? 31.843 -5.987 -53.436 1.00 30.56 398 ARG A O 1
ATOM 3074 N N . ILE A 1 399 ? 33.734 -4.969 -52.771 1.00 33.78 399 ILE A N 1
ATOM 3075 C CA . ILE A 1 399 ? 34.614 -6.133 -52.904 1.00 33.78 399 ILE A CA 1
ATOM 3076 C C . ILE A 1 399 ? 34.356 -7.061 -51.710 1.00 33.78 399 ILE A C 1
ATOM 3078 O O . ILE A 1 399 ? 34.613 -6.702 -50.561 1.00 33.78 399 ILE A O 1
ATOM 3082 N N . GLY A 1 400 ? 33.805 -8.244 -51.987 1.00 30.61 400 GLY A N 1
ATOM 3083 C CA . GLY A 1 400 ? 33.621 -9.317 -51.015 1.00 30.61 400 GLY A CA 1
ATOM 3084 C C . GLY A 1 400 ? 34.925 -10.075 -50.766 1.00 30.61 400 GLY A C 1
ATOM 3085 O O . GLY A 1 400 ? 35.492 -10.658 -51.686 1.00 30.61 400 GLY A O 1
ATOM 3086 N N . GLY A 1 401 ? 35.375 -10.089 -49.512 1.00 30.55 401 GLY A N 1
ATOM 3087 C CA . GLY A 1 401 ? 36.314 -11.082 -48.985 1.00 30.55 401 GLY A CA 1
ATOM 3088 C C . GLY A 1 401 ? 35.560 -12.105 -48.123 1.00 30.55 401 GLY A C 1
ATOM 3089 O O . GLY A 1 401 ? 34.539 -11.747 -47.528 1.00 30.55 401 GLY A O 1
ATOM 3090 N N . PRO A 1 402 ? 36.009 -13.370 -48.044 1.00 35.34 402 PRO A N 1
ATOM 3091 C CA . PRO A 1 402 ? 35.306 -14.399 -47.292 1.00 35.34 402 PRO A CA 1
ATOM 3092 C C . PRO A 1 402 ? 35.455 -14.127 -45.792 1.00 35.34 402 PRO A C 1
ATOM 3094 O O . PRO A 1 402 ? 36.552 -14.195 -45.239 1.00 35.34 402 PRO A O 1
ATOM 3097 N N . VAL A 1 403 ? 34.344 -13.818 -45.121 1.00 36.00 403 VAL A N 1
ATOM 3098 C CA . VAL A 1 403 ? 34.288 -13.815 -43.657 1.00 36.00 403 VAL A CA 1
ATOM 3099 C C . VAL A 1 403 ? 34.146 -15.265 -43.221 1.00 36.00 403 VAL A C 1
ATOM 3101 O O . VAL A 1 403 ? 33.087 -15.873 -43.363 1.00 36.00 403 VAL A O 1
ATOM 3104 N N . ASN A 1 404 ? 35.242 -15.822 -42.720 1.00 32.62 404 ASN A N 1
ATOM 3105 C CA . ASN A 1 404 ? 35.258 -17.120 -42.069 1.00 32.62 404 ASN A CA 1
ATOM 3106 C C . ASN A 1 404 ? 34.460 -16.985 -40.758 1.00 32.62 404 ASN A C 1
ATOM 3108 O O . ASN A 1 404 ? 34.968 -16.452 -39.773 1.00 32.62 404 ASN A O 1
ATOM 3112 N N . ARG A 1 405 ? 33.180 -17.378 -40.760 1.00 37.69 405 ARG A N 1
ATOM 3113 C CA . ARG A 1 405 ? 32.397 -17.528 -39.527 1.00 37.69 405 ARG A CA 1
ATOM 3114 C C . ARG A 1 405 ? 32.891 -18.790 -38.829 1.00 37.69 405 ARG A C 1
ATOM 3116 O O . ARG A 1 405 ? 32.415 -19.882 -39.109 1.00 37.69 405 ARG A O 1
ATOM 3123 N N . THR A 1 406 ? 33.867 -18.643 -37.942 1.00 39.28 406 THR A N 1
ATOM 3124 C CA . THR A 1 406 ? 34.074 -19.623 -36.875 1.00 39.28 406 THR A CA 1
ATOM 3125 C C . THR A 1 406 ? 32.801 -19.664 -36.036 1.00 39.28 406 THR A C 1
ATOM 3127 O O . THR A 1 406 ? 32.470 -18.668 -35.396 1.00 39.28 406 THR A O 1
ATOM 3130 N N . GLU A 1 407 ? 32.079 -20.784 -36.065 1.00 44.56 407 GLU A N 1
ATOM 3131 C CA . GLU A 1 407 ? 31.072 -21.120 -35.056 1.00 44.56 407 GLU A CA 1
ATOM 3132 C C . GLU A 1 407 ? 31.758 -21.091 -33.684 1.00 44.56 407 GLU A C 1
ATOM 3134 O O . GLU A 1 407 ? 32.529 -21.981 -33.327 1.00 44.56 407 GLU A O 1
ATOM 3139 N N . THR A 1 408 ? 31.556 -20.013 -32.928 1.00 55.78 408 THR A N 1
ATOM 3140 C CA . THR A 1 408 ? 31.958 -19.954 -31.523 1.00 55.78 408 THR A CA 1
ATOM 3141 C C . THR A 1 408 ? 31.028 -20.865 -30.738 1.00 55.78 408 THR A C 1
ATOM 3143 O O . THR A 1 408 ? 29.852 -20.551 -30.583 1.00 55.78 408 THR A O 1
ATOM 3146 N N . ALA A 1 409 ? 31.554 -22.004 -30.281 1.00 66.31 409 ALA A N 1
ATOM 3147 C CA . ALA A 1 409 ? 30.852 -22.919 -29.388 1.00 66.31 409 ALA A CA 1
ATOM 3148 C C . ALA A 1 409 ? 30.295 -22.171 -28.161 1.00 66.31 409 ALA A C 1
ATOM 3150 O O . ALA A 1 409 ? 30.942 -21.249 -27.658 1.00 66.31 409 ALA A O 1
ATOM 3151 N N . ALA A 1 410 ? 29.111 -22.580 -27.693 1.00 73.31 410 ALA A N 1
ATOM 3152 C CA . ALA A 1 410 ? 28.475 -22.013 -26.505 1.00 73.31 410 ALA A CA 1
ATOM 3153 C C . ALA A 1 410 ? 29.428 -22.068 -25.290 1.00 73.31 410 ALA A C 1
ATOM 3155 O O . ALA A 1 410 ? 30.184 -23.038 -25.152 1.00 73.31 410 ALA A O 1
ATOM 3156 N N . PRO A 1 411 ? 29.437 -21.041 -24.420 1.00 85.19 411 PRO A N 1
ATOM 3157 C CA . PRO A 1 411 ? 30.321 -21.023 -23.260 1.00 85.19 411 PRO A CA 1
ATOM 3158 C C . PRO A 1 411 ? 29.963 -22.136 -22.268 1.00 85.19 411 PRO A C 1
ATOM 3160 O O . PRO A 1 411 ? 28.798 -22.486 -22.101 1.00 85.19 411 PRO A O 1
ATOM 3163 N N . THR A 1 412 ? 30.972 -22.681 -21.586 1.00 89.00 412 THR A N 1
ATOM 3164 C CA . THR A 1 412 ? 30.757 -23.664 -20.515 1.00 89.00 412 THR A CA 1
ATOM 3165 C C . THR A 1 412 ? 30.226 -22.992 -19.249 1.00 89.00 412 THR A C 1
ATOM 3167 O O . THR A 1 412 ? 30.439 -21.792 -19.043 1.00 89.00 412 THR A O 1
ATOM 3170 N N . GLU A 1 413 ? 29.584 -23.768 -18.371 1.00 90.19 413 GLU A N 1
ATOM 3171 C CA . GLU A 1 413 ? 29.089 -23.276 -17.081 1.00 90.19 413 GLU A CA 1
ATOM 3172 C C . GLU A 1 413 ? 30.210 -22.636 -16.251 1.00 90.19 413 GLU A C 1
ATOM 3174 O O . GLU A 1 413 ? 30.024 -21.554 -15.699 1.00 90.19 413 GLU A O 1
ATOM 3179 N N . GLU A 1 414 ? 31.407 -23.230 -16.221 1.00 88.62 414 GLU A N 1
ATOM 3180 C CA . GLU A 1 414 ? 32.545 -22.684 -15.474 1.00 88.62 414 GLU A CA 1
ATOM 3181 C C . GLU A 1 414 ? 32.942 -21.297 -15.979 1.00 88.62 414 GLU A C 1
ATOM 3183 O O . GLU A 1 414 ? 33.271 -20.414 -15.191 1.00 88.62 414 GLU A O 1
ATOM 3188 N N . ARG A 1 415 ? 32.882 -21.080 -17.296 1.00 89.88 415 ARG A N 1
ATOM 3189 C CA . ARG A 1 415 ? 33.236 -19.801 -17.914 1.00 89.88 415 ARG A CA 1
ATOM 3190 C C . ARG A 1 415 ? 32.165 -18.737 -17.682 1.00 89.88 415 ARG A C 1
ATOM 3192 O O . ARG A 1 415 ? 32.509 -17.568 -17.519 1.00 89.88 415 ARG A O 1
ATOM 3199 N N . ILE A 1 416 ? 30.894 -19.136 -17.630 1.00 94.19 416 ILE A N 1
ATOM 3200 C CA . ILE A 1 416 ? 29.782 -18.271 -17.214 1.00 94.19 416 ILE A CA 1
ATOM 3201 C C . ILE A 1 416 ? 29.958 -17.888 -15.741 1.00 94.19 416 ILE A C 1
ATOM 3203 O O . ILE A 1 416 ? 29.944 -16.705 -15.410 1.00 94.19 416 ILE A O 1
ATOM 3207 N N . ARG A 1 417 ? 30.196 -18.868 -14.863 1.00 93.75 417 ARG A N 1
ATOM 3208 C CA . ARG A 1 417 ? 30.391 -18.655 -13.424 1.00 93.75 417 ARG A CA 1
ATOM 3209 C C . ARG A 1 417 ? 31.598 -17.764 -13.129 1.00 93.75 417 ARG A C 1
ATOM 3211 O O . ARG A 1 417 ? 31.502 -16.895 -12.272 1.00 93.75 417 ARG A O 1
ATOM 3218 N N . GLU A 1 418 ? 32.696 -17.923 -13.865 1.00 92.69 418 GLU A N 1
ATOM 3219 C CA . GLU A 1 418 ? 33.866 -17.046 -13.753 1.00 92.69 418 GLU A CA 1
ATOM 3220 C C . GLU A 1 418 ? 33.550 -15.608 -14.187 1.00 92.69 418 GLU A C 1
ATOM 3222 O O . GLU A 1 418 ? 33.921 -14.659 -13.502 1.00 92.69 418 GLU A O 1
ATOM 3227 N N . ALA A 1 419 ? 32.801 -15.423 -15.279 1.00 93.69 419 ALA A N 1
ATOM 3228 C CA . ALA A 1 419 ? 32.372 -14.093 -15.704 1.00 93.69 419 ALA A CA 1
ATOM 3229 C C . ALA A 1 419 ? 31.476 -13.418 -14.652 1.00 93.69 419 ALA A C 1
ATOM 3231 O O . ALA A 1 419 ? 31.655 -12.233 -14.361 1.00 93.69 419 ALA A O 1
ATOM 3232 N N . LEU A 1 420 ? 30.566 -14.170 -14.023 1.00 95.88 420 LEU A N 1
ATOM 3233 C CA . LEU A 1 420 ? 29.675 -13.666 -12.972 1.00 95.88 420 LEU A CA 1
ATOM 3234 C C . LEU A 1 420 ? 30.420 -13.131 -11.739 1.00 95.88 420 LEU A C 1
ATOM 3236 O O . LEU A 1 420 ? 29.896 -12.235 -11.082 1.00 95.88 420 LEU A O 1
ATOM 3240 N N . ARG A 1 421 ? 31.658 -13.570 -11.465 1.00 93.50 421 ARG A N 1
ATOM 3241 C CA . ARG A 1 421 ? 32.492 -13.000 -10.385 1.00 93.50 421 ARG A CA 1
ATOM 3242 C C . ARG A 1 421 ? 32.856 -11.530 -10.601 1.00 93.50 421 ARG A C 1
ATOM 3244 O O . ARG A 1 421 ? 33.221 -10.838 -9.659 1.00 93.50 421 ARG A O 1
ATOM 3251 N N . SER A 1 422 ? 32.750 -11.024 -11.831 1.00 91.62 422 SER A N 1
ATOM 3252 C CA . SER A 1 422 ? 32.936 -9.595 -12.115 1.00 91.62 422 SER A CA 1
ATOM 3253 C C . SER A 1 422 ? 31.727 -8.732 -11.737 1.00 91.62 422 SER A C 1
ATOM 3255 O O . SER A 1 422 ? 31.835 -7.506 -11.741 1.00 91.62 422 SER A O 1
ATOM 3257 N N . VAL A 1 423 ? 30.584 -9.347 -11.405 1.00 93.19 423 VAL A N 1
ATOM 3258 C CA . VAL A 1 423 ? 29.373 -8.643 -10.978 1.00 93.19 423 VAL A CA 1
ATOM 3259 C C . VAL A 1 423 ? 29.441 -8.414 -9.465 1.00 93.19 423 VAL A C 1
ATOM 3261 O O . VAL A 1 423 ? 29.328 -9.371 -8.692 1.00 93.19 423 VAL A O 1
ATOM 3264 N N . PRO A 1 424 ? 29.611 -7.161 -9.007 1.00 87.50 424 PRO A N 1
ATOM 3265 C CA . PRO A 1 424 ? 29.657 -6.875 -7.585 1.00 87.50 424 PRO A CA 1
ATOM 3266 C C . PRO A 1 424 ? 28.272 -7.036 -6.958 1.00 87.50 424 PRO A C 1
ATOM 3268 O O . PRO A 1 424 ? 27.256 -6.684 -7.562 1.00 87.50 424 PRO A O 1
ATOM 3271 N N . GLU A 1 425 ? 28.231 -7.510 -5.717 1.00 87.62 425 GLU A N 1
ATOM 3272 C CA . GLU A 1 425 ? 27.006 -7.548 -4.933 1.00 87.62 425 GLU A CA 1
ATOM 3273 C C . GLU A 1 425 ? 26.666 -6.124 -4.438 1.00 87.62 425 GLU A C 1
ATOM 3275 O O . GLU A 1 425 ? 27.470 -5.502 -3.728 1.00 87.62 425 GLU A O 1
ATOM 3280 N N . PRO A 1 426 ? 25.504 -5.560 -4.823 1.00 77.69 426 PRO A N 1
ATOM 3281 C CA . PRO A 1 426 ? 25.182 -4.160 -4.554 1.00 77.69 426 PRO A CA 1
ATOM 3282 C C . PRO A 1 426 ? 25.133 -3.807 -3.065 1.00 77.69 426 PRO A C 1
ATOM 3284 O O . PRO A 1 426 ? 25.583 -2.723 -2.686 1.00 77.69 426 PRO A O 1
ATOM 3287 N N . CYS A 1 427 ? 24.633 -4.700 -2.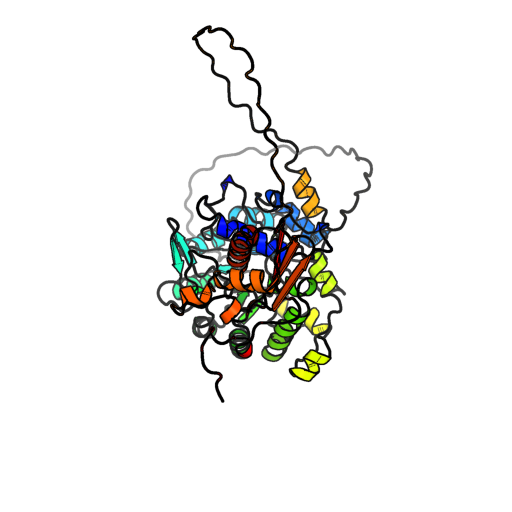207 1.00 73.38 427 CYS A N 1
ATOM 3288 C CA . CYS A 1 427 ? 24.573 -4.452 -0.768 1.00 73.38 427 CYS A CA 1
ATOM 3289 C C . CYS A 1 427 ? 25.978 -4.418 -0.154 1.00 73.38 427 CYS A C 1
ATOM 3291 O O . CYS A 1 427 ? 26.262 -3.550 0.667 1.00 73.38 427 CYS A O 1
ATOM 3293 N N . GLY A 1 428 ? 26.885 -5.291 -0.585 1.00 70.19 428 GLY A N 1
ATOM 3294 C CA . GLY A 1 428 ? 28.279 -5.336 -0.161 1.00 70.19 428 GLY A CA 1
ATOM 3295 C C . GLY A 1 428 ? 29.027 -4.053 -0.506 1.00 70.19 428 GLY A C 1
ATOM 3296 O O . GLY A 1 428 ? 29.701 -3.478 0.352 1.00 70.19 428 GLY A O 1
ATOM 3297 N N . LEU A 1 429 ? 28.833 -3.526 -1.720 1.00 71.25 429 LEU A N 1
ATOM 3298 C CA . LEU A 1 429 ? 29.371 -2.216 -2.103 1.00 71.25 429 LEU A CA 1
ATOM 3299 C C . LEU A 1 429 ? 28.848 -1.093 -1.197 1.00 71.25 429 LEU A C 1
ATOM 3301 O O . LEU A 1 429 ? 29.633 -0.280 -0.702 1.00 71.25 429 LEU A O 1
ATOM 3305 N N . LEU A 1 430 ? 27.537 -1.066 -0.941 1.00 65.44 430 LEU A N 1
ATOM 3306 C CA . LEU A 1 430 ? 26.902 -0.068 -0.073 1.00 65.44 430 LEU A CA 1
ATOM 3307 C C . LEU A 1 430 ? 27.396 -0.162 1.379 1.00 65.44 430 LEU A C 1
ATOM 3309 O O . LEU A 1 430 ? 27.627 0.860 2.025 1.00 65.44 430 LEU A O 1
ATOM 3313 N N . MET A 1 431 ? 27.631 -1.380 1.864 1.00 65.31 431 MET A N 1
ATOM 3314 C CA . MET A 1 431 ? 28.132 -1.679 3.208 1.00 65.31 431 MET A CA 1
ATOM 3315 C C . MET A 1 431 ? 29.664 -1.624 3.313 1.00 65.31 431 MET A C 1
ATOM 3317 O O . MET A 1 431 ? 30.227 -2.026 4.332 1.00 65.31 431 MET A O 1
ATOM 3321 N N . ARG A 1 432 ? 30.359 -1.128 2.276 1.00 72.25 432 ARG A N 1
ATOM 3322 C CA . ARG A 1 432 ? 31.831 -1.028 2.203 1.00 72.25 432 ARG A CA 1
ATOM 3323 C C . ARG A 1 432 ? 32.555 -2.352 2.467 1.00 72.25 432 ARG A C 1
ATOM 3325 O O . ARG A 1 432 ? 33.688 -2.359 2.942 1.00 72.25 432 ARG A O 1
ATOM 3332 N N . THR A 1 433 ? 31.900 -3.456 2.132 1.00 76.38 433 THR A N 1
ATOM 3333 C CA . THR A 1 433 ? 32.432 -4.818 2.185 1.00 76.38 433 THR A CA 1
ATOM 3334 C C . THR A 1 433 ? 32.292 -5.411 0.781 1.00 76.38 433 THR A C 1
ATOM 3336 O O . THR A 1 433 ? 31.311 -6.103 0.512 1.00 76.38 433 THR A O 1
ATOM 3339 N N . PRO A 1 434 ? 33.197 -5.065 -0.157 1.00 78.75 434 PRO A N 1
ATOM 3340 C CA . PRO A 1 434 ? 33.087 -5.499 -1.545 1.00 78.75 434 PRO A CA 1
ATOM 3341 C C . PRO A 1 434 ? 33.152 -7.023 -1.624 1.00 78.75 434 PRO A C 1
ATOM 3343 O O . PRO A 1 434 ? 34.085 -7.628 -1.105 1.00 78.75 434 PRO A O 1
ATOM 3346 N N . ILE A 1 435 ? 32.152 -7.613 -2.263 1.00 88.44 435 ILE A N 1
ATOM 3347 C CA . ILE A 1 435 ? 31.978 -9.051 -2.454 1.00 88.44 435 ILE A CA 1
ATOM 3348 C C . ILE A 1 435 ? 31.212 -9.243 -3.762 1.00 88.44 435 ILE A C 1
ATOM 3350 O O . ILE A 1 435 ? 30.397 -8.389 -4.125 1.00 88.44 435 ILE A O 1
ATOM 3354 N N . ASP A 1 436 ? 31.502 -10.307 -4.502 1.00 93.25 436 ASP A N 1
ATOM 3355 C CA . ASP A 1 436 ? 30.802 -10.614 -5.750 1.00 93.25 436 ASP A CA 1
ATOM 3356 C C . ASP A 1 436 ? 29.565 -11.497 -5.514 1.00 93.25 436 ASP A C 1
ATOM 3358 O O . ASP A 1 436 ? 29.373 -12.082 -4.443 1.00 93.25 436 ASP A O 1
ATOM 3362 N N . ILE A 1 437 ? 28.683 -11.580 -6.510 1.00 94.12 437 ILE A N 1
ATOM 3363 C CA . ILE A 1 437 ? 27.431 -12.344 -6.394 1.00 94.12 437 ILE A CA 1
ATOM 3364 C C . ILE A 1 437 ? 27.643 -13.863 -6.251 1.00 94.12 437 ILE A C 1
ATOM 3366 O O . ILE A 1 437 ? 26.762 -14.554 -5.734 1.00 94.12 437 ILE A O 1
ATOM 3370 N N . CYS A 1 438 ? 28.786 -14.401 -6.687 1.00 93.94 438 CYS A N 1
ATOM 3371 C CA . CYS A 1 438 ? 29.140 -15.810 -6.526 1.00 93.94 438 CYS A CA 1
ATOM 3372 C C . CYS A 1 438 ? 29.703 -16.082 -5.126 1.00 93.94 438 CYS A C 1
ATOM 3374 O O . CYS A 1 438 ? 29.277 -17.038 -4.485 1.00 93.94 438 CYS A O 1
ATOM 3376 N N . GLU A 1 439 ? 30.603 -15.234 -4.626 1.00 92.06 439 GLU A N 1
ATOM 3377 C CA . GLU A 1 439 ? 31.133 -15.300 -3.258 1.00 92.06 439 GLU A CA 1
ATOM 3378 C C . GLU A 1 439 ? 30.017 -15.095 -2.223 1.00 92.06 439 GLU A C 1
ATOM 3380 O O . GLU A 1 439 ? 29.934 -15.820 -1.231 1.00 92.06 439 GLU A O 1
ATOM 3385 N N . MET A 1 440 ? 29.073 -14.189 -2.491 1.00 91.75 440 MET A N 1
ATOM 3386 C CA . MET A 1 440 ? 27.880 -14.036 -1.656 1.00 91.75 440 MET A CA 1
ATOM 3387 C C . MET A 1 440 ? 26.957 -15.268 -1.712 1.00 91.75 440 MET A C 1
ATOM 3389 O O . MET A 1 440 ? 26.115 -15.433 -0.836 1.00 91.75 440 MET A O 1
ATOM 3393 N N . GLY A 1 441 ? 27.093 -16.155 -2.700 1.00 92.88 441 GLY A N 1
ATOM 3394 C CA . GLY A 1 441 ? 26.232 -17.333 -2.843 1.00 92.88 441 GLY A CA 1
ATOM 3395 C C . GLY A 1 441 ? 24.837 -17.020 -3.390 1.00 92.88 441 GLY A C 1
ATOM 3396 O O . GLY A 1 441 ? 23.883 -17.751 -3.106 1.00 92.88 441 GLY A O 1
ATOM 3397 N N . LEU A 1 442 ? 24.703 -15.921 -4.144 1.00 94.75 442 LEU A N 1
ATOM 3398 C CA . LEU A 1 442 ? 23.441 -15.525 -4.774 1.00 94.75 442 LEU A CA 1
ATOM 3399 C C . LEU A 1 442 ? 23.143 -16.338 -6.034 1.00 94.75 442 LEU A C 1
ATOM 3401 O O . LEU A 1 442 ? 21.982 -16.471 -6.392 1.00 94.75 442 LEU A O 1
ATOM 3405 N N . VAL A 1 443 ? 24.160 -16.867 -6.719 1.00 95.50 443 VAL A N 1
ATOM 3406 C CA . VAL A 1 443 ? 23.975 -17.680 -7.931 1.00 95.50 443 VAL A CA 1
ATOM 3407 C C . VAL A 1 443 ? 23.649 -19.117 -7.541 1.00 95.50 443 VAL A C 1
ATOM 3409 O O . VAL A 1 443 ? 24.482 -19.801 -6.947 1.00 95.50 443 VAL A O 1
ATOM 3412 N N . ASP A 1 444 ? 22.448 -19.561 -7.882 1.00 93.00 444 ASP A N 1
ATOM 3413 C CA . ASP A 1 444 ? 21.912 -20.870 -7.516 1.00 93.00 444 ASP A CA 1
ATOM 3414 C C . ASP A 1 444 ? 22.073 -21.877 -8.650 1.00 93.00 444 ASP A C 1
ATOM 3416 O O . ASP A 1 444 ? 22.810 -22.851 -8.519 1.00 93.00 444 ASP A O 1
ATOM 3420 N N . GLU A 1 445 ? 21.485 -21.566 -9.804 1.00 93.62 445 GLU A N 1
ATOM 3421 C CA . GLU A 1 445 ? 21.526 -22.411 -10.995 1.00 93.62 445 GLU A CA 1
ATOM 3422 C C . GLU A 1 445 ? 22.030 -21.614 -12.199 1.00 93.62 445 GLU A C 1
ATOM 3424 O O . GLU A 1 445 ? 21.756 -20.416 -12.345 1.00 93.62 445 GLU A O 1
ATOM 3429 N N . ILE A 1 446 ? 22.779 -22.295 -13.064 1.00 95.69 446 ILE A N 1
ATOM 3430 C CA . ILE A 1 446 ? 23.225 -21.788 -14.359 1.00 95.69 446 ILE A CA 1
ATOM 3431 C C . ILE A 1 446 ? 22.909 -22.866 -15.392 1.00 95.69 446 ILE A C 1
ATOM 3433 O O . ILE A 1 446 ? 23.437 -23.971 -15.316 1.00 95.69 446 ILE A O 1
ATOM 3437 N N . GLU A 1 447 ? 22.083 -22.540 -16.379 1.00 93.19 447 GLU A N 1
ATOM 3438 C CA . GLU A 1 447 ? 21.779 -23.421 -17.507 1.00 93.19 447 GLU A CA 1
ATOM 3439 C C . GLU A 1 447 ? 22.285 -22.762 -18.793 1.00 93.19 447 GLU A C 1
ATOM 3441 O O . GLU A 1 447 ? 22.072 -21.569 -19.013 1.00 93.19 447 GLU A O 1
ATOM 3446 N N . CYS A 1 448 ? 22.960 -23.520 -19.661 1.00 90.25 448 CYS A N 1
ATOM 3447 C CA . CYS A 1 448 ? 23.392 -23.023 -20.966 1.00 90.25 448 CYS A CA 1
ATOM 3448 C C . CYS A 1 448 ? 23.053 -24.023 -22.069 1.00 90.25 448 CYS A C 1
ATOM 3450 O O . CYS A 1 448 ? 23.583 -25.133 -22.107 1.00 90.25 448 CYS A O 1
ATOM 3452 N N . HIS A 1 449 ? 22.191 -23.607 -22.998 1.00 86.38 449 HIS A N 1
ATOM 3453 C CA . HIS A 1 449 ? 21.767 -24.424 -24.131 1.00 86.38 449 HIS A CA 1
ATOM 3454 C C . HIS A 1 449 ? 21.806 -23.610 -25.424 1.00 86.38 449 HIS A C 1
ATOM 3456 O O . HIS A 1 449 ? 21.053 -22.650 -25.589 1.00 86.38 449 HIS A O 1
ATOM 3462 N N . ALA A 1 450 ? 22.677 -24.018 -26.355 1.00 84.12 450 ALA A N 1
ATOM 3463 C CA . ALA A 1 450 ? 22.805 -23.418 -27.687 1.00 84.12 450 ALA A CA 1
ATOM 3464 C C . ALA A 1 450 ? 22.922 -21.877 -27.661 1.00 84.12 450 ALA A C 1
ATOM 3466 O O . ALA A 1 450 ? 22.256 -21.188 -28.421 1.00 84.12 450 ALA A O 1
ATOM 3467 N N . GLY A 1 451 ? 23.735 -21.344 -26.743 1.00 82.94 451 GLY A N 1
ATOM 3468 C CA . GLY A 1 451 ? 23.969 -19.904 -26.598 1.00 82.94 451 GLY A CA 1
ATOM 3469 C C . GLY A 1 451 ? 22.925 -19.143 -25.776 1.00 82.94 451 GLY A C 1
ATOM 3470 O O . GLY A 1 451 ? 23.138 -17.971 -25.479 1.00 82.94 451 GLY A O 1
ATOM 3471 N N . ASN A 1 452 ? 21.846 -19.790 -25.332 1.00 91.12 452 ASN A N 1
ATOM 3472 C CA . ASN A 1 452 ? 20.912 -19.215 -24.363 1.00 91.12 452 ASN A CA 1
ATOM 3473 C C . ASN A 1 452 ? 21.387 -19.547 -22.950 1.00 91.12 452 ASN A C 1
ATOM 3475 O O . ASN A 1 452 ? 21.569 -20.724 -22.625 1.00 91.12 452 ASN A O 1
ATOM 3479 N N . VAL A 1 453 ? 21.607 -18.522 -22.130 1.00 96.31 453 VAL A N 1
ATOM 3480 C CA . VAL A 1 453 ? 22.072 -18.669 -20.748 1.00 96.31 453 VAL A CA 1
ATOM 3481 C C . VAL A 1 453 ? 20.964 -18.261 -19.790 1.00 96.31 453 VAL A C 1
ATOM 3483 O O . VAL A 1 453 ? 20.485 -17.132 -19.853 1.00 96.31 453 VAL A O 1
ATOM 3486 N N . ARG A 1 454 ? 20.592 -19.147 -18.869 1.00 96.56 454 ARG A N 1
ATOM 3487 C CA . ARG A 1 454 ? 19.667 -18.847 -17.776 1.00 96.56 454 ARG A CA 1
ATOM 3488 C C . ARG A 1 454 ? 20.416 -18.861 -16.453 1.00 96.56 454 ARG A C 1
ATOM 3490 O O . ARG A 1 454 ? 21.125 -19.816 -16.150 1.00 96.56 454 ARG A O 1
ATOM 3497 N N . VAL A 1 455 ? 20.262 -17.795 -15.674 1.00 97.19 455 VAL A N 1
ATOM 3498 C CA . VAL A 1 455 ? 20.840 -17.658 -14.333 1.00 97.19 455 VAL A CA 1
ATOM 3499 C C . VAL A 1 455 ? 19.711 -17.509 -13.323 1.00 97.19 455 VAL A C 1
ATOM 3501 O O . VAL A 1 455 ? 18.898 -16.584 -13.415 1.00 97.19 455 VAL A O 1
ATOM 3504 N N . VAL A 1 456 ? 19.670 -18.402 -12.339 1.00 96.00 456 VAL A N 1
ATOM 3505 C CA . VAL A 1 456 ? 18.725 -18.332 -11.221 1.00 96.00 456 VAL A CA 1
ATOM 3506 C C . VAL A 1 456 ? 19.444 -17.754 -10.009 1.00 96.00 456 VAL A C 1
ATOM 3508 O O . VAL A 1 456 ? 20.475 -18.269 -9.576 1.00 96.00 456 VAL A O 1
ATOM 3511 N N . LEU A 1 457 ? 18.904 -16.662 -9.468 1.00 95.56 457 LEU A N 1
ATOM 3512 C CA . LEU A 1 457 ? 19.407 -16.032 -8.255 1.00 95.56 457 LEU A CA 1
ATOM 3513 C C . LEU A 1 457 ? 18.571 -16.425 -7.039 1.00 95.56 457 LEU A C 1
ATOM 3515 O O . LEU A 1 457 ? 17.344 -16.419 -7.091 1.00 95.56 457 LEU A O 1
ATOM 3519 N N . VAL A 1 458 ? 19.230 -16.667 -5.915 1.00 92.19 458 VAL A N 1
ATOM 3520 C CA . VAL A 1 458 ? 18.606 -16.831 -4.602 1.00 92.19 458 VAL A CA 1
ATOM 3521 C C . VAL A 1 458 ? 18.914 -15.588 -3.785 1.00 92.19 458 VAL A C 1
ATOM 3523 O O . VAL A 1 458 ? 20.071 -15.281 -3.505 1.00 92.19 458 VAL A O 1
ATOM 3526 N N . LEU A 1 459 ? 17.866 -14.840 -3.448 1.00 89.44 459 LEU A N 1
ATOM 3527 C CA . LEU A 1 459 ? 17.961 -13.540 -2.786 1.00 89.44 459 LEU A CA 1
ATOM 3528 C C . LEU A 1 459 ? 17.471 -13.642 -1.341 1.00 89.44 459 LEU A C 1
ATOM 3530 O O . LEU A 1 459 ? 16.635 -14.485 -1.020 1.00 89.44 459 LEU A O 1
ATOM 3534 N N . THR A 1 460 ? 17.971 -12.763 -0.471 1.00 77.44 460 THR A N 1
ATOM 3535 C CA . THR A 1 460 ? 17.472 -12.608 0.911 1.00 77.44 460 THR A CA 1
ATOM 3536 C C . THR A 1 460 ? 16.012 -12.179 0.938 1.00 77.44 460 THR A C 1
ATOM 3538 O O . THR A 1 460 ? 15.277 -12.517 1.859 1.00 77.44 460 THR A O 1
ATOM 3541 N N . ASP A 1 461 ? 15.605 -11.452 -0.099 1.00 71.75 461 ASP A N 1
ATOM 3542 C CA . ASP A 1 461 ? 14.246 -11.008 -0.334 1.00 71.75 461 ASP A CA 1
ATOM 3543 C C . ASP A 1 461 ? 13.961 -11.061 -1.842 1.00 71.75 461 ASP A C 1
ATOM 3545 O O . ASP A 1 461 ? 14.710 -10.520 -2.660 1.00 71.75 461 ASP A O 1
ATOM 3549 N N . THR A 1 462 ? 12.863 -11.705 -2.230 1.00 58.34 462 THR A N 1
ATOM 3550 C CA . THR A 1 462 ? 12.429 -11.807 -3.634 1.00 58.34 462 THR A CA 1
ATOM 3551 C C . THR A 1 462 ? 11.913 -10.471 -4.196 1.00 58.34 462 THR A C 1
ATOM 3553 O O . THR A 1 462 ? 11.703 -10.346 -5.403 1.00 58.34 462 THR A O 1
ATOM 3556 N N . SER A 1 463 ? 11.715 -9.458 -3.349 1.00 58.84 463 SER A N 1
ATOM 3557 C CA . SER A 1 463 ? 11.428 -8.056 -3.689 1.00 58.84 463 SER A CA 1
ATOM 3558 C C . SER A 1 463 ? 12.667 -7.152 -3.678 1.00 58.84 463 SER A C 1
ATOM 3560 O O . SER A 1 463 ? 12.543 -5.928 -3.708 1.00 58.84 463 SER A O 1
ATOM 3562 N N . CYS A 1 464 ? 13.874 -7.732 -3.646 1.00 73.75 464 CYS A N 1
ATOM 3563 C CA . CYS A 1 464 ? 15.122 -6.974 -3.604 1.00 73.75 464 CYS A CA 1
ATOM 3564 C C . CYS A 1 464 ? 15.146 -5.851 -4.655 1.00 73.75 464 CYS A C 1
ATOM 3566 O O . CYS A 1 464 ? 15.192 -6.100 -5.861 1.00 73.75 464 CYS A O 1
ATOM 3568 N N . VAL A 1 465 ? 15.198 -4.600 -4.186 1.00 71.94 465 VAL A N 1
ATOM 3569 C CA . VAL A 1 465 ? 15.243 -3.391 -5.031 1.00 71.94 465 VAL A CA 1
ATOM 3570 C C . VAL A 1 465 ? 16.461 -3.353 -5.959 1.00 71.94 465 VAL A C 1
ATOM 3572 O O . VAL A 1 465 ? 16.468 -2.649 -6.964 1.00 71.94 465 VAL A O 1
ATOM 3575 N N . HIS A 1 466 ? 17.501 -4.127 -5.642 1.00 78.00 466 HIS A N 1
ATOM 3576 C CA . HIS A 1 466 ? 18.705 -4.236 -6.456 1.00 78.00 466 HIS A CA 1
ATOM 3577 C C . HIS A 1 466 ? 18.598 -5.295 -7.559 1.00 78.00 466 HIS A C 1
ATOM 3579 O O . HIS A 1 466 ? 19.488 -5.356 -8.407 1.00 78.00 466 HIS A O 1
ATOM 3585 N N . PHE A 1 467 ? 17.528 -6.100 -7.597 1.00 86.12 467 PHE A N 1
ATOM 3586 C CA . PHE A 1 467 ? 17.377 -7.179 -8.573 1.00 86.12 467 PHE A CA 1
ATOM 3587 C C . PHE A 1 467 ? 17.396 -6.671 -10.018 1.00 86.12 467 PHE A C 1
ATOM 3589 O O . PHE A 1 467 ? 18.117 -7.228 -10.839 1.00 86.12 467 PHE A O 1
ATOM 3596 N N . SER A 1 468 ? 16.688 -5.583 -10.334 1.00 83.44 468 SER A N 1
ATOM 3597 C CA . SER A 1 468 ? 16.686 -5.015 -11.691 1.00 83.44 468 SER A CA 1
ATOM 3598 C C . SER A 1 468 ? 18.087 -4.582 -12.139 1.00 83.44 468 SER A C 1
ATOM 3600 O O . SER A 1 468 ? 18.482 -4.822 -13.281 1.00 83.44 468 SER A O 1
ATOM 3602 N N . GLY A 1 469 ? 18.870 -4.002 -11.222 1.00 78.38 469 GLY A N 1
ATOM 3603 C CA . GLY A 1 469 ? 20.268 -3.647 -11.467 1.00 78.38 469 GLY A CA 1
ATOM 3604 C C . GLY A 1 469 ? 21.147 -4.881 -11.660 1.00 78.38 469 GLY A C 1
ATOM 3605 O O . GLY A 1 469 ? 21.870 -4.968 -12.647 1.00 78.38 469 GLY A O 1
ATOM 3606 N N . LEU A 1 470 ? 21.033 -5.868 -10.767 1.00 89.62 470 LEU A N 1
ATOM 3607 C CA . LEU A 1 470 ? 21.740 -7.149 -10.859 1.00 89.62 470 LEU A CA 1
ATOM 3608 C C . LEU A 1 470 ? 21.453 -7.865 -12.178 1.00 89.62 470 LEU A C 1
ATOM 3610 O O . LEU A 1 470 ? 22.387 -8.253 -12.872 1.00 89.62 470 LEU A O 1
ATOM 3614 N N . LYS A 1 471 ? 20.177 -7.978 -12.562 1.00 92.50 471 LYS A N 1
ATOM 3615 C CA . LYS A 1 471 ? 19.742 -8.560 -13.835 1.00 92.50 471 LYS A CA 1
ATOM 3616 C C . LYS A 1 471 ? 20.433 -7.884 -15.014 1.00 92.50 471 LYS A C 1
ATOM 3618 O O . LYS A 1 471 ? 20.935 -8.579 -15.894 1.00 92.50 471 LYS A O 1
ATOM 3623 N N . ARG A 1 472 ? 20.504 -6.550 -15.019 1.00 86.75 472 ARG A N 1
ATOM 3624 C CA . ARG A 1 472 ? 21.198 -5.793 -16.066 1.00 86.75 472 ARG A CA 1
ATOM 3625 C C . ARG A 1 472 ? 22.701 -6.075 -16.080 1.00 86.75 472 ARG A C 1
ATOM 3627 O O . ARG A 1 472 ? 23.213 -6.437 -17.130 1.00 86.75 472 ARG A O 1
ATOM 3634 N N . TYR A 1 473 ? 23.388 -5.978 -14.941 1.00 90.62 473 TYR A N 1
ATOM 3635 C CA . TYR A 1 473 ? 24.833 -6.240 -14.871 1.00 90.62 473 TYR A CA 1
ATOM 3636 C C . TYR A 1 473 ? 25.190 -7.666 -15.298 1.00 90.62 473 TYR A C 1
ATOM 3638 O O . TYR A 1 473 ? 26.130 -7.859 -16.062 1.00 90.62 473 TYR A O 1
ATOM 3646 N N . ILE A 1 474 ? 24.414 -8.655 -14.851 1.00 95.75 474 ILE A N 1
ATOM 3647 C CA . ILE A 1 474 ? 24.569 -10.055 -15.260 1.00 95.75 474 ILE A CA 1
ATOM 3648 C C . ILE A 1 474 ? 24.375 -10.189 -16.772 1.00 95.75 474 ILE A C 1
ATOM 3650 O O . ILE A 1 474 ? 25.200 -10.803 -17.442 1.00 95.75 474 ILE A O 1
ATOM 3654 N N . THR A 1 475 ? 23.321 -9.579 -17.319 1.00 94.44 475 THR A N 1
ATOM 3655 C CA . THR A 1 475 ? 23.046 -9.602 -18.763 1.00 94.44 475 THR A CA 1
ATOM 3656 C C . THR A 1 475 ? 24.196 -8.983 -19.557 1.00 94.44 475 THR A C 1
ATOM 3658 O O . THR A 1 475 ? 24.665 -9.596 -20.514 1.00 94.44 475 THR A O 1
ATOM 3661 N N . ASP A 1 476 ? 24.698 -7.817 -19.142 1.00 90.06 476 ASP A N 1
ATOM 3662 C CA . ASP A 1 476 ? 25.793 -7.107 -19.812 1.00 90.06 476 ASP A CA 1
ATOM 3663 C C . ASP A 1 476 ? 27.092 -7.936 -19.803 1.00 90.06 476 ASP A C 1
ATOM 3665 O O . ASP A 1 476 ? 27.748 -8.090 -20.836 1.00 90.06 476 ASP A O 1
ATOM 3669 N N . VAL A 1 477 ? 27.441 -8.520 -18.651 1.00 95.19 477 VAL A N 1
ATOM 3670 C CA . VAL A 1 477 ? 28.640 -9.356 -18.483 1.00 95.19 477 VAL A CA 1
ATOM 3671 C C . VAL A 1 477 ? 28.558 -10.634 -19.316 1.00 95.19 477 VAL A C 1
ATOM 3673 O O . VAL A 1 477 ? 29.525 -10.999 -19.984 1.00 95.19 477 VAL A O 1
ATOM 3676 N N . LEU A 1 478 ? 27.413 -11.318 -19.297 1.00 95.56 478 LEU A N 1
ATOM 3677 C CA . LEU A 1 478 ? 27.264 -12.600 -19.982 1.00 95.56 478 LEU A CA 1
ATOM 3678 C C . LEU A 1 478 ? 27.098 -12.449 -21.494 1.00 95.56 478 LEU A C 1
ATOM 3680 O O . LEU A 1 478 ? 27.656 -13.250 -22.236 1.00 95.56 478 LEU A O 1
ATOM 3684 N N . THR A 1 479 ? 26.428 -11.399 -21.971 1.00 92.94 479 THR A N 1
ATOM 3685 C CA . THR A 1 479 ? 26.286 -11.135 -23.418 1.00 92.94 479 THR A CA 1
ATOM 3686 C C . THR A 1 479 ? 27.631 -10.796 -24.075 1.00 92.94 479 THR A C 1
ATOM 3688 O O . THR A 1 479 ? 27.807 -10.981 -25.277 1.00 92.94 479 THR A O 1
ATOM 3691 N N . ALA A 1 480 ? 28.620 -10.339 -23.299 1.00 91.56 480 ALA A N 1
ATOM 3692 C CA . ALA A 1 480 ? 29.978 -10.115 -23.791 1.00 91.56 480 ALA A CA 1
ATOM 3693 C C . ALA A 1 480 ? 30.773 -11.418 -24.022 1.00 91.56 480 ALA A C 1
ATOM 3695 O O . ALA A 1 480 ? 31.844 -11.383 -24.639 1.00 91.56 480 ALA A O 1
ATOM 3696 N N . LEU A 1 481 ? 30.289 -12.569 -23.536 1.00 91.88 481 LEU A N 1
ATOM 3697 C CA . LEU A 1 481 ? 30.953 -13.851 -23.750 1.00 91.88 481 LEU A CA 1
ATOM 3698 C C . LEU A 1 481 ? 30.723 -14.356 -25.187 1.00 91.88 481 LEU A C 1
ATOM 3700 O O . LEU A 1 481 ? 29.583 -14.436 -25.644 1.00 91.88 481 LEU A O 1
ATOM 3704 N N . PRO A 1 482 ? 31.786 -14.774 -25.905 1.00 89.94 482 PRO A N 1
ATOM 3705 C CA . PRO A 1 482 ? 31.634 -15.402 -27.213 1.00 89.94 482 PRO A CA 1
ATOM 3706 C C . PRO A 1 482 ? 30.731 -16.639 -27.140 1.00 89.94 482 PRO A C 1
ATOM 3708 O O . PRO A 1 482 ? 30.963 -17.514 -26.305 1.00 89.94 482 PRO A O 1
ATOM 3711 N N . GLY A 1 483 ? 29.742 -16.716 -28.032 1.00 88.19 483 GLY A N 1
ATOM 3712 C CA . GLY A 1 483 ? 28.791 -17.830 -28.098 1.00 88.19 483 GLY A CA 1
ATOM 3713 C C . GLY A 1 483 ? 27.528 -17.662 -27.244 1.00 88.19 483 GLY A C 1
ATOM 3714 O O . GLY A 1 483 ? 26.723 -18.586 -27.229 1.00 88.19 483 GLY A O 1
ATOM 3715 N N . VAL A 1 484 ? 27.337 -16.527 -26.553 1.00 92.50 484 VAL A N 1
ATOM 3716 C CA . VAL A 1 484 ? 26.059 -16.172 -25.906 1.00 92.50 484 VAL A CA 1
ATOM 3717 C C . VAL A 1 484 ? 25.187 -15.380 -26.877 1.00 92.50 484 VAL A C 1
ATOM 3719 O O . VAL A 1 484 ? 25.613 -14.360 -27.413 1.00 92.50 484 VAL A O 1
ATOM 3722 N N . GLU A 1 485 ? 23.963 -15.850 -27.093 1.00 91.06 485 GLU A N 1
ATOM 3723 C CA . GLU A 1 485 ? 22.951 -15.217 -27.947 1.00 91.06 485 GLU A CA 1
ATOM 3724 C C . GLU A 1 485 ? 21.864 -14.516 -27.124 1.00 91.06 485 GLU A C 1
ATOM 3726 O O . GLU A 1 485 ? 21.369 -13.463 -27.527 1.00 91.06 485 GLU A O 1
ATOM 3731 N N . SER A 1 486 ? 21.505 -15.071 -25.962 1.00 92.19 486 SER A N 1
ATOM 3732 C CA . SER A 1 486 ? 20.531 -14.473 -25.050 1.00 92.19 486 SER A CA 1
ATOM 3733 C C . SER A 1 486 ? 20.833 -14.816 -23.591 1.00 92.19 486 SER A C 1
ATOM 3735 O O . SER A 1 486 ? 21.472 -15.830 -23.291 1.00 92.19 486 SER A O 1
ATOM 3737 N N . VAL A 1 487 ? 20.376 -13.952 -22.681 1.00 95.88 487 VAL A N 1
ATOM 3738 C CA . VAL A 1 487 ? 20.529 -14.130 -21.235 1.00 95.88 487 VAL A CA 1
ATOM 3739 C C . VAL A 1 487 ? 19.185 -13.911 -20.555 1.00 95.88 487 VAL A C 1
ATOM 3741 O O . VAL A 1 487 ? 18.559 -12.862 -20.709 1.00 95.88 487 VAL A O 1
ATOM 3744 N N . GLU A 1 488 ? 18.766 -14.887 -19.761 1.00 95.69 488 GLU A N 1
ATOM 3745 C CA . GLU A 1 488 ? 17.617 -14.796 -18.874 1.00 95.69 488 GLU A CA 1
ATOM 3746 C C . GLU A 1 488 ? 18.094 -14.835 -17.420 1.00 95.69 488 GLU A C 1
ATOM 3748 O O . GLU A 1 488 ? 18.848 -15.718 -17.016 1.00 95.69 488 GLU A O 1
ATOM 3753 N N . VAL A 1 489 ? 17.646 -13.874 -16.613 1.00 95.75 489 VAL A N 1
ATOM 3754 C CA . VAL A 1 489 ? 17.935 -13.842 -15.175 1.00 95.75 489 VAL A CA 1
ATOM 3755 C C . VAL A 1 489 ? 16.618 -13.889 -14.419 1.00 95.75 489 VAL A C 1
ATOM 3757 O O . VAL A 1 489 ? 15.778 -12.996 -14.577 1.00 95.75 489 VAL A O 1
ATOM 3760 N N . THR A 1 490 ? 16.458 -14.915 -13.589 1.00 92.69 490 THR A N 1
ATOM 3761 C CA . THR A 1 490 ? 15.263 -15.160 -12.770 1.00 92.69 490 THR A CA 1
ATOM 3762 C C . THR A 1 490 ? 15.623 -15.255 -11.293 1.00 92.69 490 THR A C 1
ATOM 3764 O O . THR A 1 490 ? 16.777 -15.492 -10.945 1.00 92.69 490 THR A O 1
ATOM 3767 N N . VAL A 1 491 ? 14.639 -15.078 -10.415 1.00 90.56 491 VAL A N 1
ATOM 3768 C CA . VAL A 1 491 ? 14.795 -15.314 -8.973 1.00 90.56 491 VAL A CA 1
ATOM 3769 C C . VAL A 1 491 ? 14.184 -16.666 -8.635 1.00 90.56 491 VAL A C 1
ATOM 3771 O O . VAL A 1 491 ? 13.120 -17.004 -9.154 1.00 90.56 491 VAL A O 1
ATOM 3774 N N . SER A 1 492 ? 14.838 -17.425 -7.762 1.00 88.12 492 SER A N 1
ATOM 3775 C CA . SER A 1 492 ? 14.281 -18.655 -7.215 1.00 88.12 492 SER A CA 1
ATOM 3776 C C . SER A 1 492 ? 12.965 -18.369 -6.490 1.00 88.12 492 SER A C 1
ATOM 3778 O O . SER A 1 492 ? 12.861 -17.448 -5.678 1.00 88.12 492 SER A O 1
ATOM 3780 N N . THR A 1 493 ? 11.945 -19.165 -6.793 1.00 80.12 493 THR A N 1
ATOM 3781 C CA . THR A 1 493 ? 10.622 -19.096 -6.155 1.00 80.12 493 THR A CA 1
ATOM 3782 C C . THR A 1 493 ? 10.462 -20.117 -5.032 1.00 80.12 493 THR A C 1
ATOM 3784 O O . THR A 1 493 ? 9.464 -20.089 -4.314 1.00 80.12 493 THR A O 1
ATOM 3787 N N . THR A 1 494 ? 11.436 -21.014 -4.869 1.00 79.25 494 THR A N 1
ATOM 3788 C CA . THR A 1 494 ? 11.381 -22.155 -3.948 1.00 79.25 494 THR A CA 1
ATOM 3789 C C . THR A 1 494 ? 12.272 -21.978 -2.722 1.00 79.25 494 THR A C 1
ATOM 3791 O O . THR A 1 494 ? 12.059 -22.660 -1.723 1.00 79.25 494 THR A O 1
ATOM 3794 N N . GLN A 1 495 ? 13.239 -21.056 -2.757 1.00 83.00 495 GLN A N 1
ATOM 3795 C CA . GLN A 1 495 ? 14.174 -20.827 -1.655 1.00 83.00 495 GLN A CA 1
ATOM 3796 C C . GLN A 1 495 ? 14.594 -19.357 -1.521 1.00 83.00 495 GLN A C 1
ATOM 3798 O O . GLN A 1 495 ? 14.647 -18.605 -2.494 1.00 83.00 495 GLN A O 1
ATOM 3803 N N . LEU A 1 496 ? 14.908 -18.967 -0.283 1.00 85.69 496 LEU A N 1
ATOM 3804 C CA . LEU A 1 496 ? 15.480 -17.669 0.077 1.00 85.69 496 LEU A CA 1
ATOM 3805 C C . LEU A 1 496 ? 16.942 -17.844 0.479 1.00 85.69 496 LEU A C 1
ATOM 3807 O O . LEU A 1 496 ? 17.355 -18.911 0.932 1.00 85.69 496 LEU A O 1
ATOM 3811 N N . TRP A 1 497 ? 17.723 -16.783 0.319 1.00 91.00 497 TRP A N 1
ATOM 3812 C CA . TRP A 1 497 ? 19.134 -16.800 0.675 1.00 91.00 497 TRP A CA 1
ATOM 3813 C C . TRP A 1 497 ? 19.335 -16.864 2.186 1.00 91.00 497 TRP A C 1
ATOM 3815 O O . TRP A 1 497 ? 18.686 -16.139 2.942 1.00 91.00 497 TRP A O 1
ATOM 3825 N N . THR A 1 498 ? 20.306 -17.669 2.609 1.00 84.12 498 THR A N 1
ATOM 3826 C CA . THR A 1 498 ? 20.749 -17.808 3.997 1.00 84.12 498 THR A CA 1
ATOM 3827 C C . THR A 1 498 ? 22.280 -17.673 4.092 1.00 84.12 498 THR A C 1
ATOM 3829 O O . THR A 1 498 ? 22.981 -17.953 3.113 1.00 84.12 498 THR A O 1
ATOM 3832 N N . PRO A 1 499 ? 22.839 -17.228 5.241 1.00 83.50 499 PRO A N 1
ATOM 3833 C CA . PRO A 1 499 ? 24.273 -16.930 5.373 1.00 83.50 499 PRO A CA 1
ATOM 3834 C C . PRO A 1 499 ? 25.239 -18.080 5.056 1.00 83.50 499 PRO A C 1
ATOM 3836 O O . PRO A 1 499 ? 26.376 -17.824 4.663 1.00 83.50 499 PRO A O 1
ATOM 3839 N N . ASP A 1 500 ? 24.804 -19.328 5.210 1.00 86.75 500 ASP A N 1
ATOM 3840 C CA . ASP A 1 500 ? 25.562 -20.550 4.919 1.00 86.75 500 ASP A CA 1
ATOM 3841 C C . ASP A 1 500 ? 25.844 -20.762 3.423 1.00 86.75 500 ASP A C 1
ATOM 3843 O O . ASP A 1 500 ? 26.744 -21.522 3.074 1.00 86.75 500 ASP A O 1
ATOM 3847 N N . ARG A 1 501 ? 25.148 -20.040 2.535 1.00 88.88 501 ARG A N 1
ATOM 3848 C CA . ARG A 1 501 ? 25.401 -20.076 1.086 1.00 88.88 501 ARG A CA 1
ATOM 3849 C C . ARG A 1 501 ? 26.673 -19.343 0.670 1.00 88.88 501 ARG A C 1
ATOM 3851 O O . ARG A 1 501 ? 27.110 -19.504 -0.471 1.00 88.88 501 ARG A O 1
ATOM 3858 N N . ARG A 1 502 ? 27.258 -18.523 1.553 1.00 89.44 502 ARG A N 1
ATOM 3859 C CA . ARG A 1 502 ? 28.492 -17.792 1.246 1.00 89.44 502 ARG A CA 1
ATOM 3860 C C . ARG A 1 502 ? 29.604 -18.761 0.878 1.00 89.44 502 ARG A C 1
ATOM 3862 O O . ARG A 1 502 ? 29.931 -19.673 1.635 1.00 89.44 502 ARG A O 1
ATOM 3869 N N . GLN A 1 503 ? 30.214 -18.517 -0.271 1.00 83.62 503 GLN A N 1
ATOM 3870 C CA . GLN A 1 503 ? 31.352 -19.292 -0.730 1.00 83.62 503 GLN A CA 1
ATOM 3871 C C . GLN A 1 503 ? 32.649 -18.591 -0.323 1.00 83.62 503 GLN A C 1
ATOM 3873 O O . GLN A 1 503 ? 32.722 -17.365 -0.371 1.00 83.62 503 GLN A O 1
ATOM 3878 N N . PRO A 1 504 ? 33.692 -19.335 0.076 1.00 70.00 504 PRO A N 1
ATOM 3879 C CA . PRO A 1 504 ? 34.990 -18.737 0.343 1.00 70.00 504 PRO A CA 1
ATOM 3880 C C . PRO A 1 504 ? 35.580 -18.136 -0.939 1.00 70.00 504 PRO A C 1
ATOM 3882 O O . PRO A 1 504 ? 35.482 -18.725 -2.021 1.00 70.00 504 PRO A O 1
ATOM 3885 N N . ALA A 1 505 ? 36.243 -16.985 -0.806 1.00 63.34 505 ALA A N 1
ATOM 3886 C CA . ALA A 1 505 ? 37.012 -16.394 -1.893 1.00 63.34 505 ALA A CA 1
ATOM 3887 C C . ALA A 1 505 ? 38.055 -17.404 -2.424 1.00 63.34 505 ALA A C 1
ATOM 3889 O O . ALA A 1 505 ? 38.692 -18.101 -1.618 1.00 63.34 505 ALA A O 1
ATOM 3890 N N . PRO A 1 506 ? 38.266 -17.495 -3.752 1.00 58.81 506 PRO A N 1
ATOM 3891 C CA . PRO A 1 506 ? 39.223 -18.433 -4.328 1.00 58.81 506 PRO A CA 1
ATOM 3892 C C . PRO A 1 506 ? 40.622 -18.237 -3.720 1.00 58.81 506 PRO A C 1
ATOM 3894 O O . PRO A 1 506 ? 41.203 -17.158 -3.807 1.00 58.81 506 PRO A O 1
ATOM 3897 N N . GLY A 1 507 ? 41.155 -19.290 -3.086 1.00 56.84 507 GLY A N 1
ATOM 3898 C CA . GLY A 1 507 ? 42.468 -19.285 -2.423 1.00 56.84 507 GLY A CA 1
ATOM 3899 C C . GLY A 1 507 ? 42.448 -19.104 -0.896 1.00 56.84 507 GLY A C 1
ATOM 3900 O O . GLY A 1 507 ? 43.516 -19.098 -0.284 1.00 56.84 507 GLY A O 1
ATOM 3901 N N . SER A 1 508 ? 41.275 -18.996 -0.266 1.00 47.12 508 SER A N 1
ATOM 3902 C CA . SER A 1 508 ? 41.149 -18.957 1.200 1.00 47.12 508 SER A CA 1
ATOM 3903 C C . SER A 1 508 ? 41.160 -20.380 1.795 1.00 47.12 508 SER A C 1
ATOM 3905 O O . SER A 1 508 ? 40.488 -21.259 1.252 1.00 47.12 508 SER A O 1
ATOM 3907 N N . PRO A 1 509 ? 41.903 -20.658 2.888 1.00 40.06 509 PRO A N 1
ATOM 3908 C CA . PRO A 1 509 ? 41.901 -21.977 3.519 1.00 40.06 509 PRO A CA 1
ATOM 3909 C C . PRO A 1 509 ? 40.506 -22.301 4.073 1.00 40.06 509 PRO A C 1
ATOM 3911 O O . PRO A 1 509 ? 39.876 -21.449 4.698 1.00 40.06 509 PRO A O 1
ATOM 3914 N N . HIS A 1 510 ? 40.027 -23.530 3.851 1.00 34.91 510 HIS A N 1
ATOM 3915 C CA . HIS A 1 510 ? 38.780 -24.003 4.454 1.00 34.91 510 HIS A CA 1
ATOM 3916 C C . HIS A 1 510 ? 38.869 -23.906 5.987 1.00 34.91 510 HIS A C 1
ATOM 3918 O O . HIS A 1 510 ? 39.893 -24.308 6.552 1.00 34.91 510 HIS A O 1
ATOM 3924 N N . PRO A 1 511 ? 37.836 -23.383 6.674 1.00 35.50 511 PRO A N 1
ATOM 3925 C CA . PRO A 1 511 ? 37.774 -23.488 8.122 1.00 35.50 511 PRO A CA 1
ATOM 3926 C C . PRO A 1 511 ? 37.626 -24.971 8.520 1.00 35.50 511 PRO A C 1
ATOM 3928 O O . PRO A 1 511 ? 37.032 -25.736 7.754 1.00 35.50 511 PRO A O 1
ATOM 3931 N N . PRO A 1 512 ? 38.212 -25.382 9.658 1.00 41.75 512 PRO A N 1
ATOM 3932 C CA . PRO A 1 512 ? 38.194 -26.767 10.124 1.00 41.75 512 PRO A CA 1
ATOM 3933 C C . PRO A 1 512 ? 36.796 -27.279 10.475 1.00 41.75 512 PRO A C 1
ATOM 3935 O O . PRO A 1 512 ? 35.953 -26.460 10.911 1.00 41.75 512 PRO A O 1
#

InterPro domains:
  IPR002744 MIP18 family-like [PF01883] (413-490)
  IPR006680 Amidohydrolase-related [PF04909] (87-304)
  IPR032466 Metal-dependent hydrolase [SSF51556] (7-289)
  IPR034904 Fe-S cluster assembly domain superfamily [G3DSA:3.30.300.130] (407-506)
  IPR034904 Fe-S cluster assembly domain superfamily [SSF117916] (411-503)

pLDDT: mean 79.25, std 24.95, range [22.33, 98.62]

Secondary structure (DSSP, 8-state):
-BTTBPPEEEEE---B--TTTB-TT-HHHHHHHHHHHHHHS-TT-GGGPPPHHHHTSB--HHHHHHHHHTSS---EEEEE-B--TTTBSS-SB-HHHHHHHHTTSTTTEEEEEE--SSTHHHHHHHHHH--SEEEE-SEEEETTEEEE--TT-TTTHHHHHHHHHHTT--EEEEE-S---TTS-GGGG-STTSHHHHHH-TTSEEEEEGGGGGGHHHHHHHHHH-TTEEEE-THHHHHHHH-HHHHHHHHHHHHHHH-STTEE----TTSS-HHHHHHHHTT----HHHHHHHTPPP--HHHHH-----TTTTSPPP-------------------PPPPPPP----PPP-----PPPTTHHHHHHHHHTSS-PPP-PPP-------------PPPP-----------PPPPHHHHHHHHTTSB-HHHHHTT---BTTTTT-EEEEEEETTEEEEEE--S-TT-TTHHHHHHHHHHHHHTSTT--EEEEEE-SS----GGGPPPPTTPPPP-